Protein AF-A0A945S603-F1 (afdb_monomer_lite)

Secondary structure (DSSP, 8-state):
-HHHHHHHHHHHHHHHHHHIIIIIHHHHHHHHHH--GGGS-HHHHHHHHHHHHHHHHHHHHHHHHHHHHH------HHHHHHHHHHHHHHHHHSPPPP-----------TTTS-HHHHHHHHHT---HHHHHHHHHHHTSSSHHHHHHHHHHHHHHHHHHHHIIIIIGGGS-HHHHHHHHHHHHHHHHHHHHHHHHHHHHHHHTS-S-------S-TTHHHHHHHHHHHHTT-S---------PPP-PPPPPPPTT---SS--PPP-----HHHHHHTT---EEPSSEEE-STT-EEE-SSTT--EE-TT-B-TTSSEEE-SS-EEETTTT--SEEEEEEGGGTT-TTBSTT-EEEEEE-S--S---TT-TTHHHHSS-TTTS------HHHHHHHHHHTT-SEEEE-SS-GGGGHHHHHHHHHHHHTTT-EEEEEE-----HHHHHHHHTT-SEEEEE---S-HHHIIIIISS-HHHHHHHHHHHHHTT-EEEEEEEE-TTTT--HHHHHHHHHHHHHHT-TT--EEEEEP---TT-TTSPPPPHHHHHHHHHHHHHHT-S-EEEESS--TTTT-EE-TTT--EEEEEETTEEEEE-EETTEETTT--B--SB--

Structure (mmCIF, N/CA/C/O backbone):
data_AF-A0A945S603-F1
#
_entry.id   AF-A0A945S603-F1
#
loop_
_atom_site.group_PDB
_atom_site.id
_atom_site.type_symbol
_atom_site.label_atom_id
_atom_site.label_alt_id
_atom_site.label_comp_id
_atom_site.label_asym_id
_atom_site.label_entity_id
_atom_site.label_seq_id
_atom_site.pdbx_PDB_ins_code
_atom_site.Cartn_x
_atom_site.Cartn_y
_atom_site.Cartn_z
_atom_site.occupancy
_atom_site.B_iso_or_equiv
_atom_site.auth_seq_id
_atom_site.auth_comp_id
_atom_site.auth_asym_id
_atom_site.auth_atom_id
_atom_site.pdbx_PDB_model_num
ATOM 1 N N . MET A 1 1 ? 8.962 11.941 -42.088 1.00 65.94 1 MET A N 1
ATOM 2 C CA . MET A 1 1 ? 8.371 13.292 -42.238 1.00 65.94 1 MET A CA 1
ATOM 3 C C . MET A 1 1 ? 6.842 13.275 -42.138 1.00 65.94 1 MET A C 1
ATOM 5 O O . MET A 1 1 ? 6.314 13.925 -41.250 1.00 65.94 1 MET A O 1
ATOM 9 N N . TRP A 1 2 ? 6.117 12.493 -42.953 1.00 75.31 2 TRP A N 1
ATOM 10 C CA . TRP A 1 2 ? 4.640 12.450 -42.916 1.00 75.31 2 TRP A CA 1
ATOM 11 C C . TRP A 1 2 ? 4.036 11.920 -41.601 1.00 75.31 2 TRP A C 1
ATOM 13 O O . TRP A 1 2 ? 3.135 12.534 -41.042 1.00 75.31 2 TRP A O 1
ATOM 23 N N . GLN A 1 3 ? 4.576 10.838 -41.032 1.00 75.44 3 GLN A N 1
ATOM 24 C CA . GLN A 1 3 ? 4.111 10.323 -39.730 1.00 75.44 3 GLN A CA 1
ATOM 25 C C . GLN A 1 3 ? 4.318 11.328 -38.585 1.00 75.44 3 GLN A C 1
ATOM 27 O O . GLN A 1 3 ? 3.490 11.448 -37.689 1.00 75.44 3 GLN A O 1
ATOM 32 N N . GLN A 1 4 ? 5.409 12.089 -38.647 1.00 75.00 4 GLN A N 1
ATOM 33 C CA . GLN A 1 4 ? 5.734 13.132 -37.678 1.00 75.00 4 GLN A CA 1
ATOM 34 C C . GLN A 1 4 ? 4.815 14.349 -37.826 1.00 75.00 4 GLN A C 1
ATOM 36 O O . GLN A 1 4 ? 4.388 14.914 -36.819 1.00 75.00 4 GLN A O 1
ATOM 41 N N . PHE A 1 5 ? 4.461 14.716 -39.063 1.00 80.88 5 PHE A N 1
ATOM 42 C CA . PHE A 1 5 ? 3.416 15.705 -39.324 1.00 80.88 5 PHE A CA 1
ATOM 43 C C . PHE A 1 5 ? 2.105 15.273 -38.683 1.00 80.88 5 PHE A C 1
ATOM 45 O O . PHE A 1 5 ? 1.529 16.032 -37.913 1.00 80.88 5 PHE A O 1
ATOM 52 N N . LEU A 1 6 ? 1.673 14.038 -38.954 1.00 80.56 6 LEU A N 1
ATOM 53 C CA . LEU A 1 6 ? 0.396 13.528 -38.474 1.00 80.56 6 LEU A CA 1
ATOM 54 C C . LEU A 1 6 ? 0.350 13.502 -36.943 1.00 80.56 6 LEU A C 1
ATOM 56 O O . LEU A 1 6 ? -0.595 14.027 -36.371 1.00 80.56 6 LEU A O 1
ATOM 60 N N . ALA A 1 7 ? 1.405 13.014 -36.283 1.00 79.25 7 ALA A N 1
ATOM 61 C CA . ALA A 1 7 ? 1.509 13.009 -34.823 1.00 79.25 7 ALA A CA 1
ATOM 62 C C . ALA A 1 7 ? 1.436 14.426 -34.218 1.00 79.25 7 ALA A C 1
ATOM 64 O O . ALA A 1 7 ? 0.692 14.676 -33.266 1.00 79.25 7 ALA A O 1
ATOM 65 N N . SER A 1 8 ? 2.168 15.378 -34.801 1.00 85.25 8 SER A N 1
ATOM 66 C CA . SER A 1 8 ? 2.216 16.769 -34.327 1.00 85.25 8 SER A CA 1
ATOM 67 C C . SER A 1 8 ? 0.906 17.517 -34.596 1.00 85.25 8 SER A C 1
ATOM 69 O O . SER A 1 8 ? 0.443 18.293 -33.761 1.00 85.25 8 SER A O 1
ATOM 71 N N . PHE A 1 9 ? 0.265 17.237 -35.731 1.00 89.31 9 PHE A N 1
ATOM 72 C CA . PHE A 1 9 ? -1.059 17.735 -36.084 1.00 89.31 9 PHE A CA 1
ATOM 73 C C . PHE A 1 9 ? -2.137 17.177 -35.146 1.00 89.31 9 PHE A C 1
ATOM 75 O O . PHE A 1 9 ? -2.932 17.947 -34.610 1.00 89.31 9 PHE A O 1
ATOM 82 N N . THR A 1 10 ? -2.122 15.869 -34.859 1.00 83.25 10 THR A N 1
ATOM 83 C CA . THR A 1 10 ? -3.047 15.248 -33.896 1.00 83.25 10 THR A CA 1
ATOM 84 C C . THR A 1 10 ? -2.846 15.778 -32.481 1.00 83.25 10 THR A C 1
ATOM 86 O O . THR A 1 10 ? -3.825 16.002 -31.775 1.00 83.25 10 THR A O 1
ATOM 89 N N . ALA A 1 11 ? -1.603 16.065 -32.079 1.00 79.44 11 ALA A N 1
ATOM 90 C CA . ALA A 1 11 ? -1.323 16.731 -30.809 1.00 79.44 11 ALA A CA 1
ATOM 91 C C . ALA A 1 11 ? -1.891 18.161 -30.788 1.00 79.44 11 ALA A C 1
ATOM 93 O O . ALA A 1 11 ? -2.470 18.582 -29.787 1.00 79.44 11 ALA A O 1
ATOM 94 N N . GLY A 1 12 ? -1.784 18.884 -31.908 1.00 85.25 12 GLY A N 1
ATOM 95 C CA . GLY A 1 12 ? -2.410 20.193 -32.095 1.00 85.25 12 GLY A CA 1
ATOM 96 C C . GLY A 1 12 ? -3.934 20.145 -31.991 1.00 85.25 12 GLY A C 1
ATOM 97 O O . GLY A 1 12 ? -4.522 21.042 -31.392 1.00 85.25 12 GLY A O 1
ATOM 98 N N . LEU A 1 13 ? -4.570 19.092 -32.515 1.00 85.81 13 LEU A N 1
ATOM 99 C CA . LEU A 1 13 ? -6.012 18.886 -32.375 1.00 85.81 13 LEU A CA 1
ATOM 100 C C . LEU A 1 13 ? -6.406 18.560 -30.927 1.00 85.81 13 LEU A C 1
ATOM 102 O O . LEU A 1 13 ? -7.284 19.209 -30.367 1.00 85.81 13 LEU A O 1
ATOM 106 N N . ALA A 1 14 ? -5.717 17.607 -30.296 1.00 78.69 14 ALA A N 1
ATOM 107 C CA . ALA A 1 14 ? -6.011 17.167 -28.933 1.00 78.69 14 ALA A CA 1
ATOM 108 C C . ALA A 1 14 ? -5.846 18.292 -27.896 1.00 78.69 14 ALA A C 1
ATOM 110 O O . ALA A 1 14 ? -6.635 18.401 -26.960 1.00 78.69 14 ALA A O 1
ATOM 111 N N . LEU A 1 15 ? -4.834 19.149 -28.070 1.00 80.31 15 LEU A N 1
ATOM 112 C CA . LEU A 1 15 ? -4.526 20.253 -27.154 1.00 80.31 15 LEU A CA 1
ATOM 113 C C . LEU A 1 15 ? -5.109 21.604 -27.609 1.00 80.31 15 LEU A C 1
ATOM 115 O O . LEU A 1 15 ? -4.966 22.611 -26.911 1.00 80.31 15 LEU A O 1
ATOM 119 N N . GLY A 1 16 ? -5.785 21.633 -28.759 1.00 79.81 16 GLY A N 1
ATOM 120 C CA . GLY A 1 16 ? -6.400 22.820 -29.353 1.00 79.81 16 GLY A CA 1
ATOM 121 C C . GLY A 1 16 ? -7.431 23.538 -28.468 1.00 79.81 16 GLY A C 1
ATOM 122 O O . GLY A 1 16 ? -7.391 24.771 -28.418 1.00 79.81 16 GLY A O 1
ATOM 123 N N . PRO A 1 17 ? -8.295 22.842 -27.697 1.00 81.31 17 PRO A N 1
ATOM 124 C CA . PRO A 1 17 ? -9.212 23.495 -26.756 1.00 81.31 17 PRO A CA 1
ATOM 125 C C . PRO A 1 17 ? -8.498 24.373 -25.718 1.00 81.31 17 PRO A C 1
ATOM 127 O O . PRO A 1 17 ? -8.948 25.479 -25.414 1.00 81.31 17 PRO A O 1
ATOM 130 N N . SER A 1 18 ? -7.325 23.951 -25.241 1.00 75.50 18 SER A N 1
ATOM 131 C CA . SER A 1 18 ? -6.507 24.739 -24.311 1.00 75.50 18 SER A CA 1
ATOM 132 C C . SER A 1 18 ? -5.974 26.023 -24.959 1.00 75.50 18 SER A C 1
ATOM 134 O O . SER A 1 18 ? -5.811 27.041 -24.285 1.00 75.50 18 SER A O 1
ATOM 136 N N . CYS A 1 19 ? -5.758 26.038 -26.280 1.00 79.81 19 CYS A N 1
ATOM 137 C CA . CYS A 1 19 ? -5.377 27.258 -26.995 1.00 79.81 19 CYS A CA 1
ATOM 138 C C . CYS A 1 19 ? -6.478 28.329 -26.961 1.00 79.81 19 CYS A C 1
ATOM 140 O O . CYS A 1 19 ? -6.143 29.514 -26.954 1.00 79.81 19 CYS A O 1
ATOM 142 N N . ILE A 1 20 ? -7.762 27.954 -26.882 1.00 78.38 20 ILE A N 1
ATOM 143 C CA . ILE A 1 20 ? -8.866 28.915 -26.720 1.00 78.38 20 ILE A CA 1
ATOM 144 C C . ILE A 1 20 ? -8.785 29.585 -25.343 1.00 78.38 20 ILE A C 1
ATOM 146 O O . ILE A 1 20 ? -8.882 30.810 -25.250 1.00 78.38 20 ILE A O 1
ATOM 150 N N . LEU A 1 21 ? -8.556 28.796 -24.290 1.00 74.12 21 LEU A N 1
ATOM 151 C CA . LEU A 1 21 ? -8.471 29.288 -22.911 1.00 74.12 21 LEU A CA 1
ATOM 152 C C . LEU A 1 21 ? -7.266 30.209 -22.694 1.00 74.12 21 LEU A C 1
ATOM 154 O O . LEU A 1 21 ? -7.376 31.211 -21.995 1.00 74.12 21 LEU A O 1
ATOM 158 N N . HIS A 1 22 ? -6.134 29.900 -23.330 1.00 76.31 22 HIS A N 1
ATOM 159 C CA . HIS A 1 22 ? -4.932 30.722 -23.228 1.00 76.31 22 HIS A CA 1
ATOM 160 C C . HIS A 1 22 ? -4.915 31.853 -24.260 1.00 76.31 22 HIS A C 1
ATOM 162 O O . HIS A 1 22 ? -4.976 33.015 -23.892 1.00 76.31 22 HIS A O 1
ATOM 168 N N . CYS A 1 23 ? -4.834 31.546 -25.557 1.00 83.31 23 CYS A N 1
ATOM 169 C CA . CYS A 1 23 ? -4.662 32.549 -26.617 1.00 83.31 23 CYS A CA 1
ATOM 170 C C . CYS A 1 23 ? -5.989 33.174 -27.075 1.00 83.31 23 CYS A C 1
ATOM 172 O O . CYS A 1 23 ? -6.044 34.362 -27.407 1.00 83.31 23 CYS A O 1
ATOM 174 N N . GLY A 1 24 ? -7.060 32.375 -27.108 1.00 81.31 24 GLY A N 1
ATOM 175 C CA . GLY A 1 24 ? -8.377 32.782 -27.605 1.00 81.31 24 GLY A CA 1
ATOM 176 C C . GLY A 1 24 ? -8.966 33.956 -26.835 1.00 81.31 24 GLY A C 1
ATOM 177 O O . GLY A 1 24 ? -9.469 34.893 -27.450 1.00 81.31 24 GLY A O 1
ATOM 178 N N . VAL A 1 25 ? -8.809 33.972 -25.512 1.00 75.88 25 VAL A N 1
ATOM 179 C CA . VAL A 1 25 ? -9.271 35.072 -24.651 1.00 75.88 25 VAL A CA 1
ATOM 180 C C . VAL A 1 25 ? -8.620 36.409 -25.034 1.00 75.88 25 VAL A C 1
ATOM 182 O O . VAL A 1 25 ? -9.313 37.424 -25.148 1.00 75.88 25 VAL A O 1
ATOM 185 N N . TYR A 1 26 ? -7.311 36.428 -25.312 1.00 77.38 26 TYR A N 1
ATOM 186 C CA . TYR A 1 26 ? -6.612 37.655 -25.717 1.00 77.38 26 TYR A CA 1
ATOM 187 C C . TYR A 1 26 ? -7.029 38.126 -27.111 1.00 77.38 26 TYR A C 1
ATOM 189 O O . TYR A 1 26 ? -7.257 39.317 -27.333 1.00 77.38 26 TYR A O 1
ATOM 197 N N . HIS A 1 27 ? -7.152 37.194 -28.058 1.00 84.38 27 HIS A N 1
ATOM 198 C CA . HIS A 1 27 ? -7.563 37.507 -29.426 1.00 84.38 27 HIS A CA 1
ATOM 199 C C . HIS A 1 27 ? -9.003 38.019 -29.471 1.00 84.38 27 HIS A C 1
ATOM 201 O O . HIS A 1 27 ? -9.276 39.021 -30.132 1.00 84.38 27 HIS A O 1
ATOM 207 N N . ALA A 1 28 ? -9.896 37.403 -28.697 1.00 78.12 28 ALA A N 1
ATOM 208 C CA . ALA A 1 28 ? -11.269 37.845 -28.508 1.00 78.12 28 ALA A CA 1
ATOM 209 C C . ALA A 1 28 ? -11.336 39.274 -27.955 1.00 78.12 28 ALA A C 1
ATOM 211 O O . ALA A 1 28 ? -12.026 40.128 -28.512 1.00 78.12 28 ALA A O 1
ATOM 212 N N . ALA A 1 29 ? -10.566 39.560 -26.901 1.00 72.38 29 ALA A N 1
ATOM 213 C CA . ALA A 1 29 ? -10.496 40.883 -26.290 1.00 72.38 29 ALA A CA 1
ATOM 214 C C . ALA A 1 29 ? -9.972 41.961 -27.253 1.00 72.38 29 ALA A C 1
ATOM 216 O O . ALA A 1 29 ? -10.458 43.097 -27.259 1.00 72.38 29 ALA A O 1
ATOM 217 N N . PHE A 1 30 ? -8.982 41.619 -28.078 1.00 78.31 30 PHE A N 1
ATOM 218 C CA . PHE A 1 30 ? -8.420 42.525 -29.074 1.00 78.31 30 PHE A CA 1
ATOM 219 C C . PHE A 1 30 ? -9.390 42.797 -30.226 1.00 78.31 30 PHE A C 1
ATOM 221 O O . PHE A 1 30 ? -9.592 43.961 -30.593 1.00 78.31 30 PHE A O 1
ATOM 228 N N . LEU A 1 31 ? -10.018 41.746 -30.762 1.00 77.19 31 LEU A N 1
ATOM 229 C CA . LEU A 1 31 ? -10.992 41.842 -31.847 1.00 77.19 31 LEU A CA 1
ATOM 230 C C . LEU A 1 31 ? -12.240 42.603 -31.398 1.00 77.19 31 LEU A C 1
ATOM 232 O O . LEU A 1 31 ? -12.653 43.519 -32.096 1.00 77.19 31 LEU A O 1
ATOM 236 N N . ALA A 1 32 ? -12.762 42.362 -30.194 1.00 70.69 32 ALA A N 1
ATOM 237 C CA . ALA A 1 32 ? -13.901 43.113 -29.654 1.00 70.69 32 ALA A CA 1
ATOM 238 C C . ALA A 1 32 ? -13.635 44.630 -29.520 1.00 70.69 32 ALA A C 1
ATOM 240 O O . ALA A 1 32 ? -14.568 45.437 -29.525 1.00 70.69 32 ALA A O 1
ATOM 241 N N . ARG A 1 33 ? -12.365 45.045 -29.395 1.00 69.56 33 ARG A N 1
ATOM 242 C CA . ARG A 1 33 ? -11.966 46.460 -29.302 1.00 69.56 33 ARG A CA 1
ATOM 243 C C . ARG A 1 33 ? -11.722 47.114 -30.663 1.00 69.56 33 ARG A C 1
ATOM 245 O O . ARG A 1 33 ? -11.946 48.319 -30.786 1.00 69.56 33 ARG A O 1
ATOM 252 N N . HIS A 1 34 ? -11.223 46.362 -31.643 1.00 71.38 34 HIS A N 1
ATOM 253 C CA . HIS A 1 34 ? -10.725 46.909 -32.912 1.00 71.38 34 HIS A CA 1
ATOM 254 C C . HIS A 1 34 ? -11.552 46.518 -34.137 1.00 71.38 34 HIS A C 1
ATOM 256 O O . HIS A 1 34 ? -11.397 47.161 -35.178 1.00 71.38 34 HIS A O 1
ATOM 262 N N . ALA A 1 35 ? -12.420 45.512 -34.024 1.00 65.69 35 ALA A N 1
ATOM 263 C CA . ALA A 1 35 ? -13.352 45.151 -35.076 1.00 65.69 35 ALA A CA 1
ATOM 264 C C . ALA A 1 35 ? -14.400 46.258 -35.243 1.00 65.69 35 ALA A C 1
ATOM 266 O O . ALA A 1 35 ? -15.033 46.705 -34.285 1.00 65.69 35 ALA A O 1
ATOM 267 N N . ASP A 1 36 ? -14.569 46.707 -36.480 1.00 64.31 36 ASP A N 1
ATOM 268 C CA . ASP A 1 36 ? -15.554 47.700 -36.886 1.00 64.31 36 ASP A CA 1
ATOM 269 C C . ASP A 1 36 ? -16.347 47.105 -38.059 1.00 64.31 36 ASP A C 1
ATOM 271 O O . ASP A 1 36 ? -15.823 47.041 -39.179 1.00 64.31 36 ASP A O 1
ATOM 275 N N . PRO A 1 37 ? -17.577 46.604 -37.823 1.00 57.38 37 PRO A N 1
ATOM 276 C CA . PRO A 1 37 ? -18.406 45.985 -38.860 1.00 57.38 37 PRO A CA 1
ATOM 277 C C . PRO A 1 37 ? -18.625 46.891 -40.079 1.00 57.38 37 PRO A C 1
ATOM 279 O O . PRO A 1 37 ? -18.738 46.393 -41.192 1.00 57.38 37 PRO A O 1
ATOM 282 N N . ALA A 1 38 ? -18.600 48.217 -39.898 1.00 54.75 38 ALA A N 1
ATOM 283 C CA . ALA A 1 38 ? -18.860 49.189 -40.959 1.00 54.75 38 ALA A CA 1
ATOM 284 C C . ALA A 1 38 ? -17.673 49.413 -41.920 1.00 54.75 38 ALA A C 1
ATOM 286 O O . ALA A 1 38 ? -17.805 50.152 -42.890 1.00 54.75 38 ALA A O 1
ATOM 287 N N . ARG A 1 39 ? -16.490 48.835 -41.652 1.00 55.81 39 ARG A N 1
ATOM 288 C CA . ARG A 1 39 ? -15.252 49.124 -42.409 1.00 55.81 39 ARG A CA 1
ATOM 289 C C . ARG A 1 39 ? -14.637 47.932 -43.141 1.00 55.81 39 ARG A C 1
ATOM 291 O O . ARG A 1 39 ? -13.552 48.094 -43.693 1.00 55.81 39 ARG A O 1
ATOM 298 N N . GLY A 1 40 ? -15.246 46.743 -43.102 1.00 57.91 40 GLY A N 1
ATOM 299 C CA . GLY A 1 40 ? -14.765 45.546 -43.823 1.00 57.91 40 GLY A CA 1
ATOM 300 C C . GLY A 1 40 ? -13.367 45.032 -43.424 1.00 57.91 40 GLY A C 1
ATOM 301 O O . GLY A 1 40 ? -12.878 44.054 -43.977 1.00 57.91 40 GLY A O 1
ATOM 302 N N . ARG A 1 41 ? -12.702 45.653 -42.439 1.00 62.78 41 ARG A N 1
ATOM 303 C CA . ARG A 1 41 ? -11.305 45.375 -42.040 1.00 62.78 41 ARG A CA 1
ATOM 304 C C . ARG A 1 41 ? -11.158 44.253 -41.012 1.00 62.78 41 ARG A C 1
ATOM 306 O O . ARG A 1 41 ? -10.059 43.982 -40.533 1.00 62.78 41 ARG A O 1
ATOM 313 N N . ASN A 1 42 ? -12.239 43.576 -40.662 1.00 69.38 42 ASN A N 1
ATOM 314 C CA . ASN A 1 42 ? -12.219 42.626 -39.556 1.00 69.38 42 ASN A CA 1
ATOM 315 C C . ASN A 1 42 ? -11.524 41.311 -39.935 1.00 69.38 42 ASN A C 1
ATOM 317 O O . ASN A 1 42 ? -10.725 40.800 -39.153 1.00 69.38 42 ASN A O 1
ATOM 321 N N . ALA A 1 43 ? -11.715 40.841 -41.172 1.00 70.38 43 ALA A N 1
ATOM 322 C CA . ALA A 1 43 ? -10.974 39.699 -41.706 1.00 70.38 43 ALA A CA 1
ATOM 323 C C . ALA A 1 43 ? -9.460 39.974 -41.732 1.00 70.38 43 ALA A C 1
ATOM 325 O O . ALA A 1 43 ? -8.670 39.118 -41.345 1.00 70.38 43 ALA A O 1
ATOM 326 N N . THR A 1 44 ? -9.049 41.203 -42.074 1.00 76.69 44 THR A N 1
ATOM 327 C CA . THR A 1 44 ? -7.624 41.581 -42.083 1.00 76.69 44 THR A CA 1
ATOM 328 C C . THR A 1 44 ? -6.988 41.567 -40.690 1.00 76.69 44 THR A C 1
ATOM 330 O O . THR A 1 44 ? -5.806 41.261 -40.565 1.00 76.69 44 THR A O 1
ATOM 333 N N . LEU A 1 45 ? -7.760 41.832 -39.628 1.00 79.31 45 LEU A N 1
ATOM 334 C CA . LEU A 1 45 ? -7.276 41.733 -38.247 1.00 79.31 45 LEU A CA 1
ATOM 335 C C . LEU A 1 45 ? -7.126 40.275 -37.795 1.00 79.31 45 LEU A C 1
ATOM 337 O O . LEU A 1 45 ? -6.127 39.949 -37.156 1.00 79.31 45 LEU A O 1
ATOM 341 N N . GLY A 1 46 ? -8.076 39.407 -38.157 1.00 82.19 46 GLY A N 1
ATOM 342 C CA . GLY A 1 46 ? -7.974 37.962 -37.931 1.00 82.19 46 GLY A CA 1
ATOM 343 C C . GLY A 1 46 ? -6.752 37.366 -38.634 1.00 82.19 46 GLY A C 1
ATOM 344 O O . GLY A 1 46 ? -5.929 36.718 -37.996 1.00 82.19 46 GLY A O 1
ATOM 345 N N . VAL A 1 47 ? -6.561 37.688 -39.918 1.00 84.81 47 VAL A N 1
ATOM 346 C CA . VAL A 1 47 ? -5.386 37.261 -40.699 1.00 84.81 47 VAL A CA 1
ATOM 347 C C . VAL A 1 47 ? -4.084 37.781 -40.087 1.00 84.81 47 VAL A C 1
ATOM 349 O O . VAL A 1 47 ? -3.126 37.024 -39.969 1.00 84.81 47 VAL A O 1
ATOM 352 N N . ALA A 1 48 ? -4.042 39.033 -39.623 1.00 85.69 48 ALA A N 1
ATOM 353 C CA . ALA A 1 48 ? -2.854 39.567 -38.959 1.00 85.69 48 ALA A CA 1
ATOM 354 C C . ALA A 1 48 ? -2.494 38.783 -37.681 1.00 85.69 48 ALA A C 1
ATOM 356 O O . ALA A 1 48 ? -1.320 38.491 -37.470 1.00 85.69 48 ALA A O 1
ATOM 357 N N . LEU A 1 49 ? -3.480 38.396 -36.859 1.00 87.38 49 LEU A N 1
ATOM 358 C CA . LEU A 1 49 ? -3.260 37.568 -35.661 1.00 87.38 49 LEU A CA 1
ATOM 359 C C . LEU A 1 49 ? -2.731 36.172 -36.018 1.00 87.38 49 LEU A C 1
ATOM 361 O O . LEU A 1 49 ? -1.820 35.672 -35.358 1.00 87.38 49 LEU A O 1
ATOM 365 N N . ILE A 1 50 ? -3.281 35.564 -37.072 1.00 90.88 50 ILE A N 1
ATOM 366 C CA . ILE A 1 50 ? -2.854 34.254 -37.583 1.00 90.88 50 ILE A CA 1
ATOM 367 C C . ILE A 1 50 ? -1.401 34.317 -38.047 1.00 90.88 50 ILE A C 1
ATOM 369 O O . ILE A 1 50 ? -0.593 33.495 -37.622 1.00 90.88 50 ILE A O 1
ATOM 373 N N . LEU A 1 51 ? -1.059 35.313 -38.870 1.00 90.50 51 LEU A N 1
ATOM 374 C CA . LEU A 1 51 ? 0.294 35.492 -39.394 1.00 90.50 51 LEU A CA 1
ATOM 375 C C . LEU A 1 51 ? 1.300 35.761 -38.276 1.00 90.50 51 LEU A C 1
ATOM 377 O O . LEU A 1 51 ? 2.365 35.155 -38.268 1.00 90.50 51 LEU A O 1
ATOM 381 N N . GLY A 1 52 ? 0.944 36.593 -37.294 1.00 89.88 52 GLY A N 1
ATOM 382 C CA . GLY A 1 52 ? 1.789 36.831 -36.125 1.00 89.88 52 GLY A CA 1
ATOM 383 C C . GLY A 1 52 ? 2.079 35.545 -35.354 1.00 89.88 52 GLY A C 1
ATOM 384 O O . GLY A 1 52 ? 3.234 35.236 -35.061 1.00 89.88 52 GLY A O 1
ATOM 385 N N . ARG A 1 53 ? 1.033 34.758 -35.072 1.00 91.19 53 ARG A N 1
ATOM 386 C CA . ARG A 1 53 ? 1.159 33.494 -34.335 1.00 91.19 53 ARG A CA 1
ATOM 387 C C . ARG A 1 53 ? 1.950 32.454 -35.128 1.00 91.19 53 ARG A C 1
ATOM 389 O O . ARG A 1 53 ? 2.790 31.775 -34.552 1.00 91.19 53 ARG A O 1
ATOM 396 N N . LEU A 1 54 ? 1.750 32.372 -36.440 1.00 93.31 54 LEU A N 1
ATOM 397 C CA . LEU A 1 54 ? 2.540 31.507 -37.313 1.00 93.31 54 LEU A CA 1
ATOM 398 C C . LEU A 1 54 ? 4.024 31.900 -37.290 1.00 93.31 54 LEU A C 1
ATOM 400 O O . LEU A 1 54 ? 4.876 31.040 -37.084 1.00 93.31 54 LEU A O 1
ATOM 404 N N . SER A 1 55 ? 4.343 33.190 -37.430 1.00 91.06 55 SER A N 1
ATOM 405 C CA . SER A 1 55 ? 5.726 33.681 -37.381 1.00 91.06 55 SER A CA 1
ATOM 406 C C . SER A 1 55 ? 6.422 33.345 -36.060 1.00 91.06 55 SER A C 1
ATOM 408 O O . SER A 1 55 ? 7.592 32.970 -36.072 1.00 91.06 55 SER A O 1
ATOM 410 N N . ALA A 1 56 ? 5.708 33.415 -34.935 1.00 88.81 56 ALA A N 1
ATOM 411 C CA . ALA A 1 56 ? 6.226 32.996 -33.634 1.00 88.81 56 ALA A CA 1
ATOM 412 C C . ALA A 1 56 ? 6.576 31.500 -33.585 1.00 88.81 56 ALA A C 1
ATOM 414 O O . ALA A 1 56 ? 7.652 31.138 -33.116 1.00 88.81 56 ALA A O 1
ATOM 415 N N . TYR A 1 57 ? 5.705 30.632 -34.109 1.00 89.12 57 TYR A N 1
ATOM 416 C CA . TYR A 1 57 ? 5.932 29.181 -34.122 1.00 89.12 57 TYR A CA 1
ATOM 417 C C . TYR A 1 57 ? 7.089 28.800 -35.050 1.00 89.12 57 TYR A C 1
ATOM 419 O O . TYR A 1 57 ? 7.905 27.954 -34.696 1.00 89.12 57 TYR A O 1
ATOM 427 N N . LEU A 1 58 ? 7.205 29.454 -36.210 1.00 92.06 58 LEU A N 1
ATOM 428 C CA . LEU A 1 58 ? 8.321 29.238 -37.132 1.00 92.06 58 LEU A CA 1
ATOM 429 C C . LEU A 1 58 ? 9.654 29.691 -36.523 1.00 92.06 58 LEU A C 1
ATOM 431 O O . LEU A 1 58 ? 10.634 28.952 -36.595 1.00 92.06 58 LEU A O 1
ATOM 435 N N . LEU A 1 59 ? 9.683 30.861 -35.875 1.00 88.75 59 LEU A N 1
ATOM 436 C CA . LEU A 1 59 ? 10.872 31.356 -35.180 1.00 88.75 59 LEU A CA 1
ATOM 437 C C . LEU A 1 59 ? 11.273 30.429 -34.030 1.00 88.75 59 LEU A C 1
ATOM 439 O O . LEU A 1 59 ? 12.440 30.073 -33.905 1.00 88.75 59 LEU A O 1
ATOM 443 N N . PHE A 1 60 ? 10.315 30.004 -33.206 1.00 86.19 60 PHE A N 1
ATOM 444 C CA . PHE A 1 60 ? 10.596 29.100 -32.096 1.00 86.19 60 PHE A CA 1
ATOM 445 C C . PHE A 1 60 ? 11.077 27.730 -32.584 1.00 86.19 60 PHE A C 1
ATOM 447 O O . PHE A 1 60 ? 11.999 27.164 -32.008 1.00 86.19 60 PHE A O 1
ATOM 454 N N . GLY A 1 61 ? 10.525 27.225 -33.688 1.00 87.00 61 GLY A N 1
ATOM 455 C CA . GLY A 1 61 ? 10.957 25.966 -34.300 1.00 87.00 61 GLY A CA 1
ATOM 456 C C . GLY A 1 61 ? 12.362 26.050 -34.873 1.00 87.00 61 GLY A C 1
ATOM 457 O O . GLY A 1 61 ? 13.143 25.118 -34.706 1.00 87.00 61 GLY A O 1
ATOM 458 N N . LEU A 1 62 ? 12.705 27.187 -35.483 1.00 88.31 62 LEU A N 1
ATOM 459 C CA . LEU A 1 62 ? 14.059 27.481 -35.939 1.00 88.31 62 LEU A CA 1
ATOM 460 C C . LEU A 1 62 ? 15.033 27.498 -34.754 1.00 88.31 62 LEU A C 1
ATOM 462 O O . LEU A 1 62 ? 16.056 26.824 -34.804 1.00 88.31 62 LEU A O 1
ATOM 466 N N . LEU A 1 63 ? 14.693 28.205 -33.672 1.00 84.31 63 LEU A N 1
ATOM 467 C CA . LEU A 1 63 ? 15.522 28.291 -32.466 1.00 84.31 63 LEU A CA 1
ATOM 468 C C . LEU A 1 63 ? 15.694 26.930 -31.781 1.00 84.31 63 LEU A C 1
ATOM 470 O O . LEU A 1 63 ? 16.819 26.550 -31.483 1.00 84.31 63 LEU A O 1
ATOM 474 N N . LEU A 1 64 ? 14.616 26.168 -31.573 1.00 80.50 64 LEU A N 1
ATOM 475 C CA . LEU A 1 64 ? 14.692 24.827 -30.979 1.00 80.50 64 LEU A CA 1
ATOM 476 C C . LEU A 1 64 ? 15.462 23.851 -31.861 1.00 80.50 64 LEU A C 1
ATOM 478 O O . LEU A 1 64 ? 16.224 23.036 -31.355 1.00 80.50 64 LEU A O 1
ATOM 482 N N . GLY A 1 65 ? 15.277 23.944 -33.174 1.00 81.56 65 GLY A N 1
ATOM 483 C CA . GLY A 1 65 ? 16.025 23.163 -34.141 1.00 81.56 65 GLY A CA 1
ATOM 484 C C . GLY A 1 65 ? 17.521 23.459 -34.095 1.00 81.56 65 GLY A C 1
ATOM 485 O O . GLY A 1 65 ? 18.322 22.529 -34.106 1.00 81.56 65 GLY A O 1
ATOM 486 N N . LEU A 1 66 ? 17.891 24.741 -33.988 1.00 80.75 66 LEU A N 1
ATOM 487 C CA . LEU A 1 66 ? 19.278 25.169 -33.817 1.00 80.75 66 LEU A CA 1
ATOM 488 C C . LEU A 1 66 ? 19.836 24.666 -32.482 1.00 80.75 66 LEU A C 1
ATOM 490 O O . LEU A 1 66 ? 20.893 24.046 -32.478 1.00 80.75 66 LEU A O 1
ATOM 494 N N . VAL A 1 67 ? 19.092 24.815 -31.381 1.00 73.69 67 VAL A N 1
ATOM 495 C CA . VAL A 1 67 ? 19.467 24.309 -30.046 1.00 73.69 67 VAL A CA 1
ATOM 496 C C . VAL A 1 67 ? 19.668 22.791 -30.049 1.00 73.69 67 VAL A C 1
ATOM 498 O O . VAL A 1 67 ? 20.656 22.310 -29.498 1.00 73.69 67 VAL A O 1
ATOM 501 N N . ALA A 1 68 ? 18.791 22.037 -30.715 1.00 68.88 68 ALA A N 1
ATOM 502 C CA . ALA A 1 68 ? 18.924 20.589 -30.861 1.00 68.88 68 ALA A CA 1
ATOM 503 C C . ALA A 1 68 ? 20.184 20.185 -31.650 1.00 68.88 68 ALA A C 1
ATOM 505 O O . ALA A 1 68 ? 20.682 19.076 -31.470 1.00 68.88 68 ALA A O 1
ATOM 506 N N . THR A 1 69 ? 20.711 21.074 -32.502 1.00 70.88 69 THR A N 1
ATOM 507 C CA . THR A 1 69 ? 21.935 20.839 -33.288 1.00 70.88 69 THR A CA 1
ATOM 508 C C . THR A 1 69 ? 23.220 21.403 -32.674 1.00 70.88 69 THR A C 1
ATOM 510 O O . THR A 1 69 ? 24.281 20.848 -32.936 1.00 70.88 69 THR A O 1
ATOM 513 N N . SER A 1 70 ? 23.166 22.473 -31.871 1.00 65.44 70 SER A N 1
ATOM 514 C CA . SER A 1 70 ? 24.359 23.193 -31.386 1.00 65.44 70 SER A CA 1
ATOM 515 C C . SER A 1 70 ? 24.518 23.244 -29.863 1.00 65.44 70 SER A C 1
ATOM 517 O O . SER A 1 70 ? 25.526 23.754 -29.380 1.00 65.44 70 SER A O 1
ATOM 519 N N . GLY A 1 71 ? 23.564 22.722 -29.082 1.00 56.66 71 GLY A N 1
ATOM 520 C CA . GLY A 1 71 ? 23.701 22.564 -27.628 1.00 56.66 71 GLY A CA 1
ATOM 521 C C . GLY A 1 71 ? 23.796 23.862 -26.809 1.00 56.66 71 GLY A C 1
ATOM 522 O O . GLY A 1 71 ? 23.980 23.791 -25.597 1.00 56.66 71 GLY A O 1
ATOM 523 N N . LEU A 1 72 ? 23.648 25.043 -27.418 1.00 52.28 72 LEU A N 1
ATOM 524 C CA . LEU A 1 72 ? 23.723 26.335 -26.731 1.00 52.28 72 LEU A CA 1
ATOM 525 C C . LEU A 1 72 ? 22.553 27.246 -27.121 1.00 52.28 72 LEU A C 1
ATOM 527 O O . LEU A 1 72 ? 22.602 27.920 -28.143 1.00 52.28 72 LEU A O 1
ATOM 531 N N . LEU A 1 73 ? 21.515 27.276 -26.279 1.00 50.28 73 LEU A N 1
ATOM 532 C CA . LEU A 1 73 ? 20.842 28.495 -25.800 1.00 50.28 73 LEU A CA 1
ATOM 533 C C . LEU A 1 73 ? 19.722 28.095 -24.823 1.00 50.28 73 LEU A C 1
ATOM 535 O O . LEU A 1 73 ? 18.775 27.411 -25.208 1.00 50.28 73 LEU A O 1
A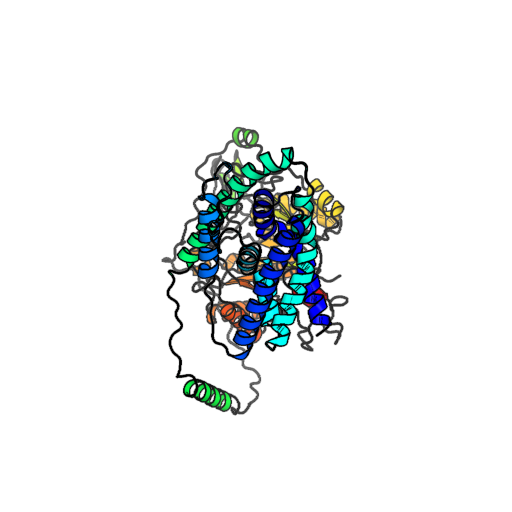TOM 539 N N . VAL A 1 74 ? 19.786 28.562 -23.575 1.00 49.72 74 VAL A N 1
ATOM 540 C CA . VAL A 1 74 ? 18.668 28.459 -22.623 1.00 49.72 74 VAL A CA 1
ATOM 541 C C . VAL A 1 74 ? 17.942 29.800 -22.613 1.00 49.72 74 VAL A C 1
ATOM 543 O O . VAL A 1 74 ? 18.375 30.745 -21.956 1.00 49.72 74 VAL A O 1
ATOM 546 N N . VAL A 1 75 ? 16.841 29.915 -23.361 1.00 51.97 75 VAL A N 1
ATOM 547 C CA . VAL A 1 75 ? 15.934 31.062 -23.207 1.00 51.97 75 VAL A CA 1
ATOM 548 C C . VAL A 1 75 ? 15.139 30.845 -21.926 1.00 51.97 75 VAL A C 1
ATOM 550 O O . VAL A 1 75 ? 14.334 29.920 -21.836 1.00 51.97 75 VAL A O 1
ATOM 553 N N . GLN A 1 76 ? 15.387 31.684 -20.924 1.00 54.16 76 GLN A N 1
ATOM 554 C CA . GLN A 1 76 ? 14.775 31.549 -19.609 1.00 54.16 76 GLN A CA 1
ATOM 555 C C . GLN A 1 76 ? 13.255 31.837 -19.674 1.00 54.16 76 GLN A C 1
ATOM 557 O O . GLN A 1 76 ? 12.864 32.934 -20.092 1.00 54.16 76 GLN A O 1
ATOM 562 N N . PRO A 1 77 ? 12.376 30.898 -19.261 1.00 51.94 77 PRO A N 1
ATOM 563 C CA . PRO A 1 77 ? 10.914 31.009 -19.408 1.00 51.94 77 PRO A CA 1
ATOM 564 C C . PRO A 1 77 ? 10.275 32.261 -18.781 1.00 51.94 77 PRO A C 1
ATOM 566 O O . PRO A 1 77 ? 9.219 32.726 -19.227 1.00 51.94 77 PRO A O 1
ATOM 569 N N . TRP A 1 78 ? 10.920 32.848 -17.769 1.00 56.16 78 TRP A N 1
ATOM 570 C CA . TRP A 1 78 ? 10.436 34.050 -17.088 1.00 56.16 78 TRP A CA 1
ATOM 571 C C . TRP A 1 78 ? 10.474 35.302 -17.983 1.00 56.16 78 TRP A C 1
ATOM 573 O O . TRP A 1 78 ? 9.596 36.156 -17.866 1.00 56.16 78 TRP A O 1
ATOM 583 N N . VAL A 1 79 ? 11.412 35.394 -18.936 1.00 60.28 79 VAL A N 1
ATOM 584 C CA . VAL A 1 79 ? 11.568 36.564 -19.829 1.00 60.28 79 VAL A CA 1
ATOM 585 C C . VAL A 1 79 ? 10.345 36.735 -20.738 1.00 60.28 79 VAL A C 1
ATOM 587 O O . VAL A 1 79 ? 9.825 37.841 -20.919 1.00 60.28 79 VAL A O 1
ATOM 590 N N . LEU A 1 80 ? 9.839 35.626 -21.281 1.00 55.78 80 LEU A N 1
ATOM 591 C CA . LEU A 1 80 ? 8.660 35.611 -22.152 1.00 55.78 80 LEU A CA 1
ATOM 592 C C . LEU A 1 80 ? 7.381 35.925 -21.366 1.00 55.78 80 LEU A C 1
ATOM 594 O O . LEU A 1 80 ? 6.527 36.684 -21.830 1.00 55.78 80 LEU A O 1
ATOM 598 N N . THR A 1 81 ? 7.283 35.398 -20.145 1.00 56.50 81 THR A N 1
ATOM 599 C CA . THR A 1 81 ? 6.148 35.621 -19.238 1.00 56.50 81 THR A CA 1
ATOM 600 C C . THR A 1 81 ? 6.069 37.084 -18.787 1.00 56.50 81 THR A C 1
ATOM 602 O O . THR A 1 81 ? 4.995 37.688 -18.829 1.00 56.50 81 THR A O 1
ATOM 605 N N . LEU A 1 82 ? 7.211 37.694 -18.455 1.00 65.50 82 LEU A N 1
ATOM 606 C CA . LEU A 1 82 ? 7.318 39.117 -18.127 1.00 65.50 82 LEU A CA 1
ATOM 607 C C . LEU A 1 82 ? 6.923 40.004 -19.316 1.00 65.50 82 LEU A C 1
ATOM 609 O O . LEU A 1 82 ? 6.145 40.945 -19.159 1.00 65.50 82 LEU A O 1
ATOM 613 N N . THR A 1 83 ? 7.403 39.680 -20.519 1.00 61.62 83 THR A N 1
ATOM 614 C CA . THR A 1 83 ? 7.079 40.444 -21.734 1.00 61.62 83 THR A CA 1
ATOM 615 C C . THR A 1 83 ? 5.572 40.432 -22.017 1.00 61.62 83 THR A C 1
ATOM 617 O O . THR A 1 83 ? 4.983 41.481 -22.290 1.00 61.62 83 THR A O 1
ATOM 620 N N . LEU A 1 84 ? 4.917 39.272 -21.890 1.00 55.34 84 LEU A N 1
ATOM 621 C CA . LEU A 1 84 ? 3.465 39.149 -22.044 1.00 55.34 84 LEU A CA 1
ATOM 622 C C . LEU A 1 84 ? 2.700 39.955 -20.979 1.00 55.34 84 LEU A C 1
ATOM 624 O O . LEU A 1 84 ? 1.753 40.668 -21.320 1.00 55.34 84 LEU A O 1
ATOM 628 N N . ALA A 1 85 ? 3.125 39.891 -19.712 1.00 64.06 85 ALA A N 1
ATOM 629 C CA . ALA A 1 85 ? 2.504 40.641 -18.620 1.00 64.06 85 ALA A CA 1
ATOM 630 C C . ALA A 1 85 ? 2.565 42.162 -18.861 1.00 64.06 85 ALA A C 1
ATOM 632 O O . ALA A 1 85 ? 1.552 42.854 -18.732 1.00 64.06 85 ALA A O 1
ATOM 633 N N . VAL A 1 86 ? 3.717 42.676 -19.304 1.00 67.12 86 VAL A N 1
ATOM 634 C CA . VAL A 1 86 ? 3.909 44.102 -19.623 1.00 67.12 86 VAL A CA 1
ATOM 635 C C . VAL A 1 86 ? 3.013 44.542 -20.784 1.00 67.12 86 VAL A C 1
ATOM 637 O O . VAL A 1 86 ? 2.342 45.573 -20.691 1.00 67.12 86 VAL A O 1
ATOM 640 N N . VAL A 1 87 ? 2.932 43.755 -21.862 1.00 60.00 87 VAL A N 1
ATOM 641 C CA . VAL A 1 87 ? 2.063 44.065 -23.013 1.00 60.00 87 VAL A CA 1
ATOM 642 C C . VAL A 1 87 ? 0.590 44.145 -22.591 1.00 60.00 87 VAL A C 1
ATOM 644 O O . VAL A 1 87 ? -0.125 45.063 -23.007 1.00 60.00 87 VAL A O 1
ATOM 647 N N . MET A 1 88 ? 0.140 43.237 -21.721 1.00 57.50 88 MET A N 1
ATOM 648 C CA . MET A 1 88 ? -1.241 43.211 -21.229 1.00 57.50 88 MET A CA 1
ATOM 649 C C . MET A 1 88 ? -1.549 44.349 -20.252 1.00 57.50 88 MET A C 1
ATOM 651 O O . MET A 1 88 ? -2.614 44.962 -20.354 1.00 57.50 88 MET A O 1
ATOM 655 N N . ALA A 1 89 ? -0.609 44.705 -19.374 1.00 64.06 89 ALA A N 1
ATOM 656 C CA . ALA A 1 89 ? -0.742 45.863 -18.493 1.00 64.06 89 ALA A CA 1
ATOM 657 C C . ALA A 1 89 ? -0.865 47.169 -19.299 1.00 64.06 89 ALA A C 1
ATOM 659 O O . ALA A 1 89 ? -1.781 47.964 -19.075 1.00 64.06 89 ALA A O 1
ATOM 660 N N . VAL A 1 90 ? -0.027 47.355 -20.325 1.00 65.75 90 VAL A N 1
ATOM 661 C CA . VAL A 1 90 ? -0.115 48.505 -21.244 1.00 65.75 90 VAL A CA 1
ATOM 662 C C . VAL A 1 90 ? -1.452 48.521 -22.001 1.00 65.75 90 VAL A C 1
ATOM 664 O O . VAL A 1 90 ? -2.028 49.590 -22.235 1.00 65.75 90 VAL A O 1
ATOM 667 N N . TYR A 1 91 ? -1.979 47.352 -22.377 1.00 57.19 91 TYR A N 1
ATOM 668 C CA . TYR A 1 91 ? -3.282 47.234 -23.037 1.00 57.19 91 TYR A CA 1
ATOM 669 C C . TYR A 1 91 ? -4.455 47.612 -22.118 1.00 57.19 91 TYR A C 1
ATOM 671 O O . TYR A 1 91 ? -5.383 48.305 -22.566 1.00 57.19 91 TYR A O 1
ATOM 679 N N . ALA A 1 92 ? -4.400 47.186 -20.852 1.00 59.06 92 ALA A N 1
ATOM 680 C CA . ALA A 1 92 ? -5.411 47.448 -19.831 1.00 59.06 92 ALA A CA 1
ATOM 681 C C . ALA A 1 92 ? -5.442 48.927 -19.406 1.00 59.06 92 ALA A C 1
ATOM 683 O O . ALA A 1 92 ? -6.521 49.512 -19.306 1.00 59.06 92 ALA A O 1
ATOM 684 N N . LEU A 1 93 ? -4.268 49.548 -19.241 1.00 63.53 93 LEU A N 1
ATOM 685 C CA . LEU A 1 93 ? -4.119 50.901 -18.692 1.00 63.53 93 LEU A CA 1
ATOM 686 C C . LEU A 1 93 ? -4.317 52.032 -19.720 1.00 63.53 93 LEU A C 1
ATOM 688 O O . LEU A 1 93 ? -4.476 53.188 -19.333 1.00 63.53 93 LEU A O 1
ATOM 692 N N . LYS A 1 94 ? -4.356 51.751 -21.035 1.00 56.44 94 LYS A N 1
ATOM 693 C CA . LYS A 1 94 ? -4.564 52.800 -22.057 1.00 56.44 94 LYS A CA 1
ATOM 694 C C . LYS A 1 94 ? -6.020 53.325 -22.080 1.00 56.44 94 LYS A C 1
ATOM 696 O O . LYS A 1 94 ? -6.922 52.571 -22.482 1.00 56.44 94 LYS A O 1
ATOM 701 N N . PRO A 1 95 ? -6.269 54.618 -21.770 1.00 49.84 95 PRO A N 1
ATOM 702 C CA . PRO A 1 95 ? -7.617 55.192 -21.717 1.00 49.84 95 PRO A CA 1
ATOM 703 C C . PRO A 1 95 ? -8.296 55.240 -23.098 1.00 49.84 95 PRO A C 1
ATOM 705 O O . PRO A 1 95 ? -7.639 55.383 -24.133 1.00 49.84 95 PRO A O 1
ATOM 708 N N . GLN A 1 96 ? -9.631 55.110 -23.138 1.00 48.00 96 GLN A N 1
ATOM 709 C CA . GLN A 1 96 ? -10.384 55.269 -24.391 1.00 48.00 96 GLN A CA 1
ATOM 710 C C . GLN A 1 96 ? -10.521 56.755 -24.710 1.00 48.00 96 GLN A C 1
ATOM 712 O O . GLN A 1 96 ? -11.190 57.481 -23.981 1.00 48.00 96 GLN A O 1
ATOM 717 N N . ARG A 1 97 ? -9.956 57.213 -25.829 1.00 46.81 97 ARG A N 1
ATOM 718 C CA . ARG A 1 97 ? -10.372 58.501 -26.393 1.00 46.81 97 ARG A CA 1
ATOM 719 C C . ARG A 1 97 ? -11.740 58.334 -27.053 1.00 46.81 97 ARG A C 1
ATOM 721 O O . ARG A 1 97 ? -11.879 57.531 -27.978 1.00 46.81 97 ARG A O 1
ATOM 728 N N . LYS A 1 98 ? -12.734 59.105 -26.595 1.00 40.88 98 LYS A N 1
ATOM 729 C CA . LYS A 1 98 ? -13.968 59.353 -27.358 1.00 40.88 98 LYS A CA 1
ATOM 730 C C . LYS A 1 98 ? -13.571 59.935 -28.718 1.00 40.88 98 LYS A C 1
ATOM 732 O O . LYS A 1 98 ? -12.711 60.811 -28.786 1.00 40.88 98 LYS A O 1
ATOM 737 N N . LYS A 1 99 ? -14.169 59.427 -29.799 1.00 43.91 99 LYS A N 1
ATOM 738 C CA . LYS A 1 99 ? -14.036 60.022 -31.135 1.00 43.91 99 LYS A CA 1
ATOM 739 C C . LYS A 1 99 ? -14.682 61.412 -31.089 1.00 43.91 99 LYS A C 1
ATOM 741 O O . LYS A 1 99 ? -15.900 61.499 -31.177 1.00 43.91 99 LYS A O 1
ATOM 746 N N . SER A 1 100 ? -13.892 62.472 -30.948 1.00 36.31 100 SER A N 1
ATOM 747 C CA . SER A 1 100 ? -14.289 63.793 -31.433 1.00 36.31 100 SER A CA 1
ATOM 748 C C . SER A 1 100 ? -13.833 63.921 -32.883 1.00 36.31 100 SER A C 1
ATOM 750 O O . SER A 1 100 ? -12.722 63.524 -33.248 1.00 36.31 100 SER A O 1
ATOM 752 N N . GLY A 1 101 ? -14.749 64.379 -33.732 1.00 44.22 101 GLY A N 1
ATOM 753 C CA . GLY A 1 101 ? -14.480 64.633 -35.135 1.00 44.22 101 GLY A CA 1
ATOM 754 C C . GLY A 1 101 ? -13.489 65.779 -35.282 1.00 44.22 101 GLY A C 1
ATOM 755 O O . GLY A 1 101 ? -13.777 66.892 -34.876 1.00 44.22 101 GLY A O 1
ATOM 756 N N . CYS A 1 102 ? -12.321 65.495 -35.848 1.00 34.81 102 CYS A N 1
ATOM 757 C CA . CYS A 1 102 ? -11.636 66.385 -36.778 1.00 34.81 102 CYS A CA 1
ATOM 758 C C . CYS A 1 102 ? -10.527 65.583 -37.476 1.00 34.81 102 CYS A C 1
ATOM 760 O O . CYS A 1 102 ? -9.757 64.858 -36.838 1.00 34.81 102 CYS A O 1
ATOM 762 N N . GLY A 1 103 ? -10.507 65.646 -38.806 1.00 47.94 103 GLY A N 1
ATOM 763 C CA . GLY A 1 103 ? -9.673 64.845 -39.696 1.00 47.94 103 GLY A CA 1
ATOM 764 C C . GLY A 1 103 ? -8.214 65.291 -39.753 1.00 47.94 103 GLY A C 1
ATOM 765 O O . GLY A 1 103 ? -7.749 65.710 -40.802 1.00 47.94 103 GLY A O 1
ATOM 766 N N . CYS A 1 104 ? -7.464 65.113 -38.665 1.00 37.56 104 CYS A N 1
ATOM 767 C CA . CYS A 1 104 ? -6.008 65.270 -38.679 1.00 37.56 104 CYS A CA 1
ATOM 768 C C . CYS A 1 104 ? -5.311 63.920 -38.459 1.00 37.56 104 CYS A C 1
ATOM 770 O O . CYS A 1 104 ? -5.377 63.300 -37.394 1.00 37.56 104 CYS A O 1
ATOM 772 N N . ARG A 1 105 ? -4.629 63.450 -39.508 1.00 52.22 105 ARG A N 1
ATOM 773 C CA . ARG A 1 105 ? -3.849 62.207 -39.560 1.00 52.22 105 ARG A CA 1
ATOM 774 C C . ARG A 1 105 ? -2.640 62.339 -38.618 1.00 52.22 105 ARG A C 1
ATOM 776 O O . ARG A 1 105 ? -1.648 62.960 -38.976 1.00 52.22 105 ARG A O 1
ATOM 783 N N . LYS A 1 106 ? -2.694 61.761 -37.411 1.00 42.19 106 LYS A N 1
ATOM 784 C CA . LYS A 1 106 ? -1.515 61.647 -36.524 1.00 42.19 106 LYS A CA 1
ATOM 785 C C . LYS A 1 106 ? -1.181 60.193 -36.189 1.00 42.19 106 LYS A C 1
ATOM 787 O O . LYS A 1 106 ? -2.067 59.364 -35.976 1.00 42.19 106 LYS A O 1
ATOM 792 N N . LYS A 1 107 ? 0.132 59.915 -36.210 1.00 44.41 107 LYS A N 1
ATOM 793 C CA . LYS A 1 107 ? 0.799 58.604 -36.118 1.00 44.41 107 LYS A CA 1
ATOM 794 C C . LYS A 1 107 ? 0.200 57.735 -35.006 1.00 44.41 107 LYS A C 1
ATOM 796 O O . LYS A 1 107 ? 0.268 58.071 -33.826 1.00 44.41 107 LYS A O 1
ATOM 801 N N . ARG A 1 108 ? -0.376 56.592 -35.392 1.00 45.53 108 ARG A N 1
ATOM 802 C CA . ARG A 1 108 ? -0.773 55.534 -34.454 1.00 45.53 108 ARG A CA 1
ATOM 803 C C . ARG A 1 108 ? 0.489 54.854 -33.918 1.00 45.53 108 ARG A C 1
ATOM 805 O O . ARG A 1 108 ? 1.382 54.529 -34.689 1.00 45.53 108 ARG A O 1
ATOM 812 N N . SER A 1 109 ? 0.538 54.630 -32.606 1.00 42.53 109 SER A N 1
ATOM 813 C CA . SER A 1 109 ? 1.549 53.791 -31.949 1.00 42.53 109 SER A CA 1
ATOM 814 C C . SER A 1 109 ? 1.582 52.407 -32.617 1.00 42.53 109 SER A C 1
ATOM 816 O O . SER A 1 109 ? 0.579 51.696 -32.596 1.00 42.53 109 SER A O 1
ATOM 818 N N . LEU A 1 110 ? 2.727 52.057 -33.215 1.00 46.03 110 LEU A N 1
ATOM 819 C CA . LEU A 1 110 ? 2.975 50.807 -33.958 1.00 46.03 110 LEU A CA 1
ATOM 820 C C . LEU A 1 110 ? 2.751 49.536 -33.117 1.00 46.03 110 LEU A C 1
ATOM 822 O O . LEU A 1 110 ? 2.418 48.488 -33.659 1.00 46.03 110 LEU A O 1
ATOM 826 N N . VAL A 1 111 ? 2.887 49.641 -31.794 1.00 47.19 111 VAL A N 1
ATOM 827 C CA . VAL A 1 111 ? 2.945 48.494 -30.876 1.00 47.19 111 VAL A CA 1
ATOM 828 C C . VAL A 1 111 ? 1.557 48.073 -30.365 1.00 47.19 111 VAL A C 1
ATOM 830 O O . VAL A 1 111 ? 1.258 46.891 -30.283 1.00 47.19 111 VAL A O 1
ATOM 833 N N . ALA A 1 112 ? 0.651 49.013 -30.069 1.00 44.88 112 ALA A N 1
ATOM 834 C CA . ALA A 1 112 ? -0.614 48.696 -29.381 1.00 44.88 112 ALA A CA 1
ATOM 835 C C . ALA A 1 112 ? -1.826 48.453 -30.309 1.00 44.88 112 ALA A C 1
ATOM 837 O O . ALA A 1 112 ? -2.925 48.196 -29.823 1.00 44.88 112 ALA A O 1
ATOM 838 N N . GLY A 1 113 ? -1.652 48.583 -31.628 1.00 56.41 113 GLY A N 1
ATOM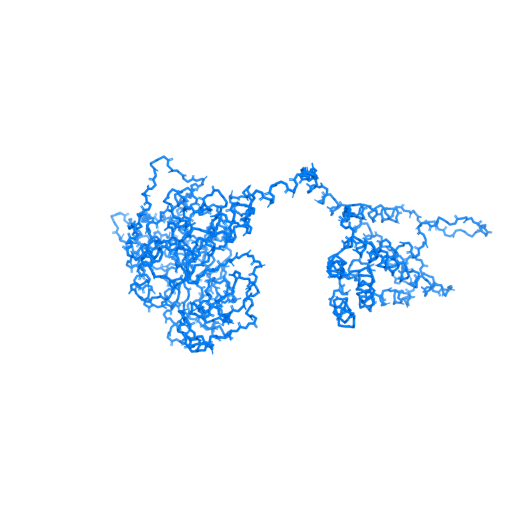 839 C CA . GLY A 1 113 ? -2.722 48.420 -32.625 1.00 56.41 113 GLY A CA 1
ATOM 840 C C . GLY A 1 113 ? -2.448 47.353 -33.687 1.00 56.41 113 GLY A C 1
ATOM 841 O O . GLY A 1 113 ? -3.231 47.229 -34.626 1.00 56.41 113 GLY A O 1
ATOM 842 N N . SER A 1 114 ? -1.338 46.620 -33.569 1.00 74.94 114 SER A N 1
ATOM 843 C CA . SER A 1 114 ? -0.926 45.601 -34.534 1.00 74.94 114 SER A CA 1
ATOM 844 C C . SER A 1 114 ? -1.449 44.230 -34.110 1.00 74.94 114 SER A C 1
ATOM 846 O O . SER A 1 114 ? -0.964 43.652 -33.139 1.00 74.94 114 SER A O 1
ATOM 848 N N . GLY A 1 115 ? -2.428 43.696 -34.850 1.00 79.75 115 GLY A N 1
ATOM 849 C CA . GLY A 1 115 ? -2.890 42.314 -34.664 1.00 79.75 115 GLY A CA 1
ATOM 850 C C . GLY A 1 115 ? -1.757 41.302 -34.861 1.00 79.75 115 GLY A C 1
ATOM 851 O O . GLY A 1 115 ? -1.696 40.306 -34.154 1.00 79.75 115 GLY A O 1
ATOM 852 N N . PHE A 1 116 ? -0.795 41.612 -35.733 1.00 86.62 116 PHE A N 1
ATOM 853 C CA . PHE A 1 116 ? 0.396 40.791 -35.936 1.00 86.62 116 PHE A CA 1
ATOM 854 C C . PHE A 1 116 ? 1.256 40.691 -34.676 1.00 86.62 116 PHE A C 1
ATOM 856 O O . PHE A 1 116 ? 1.618 39.592 -34.270 1.00 86.62 116 PHE A O 1
ATOM 863 N N . LEU A 1 117 ? 1.541 41.815 -34.012 1.00 81.12 117 LEU A N 1
ATOM 864 C CA . LEU A 1 117 ? 2.382 41.797 -32.816 1.00 81.12 117 LEU A CA 1
ATOM 865 C C . LEU A 1 117 ? 1.714 41.034 -31.666 1.00 81.12 117 LEU A C 1
ATOM 867 O O . LEU A 1 117 ? 2.374 40.263 -30.978 1.00 81.12 117 LEU A O 1
ATOM 871 N N . LEU A 1 118 ? 0.400 41.202 -31.486 1.00 83.06 118 LEU A N 1
ATOM 872 C CA . LEU A 1 118 ? -0.335 40.435 -30.482 1.00 83.06 118 LEU A CA 1
ATOM 873 C C . LEU A 1 118 ? -0.333 38.935 -30.805 1.00 83.06 118 LEU A C 1
ATOM 875 O O . LEU A 1 118 ? -0.098 38.122 -29.913 1.00 83.06 118 LEU A O 1
ATOM 879 N N . GLY A 1 119 ? -0.551 38.570 -32.071 1.00 86.75 119 GLY A N 1
ATOM 880 C CA . GLY A 1 119 ? -0.464 37.181 -32.524 1.00 86.75 119 GLY A CA 1
ATOM 881 C C . GLY A 1 119 ? 0.924 36.584 -32.288 1.00 86.75 119 GLY A C 1
ATOM 882 O O . GLY A 1 119 ? 1.042 35.455 -31.828 1.00 86.75 119 GLY A O 1
ATOM 883 N N . PHE A 1 120 ? 1.978 37.363 -32.528 1.00 87.88 120 PHE A N 1
ATOM 884 C CA . PHE A 1 120 ? 3.361 36.948 -32.308 1.00 87.88 120 PHE A CA 1
ATOM 885 C C . PHE A 1 120 ? 3.676 36.728 -30.823 1.00 87.88 120 PHE A C 1
ATOM 887 O O . PHE A 1 120 ? 4.174 35.673 -30.443 1.00 87.88 120 PHE A O 1
ATOM 894 N N . VAL A 1 121 ? 3.319 37.682 -29.959 1.00 82.62 121 VAL A N 1
ATOM 895 C CA . VAL A 1 121 ? 3.575 37.582 -28.511 1.00 82.62 121 VAL A CA 1
ATOM 896 C C . VAL A 1 121 ? 2.783 36.435 -27.881 1.00 82.62 121 VAL A C 1
ATOM 898 O O . VAL A 1 121 ? 3.335 35.651 -27.114 1.00 82.62 121 VAL A O 1
ATOM 901 N N . THR A 1 122 ? 1.502 36.289 -28.226 1.00 83.31 122 THR A N 1
ATOM 902 C CA . THR A 1 122 ? 0.688 35.156 -27.748 1.00 83.31 122 THR A CA 1
ATOM 903 C C . THR A 1 122 ? 1.169 33.826 -28.324 1.00 83.31 122 THR A C 1
ATOM 905 O O . THR A 1 122 ? 1.086 32.801 -27.650 1.00 83.31 122 THR A O 1
ATOM 908 N N . GLY A 1 123 ? 1.730 33.837 -29.535 1.00 84.31 123 GLY A N 1
ATOM 909 C CA . GLY A 1 123 ? 2.347 32.673 -30.155 1.00 84.31 123 GLY A CA 1
ATOM 910 C C . GLY A 1 123 ? 3.623 32.190 -29.465 1.00 84.31 123 GLY A C 1
ATOM 911 O O . GLY A 1 123 ? 3.913 31.004 -29.552 1.00 84.31 123 GLY A O 1
ATOM 912 N N . LEU A 1 124 ? 4.339 33.066 -28.751 1.00 80.62 124 LEU A N 1
ATOM 913 C CA . LEU A 1 124 ? 5.520 32.732 -27.940 1.00 80.62 124 LEU A CA 1
ATOM 914 C C . LEU A 1 124 ? 5.203 32.536 -26.447 1.00 80.62 124 LEU A C 1
ATOM 916 O O . LEU A 1 124 ? 6.118 32.400 -25.636 1.00 80.62 124 LEU A O 1
ATOM 920 N N . SER A 1 125 ? 3.927 32.546 -26.055 1.00 79.12 125 SER A N 1
ATOM 921 C CA . SER A 1 125 ? 3.547 32.374 -24.654 1.00 79.12 125 SER A CA 1
ATOM 922 C C . SER A 1 125 ? 3.784 30.920 -24.210 1.00 79.12 125 SER A C 1
ATOM 924 O O . SER A 1 125 ? 3.205 30.006 -24.810 1.00 79.12 125 SER A O 1
ATOM 926 N N . PRO A 1 126 ? 4.605 30.676 -23.168 1.00 66.12 126 PRO A N 1
ATOM 927 C CA . PRO A 1 126 ? 4.895 29.329 -22.690 1.00 66.12 126 PRO A CA 1
ATOM 928 C C . PRO A 1 126 ? 3.668 28.745 -21.977 1.00 66.12 126 PRO A C 1
ATOM 930 O O . PRO A 1 126 ? 3.479 28.919 -20.777 1.00 66.12 126 PRO A O 1
ATOM 933 N N . CYS A 1 127 ? 2.806 28.058 -22.727 1.00 75.38 127 CYS A N 1
ATOM 934 C CA . CYS A 1 127 ? 1.664 27.312 -22.198 1.00 75.38 127 CYS A CA 1
ATOM 935 C C . CYS A 1 127 ? 1.896 25.793 -22.307 1.00 75.38 127 CYS A C 1
ATOM 937 O O . CYS A 1 127 ? 2.718 25.367 -23.124 1.00 75.38 127 CYS A O 1
ATOM 939 N N . PRO A 1 128 ? 1.176 24.949 -21.537 1.00 69.75 128 PRO A N 1
ATOM 940 C CA . PRO A 1 128 ? 1.386 23.499 -21.567 1.00 69.75 128 PRO A CA 1
ATOM 941 C C . PRO A 1 128 ? 1.295 22.882 -22.978 1.00 69.75 128 PRO A C 1
ATOM 943 O O . PRO A 1 128 ? 2.175 22.094 -23.323 1.00 69.75 128 PRO A O 1
ATOM 946 N N . PRO A 1 129 ? 0.339 23.282 -23.850 1.00 73.81 129 PRO A N 1
ATOM 947 C CA . PRO A 1 129 ? 0.317 22.837 -25.246 1.00 73.81 129 PRO A CA 1
ATOM 948 C C . PRO A 1 129 ? 1.551 23.249 -26.059 1.00 73.81 129 PRO A C 1
ATOM 950 O O . PRO A 1 129 ? 2.091 22.449 -26.820 1.00 73.81 129 PRO A O 1
ATOM 953 N N . PHE A 1 130 ? 2.015 24.490 -25.884 1.00 77.06 130 PHE A N 1
ATOM 954 C CA . PHE A 1 130 ? 3.173 25.021 -26.601 1.00 77.06 130 PHE A CA 1
ATOM 955 C C . PHE A 1 130 ? 4.468 24.329 -26.161 1.00 77.06 130 PHE A C 1
ATOM 957 O O . PHE A 1 130 ? 5.237 23.875 -27.006 1.00 77.06 130 PHE A O 1
ATOM 964 N N . LEU A 1 131 ? 4.670 24.145 -24.854 1.00 77.38 131 LEU A N 1
ATOM 965 C CA . LEU A 1 131 ? 5.822 23.428 -24.304 1.00 77.38 131 LEU A CA 1
ATOM 966 C C . LEU A 1 131 ? 5.826 21.950 -24.711 1.00 77.38 131 LEU A C 1
ATOM 968 O O . LEU A 1 131 ? 6.868 21.430 -25.104 1.00 77.38 131 LEU A O 1
ATOM 972 N N . ALA A 1 132 ? 4.664 21.291 -24.705 1.00 71.25 132 ALA A N 1
ATOM 973 C CA . ALA A 1 132 ? 4.534 19.924 -25.203 1.00 71.25 132 ALA A CA 1
ATOM 974 C C . ALA A 1 132 ? 4.946 19.821 -26.681 1.00 71.25 132 ALA A C 1
ATOM 976 O O . ALA A 1 132 ? 5.722 18.937 -27.044 1.00 71.25 132 ALA A O 1
ATOM 977 N N . SER A 1 133 ? 4.501 20.759 -27.525 1.00 79.06 133 SER A N 1
ATOM 978 C CA . SER A 1 133 ? 4.907 20.809 -28.935 1.00 79.06 133 SER A CA 1
ATOM 979 C C . SER A 1 133 ? 6.403 21.112 -29.116 1.00 79.06 133 SER A C 1
ATOM 981 O O . SER A 1 133 ? 7.052 20.515 -29.974 1.00 79.06 133 SER A O 1
ATOM 983 N N . GLY A 1 134 ? 6.981 21.955 -28.253 1.00 80.31 134 GLY A N 1
ATOM 984 C CA . GLY A 1 134 ? 8.413 22.252 -28.230 1.00 80.31 134 GLY A CA 1
ATOM 985 C C . GLY A 1 134 ? 9.268 21.039 -27.853 1.00 80.31 134 GLY A C 1
ATOM 986 O O . GLY A 1 134 ? 10.296 20.800 -28.476 1.00 80.31 134 GLY A O 1
ATOM 987 N N . LEU A 1 135 ? 8.821 20.211 -26.904 1.00 75.25 135 LEU A N 1
ATOM 988 C CA . LEU A 1 135 ? 9.507 18.965 -26.538 1.00 75.25 135 LEU A CA 1
ATOM 989 C C . LEU A 1 135 ? 9.500 17.934 -27.675 1.00 75.25 135 LEU A C 1
ATOM 991 O O . LEU A 1 135 ? 10.477 17.207 -27.855 1.00 75.25 135 LEU A O 1
ATOM 995 N N . ILE A 1 136 ? 8.419 17.872 -28.459 1.00 76.94 136 ILE A N 1
ATOM 996 C CA . ILE A 1 136 ? 8.355 17.027 -29.662 1.00 76.94 136 ILE A CA 1
ATOM 997 C C . ILE A 1 136 ? 9.308 17.580 -30.734 1.00 76.94 136 ILE A C 1
ATOM 999 O O . ILE A 1 136 ? 10.059 16.818 -31.346 1.00 76.94 136 ILE A O 1
ATOM 1003 N N . ALA A 1 137 ? 9.345 18.905 -30.911 1.00 79.94 137 ALA A N 1
ATOM 1004 C CA . ALA A 1 137 ? 10.251 19.566 -31.848 1.00 79.94 137 ALA A CA 1
ATOM 1005 C C . ALA A 1 137 ? 11.732 19.372 -31.469 1.00 79.94 137 ALA A C 1
ATOM 1007 O O . ALA A 1 137 ? 12.545 19.117 -32.348 1.00 79.94 137 ALA A O 1
ATOM 1008 N N . LEU A 1 138 ? 12.083 19.385 -30.179 1.00 74.19 138 LEU A N 1
ATOM 1009 C CA . LEU A 1 138 ? 13.445 19.116 -29.690 1.00 74.19 138 LEU A CA 1
ATOM 1010 C C . LEU A 1 138 ? 13.913 17.678 -29.939 1.00 74.19 138 LEU A C 1
ATOM 1012 O O . LEU A 1 138 ? 15.091 17.441 -30.182 1.00 74.19 138 LEU A O 1
ATOM 1016 N N . LYS A 1 139 ? 12.994 16.708 -29.904 1.00 73.81 139 LYS A N 1
ATOM 1017 C CA . LYS A 1 139 ? 13.292 15.303 -30.239 1.00 73.81 139 LYS A CA 1
ATOM 1018 C C . LYS A 1 139 ? 13.432 15.064 -31.742 1.00 73.81 139 LYS A C 1
ATOM 1020 O O . LYS A 1 139 ? 13.763 13.961 -32.167 1.00 73.81 139 LYS A O 1
ATOM 1025 N N . SER A 1 140 ? 13.151 16.079 -32.551 1.00 68.69 140 SER A N 1
ATOM 1026 C CA . SER A 1 140 ? 13.238 16.007 -33.999 1.00 68.69 140 SER A CA 1
ATOM 1027 C C . SER A 1 140 ? 14.663 16.375 -34.413 1.00 68.69 140 SER A C 1
ATOM 1029 O O . SER A 1 140 ? 15.066 17.524 -34.280 1.00 68.69 140 SER A O 1
ATOM 1031 N N . HIS A 1 141 ? 15.449 15.402 -34.879 1.00 68.31 141 HIS A N 1
ATOM 1032 C CA . HIS A 1 141 ? 16.856 15.601 -35.246 1.00 68.31 141 HIS A CA 1
ATOM 1033 C C . HIS A 1 141 ? 17.011 16.524 -36.472 1.00 68.31 141 HIS A C 1
ATOM 1035 O O . HIS A 1 141 ? 17.078 16.054 -37.607 1.00 68.31 141 HIS A O 1
ATOM 1041 N N . GLY A 1 142 ? 17.059 17.840 -36.243 1.00 79.62 142 GLY A N 1
ATOM 1042 C CA . GLY A 1 142 ? 17.370 18.856 -37.252 1.00 79.62 142 GLY A CA 1
ATOM 1043 C C . GLY A 1 142 ? 16.387 20.030 -37.307 1.00 79.62 142 GLY A C 1
ATOM 1044 O O . GLY A 1 142 ? 15.207 19.915 -36.971 1.00 79.62 142 GLY A O 1
ATOM 1045 N N . VAL A 1 143 ? 16.880 21.171 -37.800 1.00 85.81 143 VAL A N 1
ATOM 1046 C CA . VAL A 1 143 ? 16.139 22.442 -37.887 1.00 85.81 143 VAL A CA 1
ATOM 1047 C C . VAL A 1 143 ? 14.848 22.320 -38.694 1.00 85.81 143 VAL A C 1
ATOM 1049 O O . VAL A 1 143 ? 13.786 22.761 -38.255 1.00 85.81 143 VAL A O 1
ATOM 1052 N N . SER A 1 144 ? 14.921 21.677 -39.858 1.00 85.94 144 SER A N 1
ATOM 1053 C CA . SER A 1 144 ? 13.765 21.478 -40.735 1.00 85.94 144 SER A CA 1
ATOM 1054 C C . SER A 1 144 ? 12.668 20.654 -40.056 1.00 85.94 144 SER A C 1
ATOM 1056 O O . SER A 1 144 ? 11.490 20.988 -40.160 1.00 85.94 144 SER A O 1
ATOM 1058 N N . ALA A 1 145 ? 13.046 19.621 -39.302 1.00 84.31 145 ALA A N 1
ATOM 1059 C CA . ALA A 1 145 ? 12.112 18.745 -38.608 1.00 84.31 145 ALA A CA 1
ATOM 1060 C C . ALA A 1 145 ? 11.432 19.444 -37.413 1.00 84.31 145 ALA A C 1
ATOM 1062 O O . ALA A 1 145 ? 10.231 19.260 -37.195 1.00 84.31 145 ALA A O 1
ATOM 1063 N N . ALA A 1 146 ? 12.161 20.290 -36.680 1.00 85.50 146 ALA A N 1
ATOM 1064 C CA . ALA A 1 146 ? 11.617 21.092 -35.583 1.00 85.50 146 ALA A CA 1
ATOM 1065 C C . ALA A 1 146 ? 10.620 22.159 -36.077 1.00 85.50 146 ALA A C 1
ATOM 1067 O O . ALA A 1 146 ? 9.509 22.264 -35.549 1.00 85.50 146 ALA A O 1
ATOM 1068 N N . VAL A 1 147 ? 10.967 22.897 -37.140 1.00 90.69 147 VAL A N 1
ATOM 1069 C CA . VAL A 1 147 ? 10.069 23.877 -37.782 1.00 90.69 147 VAL A CA 1
ATOM 1070 C C . VAL A 1 147 ? 8.800 23.196 -38.294 1.00 90.69 147 VAL A C 1
ATOM 1072 O O . VAL A 1 147 ? 7.691 23.675 -38.055 1.00 90.69 147 VAL A O 1
ATOM 1075 N N . PHE A 1 148 ? 8.947 22.047 -38.953 1.00 90.06 148 PHE A N 1
ATOM 1076 C CA . PHE A 1 148 ? 7.819 21.304 -39.506 1.00 90.06 148 PHE A CA 1
ATOM 1077 C C . PHE A 1 148 ? 6.883 20.748 -38.421 1.00 90.06 148 PHE A C 1
ATOM 1079 O O . PHE A 1 148 ? 5.663 20.772 -38.580 1.00 90.06 148 PHE A O 1
ATOM 1086 N N . THR A 1 149 ? 7.440 20.323 -37.286 1.00 87.56 149 THR A N 1
ATOM 1087 C CA . THR A 1 149 ? 6.683 19.864 -36.110 1.00 87.56 149 THR A CA 1
ATOM 1088 C C . THR A 1 149 ? 5.801 20.975 -35.537 1.00 87.56 149 THR A C 1
ATOM 1090 O O . THR A 1 149 ? 4.602 20.774 -35.326 1.00 87.56 149 THR A O 1
ATOM 1093 N N . LEU A 1 150 ? 6.358 22.174 -35.336 1.00 90.06 150 LEU A N 1
ATOM 1094 C CA . LEU A 1 150 ? 5.582 23.306 -34.825 1.00 90.06 150 LEU A CA 1
ATOM 1095 C C . LEU A 1 150 ? 4.582 23.848 -35.847 1.00 90.06 150 LEU A C 1
ATOM 1097 O O . LEU A 1 150 ? 3.496 24.273 -35.453 1.00 90.06 150 LEU A O 1
ATOM 1101 N N . LEU A 1 151 ? 4.895 23.786 -37.143 1.00 93.62 151 LEU A N 1
ATOM 1102 C CA . LEU A 1 151 ? 3.945 24.125 -38.201 1.00 93.62 151 LEU A CA 1
ATOM 1103 C C . LEU A 1 151 ? 2.735 23.180 -38.180 1.00 93.62 151 LEU A C 1
ATOM 1105 O O . LEU A 1 151 ? 1.596 23.641 -38.183 1.00 93.62 151 LEU A O 1
ATOM 1109 N N . ALA A 1 152 ? 2.964 21.869 -38.099 1.00 91.38 152 ALA A N 1
ATOM 1110 C CA . ALA A 1 152 ? 1.900 20.869 -38.032 1.00 91.38 152 ALA A CA 1
ATOM 1111 C C . ALA A 1 152 ? 1.001 21.061 -36.799 1.00 91.38 152 ALA A C 1
ATOM 1113 O O . ALA A 1 152 ? -0.229 21.053 -36.903 1.00 91.38 152 ALA A O 1
ATOM 1114 N N . PHE A 1 153 ? 1.607 21.318 -35.638 1.00 91.88 153 PHE A N 1
ATOM 1115 C CA . PHE A 1 153 ? 0.876 21.634 -34.414 1.00 91.88 153 PHE A CA 1
ATOM 1116 C C . PHE A 1 153 ? 0.089 22.954 -34.525 1.00 91.88 153 PHE A C 1
ATOM 1118 O O . PHE A 1 153 ? -1.056 23.047 -34.070 1.00 91.88 153 PHE A O 1
ATOM 1125 N N . PHE A 1 154 ? 0.669 23.984 -35.152 1.00 93.81 154 PHE A N 1
ATOM 1126 C CA . PHE A 1 154 ? -0.013 25.252 -35.409 1.00 93.81 154 PHE A CA 1
ATOM 1127 C C . PHE A 1 154 ? -1.260 25.046 -36.272 1.00 93.81 154 PHE A C 1
ATOM 1129 O O . PHE A 1 154 ? -2.319 25.565 -35.923 1.00 93.81 154 PHE A O 1
ATOM 1136 N N . VAL A 1 155 ? -1.164 24.265 -37.352 1.00 93.56 155 VAL A N 1
ATOM 1137 C CA . VAL A 1 155 ? -2.306 23.969 -38.230 1.00 93.56 155 VAL A CA 1
ATOM 1138 C C . VAL A 1 155 ? -3.406 23.237 -37.454 1.00 93.56 155 VAL A C 1
ATOM 1140 O O . VAL A 1 155 ? -4.556 23.669 -37.494 1.00 93.56 155 VAL A O 1
ATOM 1143 N N . GLY A 1 156 ? -3.057 22.207 -36.672 1.00 88.75 156 GLY A N 1
ATOM 1144 C CA . GLY A 1 156 ? -4.023 21.458 -35.855 1.00 88.75 156 GLY A CA 1
ATOM 1145 C C . GLY A 1 156 ? -4.711 22.322 -34.794 1.00 88.75 156 GLY A C 1
ATOM 1146 O O . GLY A 1 156 ? -5.936 22.364 -34.711 1.00 88.75 156 GLY A O 1
ATOM 1147 N N . SER A 1 157 ? -3.942 23.093 -34.022 1.00 88.62 157 SER A N 1
ATOM 1148 C CA . SER A 1 157 ? -4.508 23.952 -32.970 1.00 88.62 157 SER A CA 1
ATOM 1149 C C . SER A 1 157 ? -5.293 25.151 -33.517 1.00 88.62 157 SER A C 1
ATOM 1151 O O . SER A 1 157 ? -6.172 25.683 -32.838 1.00 88.62 157 SER A O 1
ATOM 1153 N N . SER A 1 158 ? -5.003 25.597 -34.744 1.00 90.06 158 SER A N 1
ATOM 1154 C CA . SER A 1 158 ? -5.682 26.740 -35.364 1.00 90.06 158 SER A CA 1
ATOM 1155 C C . SER A 1 158 ? -7.132 26.447 -35.736 1.00 90.06 158 SER A C 1
ATOM 1157 O O . SER A 1 158 ? -7.929 27.383 -35.737 1.00 90.06 158 SER A O 1
ATOM 1159 N N . VAL A 1 159 ? -7.508 25.177 -35.942 1.00 89.44 159 VAL A N 1
ATOM 1160 C CA . VAL A 1 159 ? -8.905 24.756 -36.178 1.00 89.44 159 VAL A CA 1
ATOM 1161 C C . VAL A 1 159 ? -9.842 25.312 -35.099 1.00 89.44 159 VAL A C 1
ATOM 1163 O O . VAL A 1 159 ? -10.903 25.852 -35.400 1.00 89.44 159 VAL A O 1
ATOM 1166 N N . TYR A 1 160 ? -9.398 25.284 -33.843 1.00 84.88 160 TYR A N 1
ATOM 1167 C CA . TYR A 1 160 ? -10.153 25.756 -32.680 1.00 84.88 160 TYR A CA 1
ATOM 1168 C C . TYR A 1 160 ? -10.159 27.284 -32.523 1.00 84.88 160 TYR A C 1
ATOM 1170 O O . TYR A 1 160 ? -11.031 27.843 -31.861 1.00 84.88 160 TYR A O 1
ATOM 1178 N N . MET A 1 161 ? -9.200 27.982 -33.136 1.00 84.75 161 MET A N 1
ATOM 1179 C CA . MET A 1 161 ? -9.050 29.438 -33.038 1.00 84.75 161 MET A CA 1
ATOM 1180 C C . MET A 1 161 ? -9.768 30.193 -34.164 1.00 84.75 161 MET A C 1
ATOM 1182 O O . MET A 1 161 ? -10.056 31.380 -34.011 1.00 84.75 161 MET A O 1
ATOM 1186 N N . ILE A 1 162 ? -10.117 29.517 -35.265 1.00 86.38 162 ILE A N 1
ATOM 1187 C CA . ILE A 1 162 ? -10.886 30.086 -36.386 1.00 86.38 162 ILE A CA 1
ATOM 1188 C C . ILE A 1 162 ? -12.207 30.733 -35.920 1.00 86.38 162 ILE A C 1
ATOM 1190 O O . ILE A 1 162 ? -12.437 31.895 -36.274 1.00 86.38 162 ILE A O 1
ATOM 1194 N N . PRO A 1 163 ? -13.039 30.092 -35.068 1.00 81.44 163 PRO A N 1
ATOM 1195 C CA . PRO A 1 163 ? -14.253 30.723 -34.545 1.00 81.44 163 PRO A CA 1
ATOM 1196 C C . PRO A 1 163 ? -13.977 31.986 -33.720 1.00 81.44 163 PRO A C 1
ATOM 1198 O O . PRO A 1 163 ? -14.783 32.911 -33.712 1.00 81.44 163 PRO A O 1
ATOM 1201 N N . VAL A 1 164 ? -12.823 32.076 -33.057 1.00 80.69 164 VAL A N 1
ATOM 1202 C CA . VAL A 1 164 ? -12.434 33.269 -32.291 1.00 80.69 164 VAL A CA 1
ATOM 1203 C C . VAL A 1 164 ? -12.014 34.400 -33.230 1.00 80.69 164 VAL A C 1
ATOM 1205 O O . VAL A 1 164 ? -12.442 35.541 -33.056 1.00 80.69 164 VAL A O 1
ATOM 1208 N N . TRP A 1 165 ? -11.201 34.094 -34.244 1.00 82.88 165 TRP A N 1
ATOM 1209 C CA . TRP A 1 165 ? -10.685 35.086 -35.188 1.00 82.88 165 TRP A CA 1
ATOM 1210 C C . TRP A 1 165 ? -11.756 35.672 -36.106 1.00 82.88 165 TRP A C 1
ATOM 1212 O O . TRP A 1 165 ? -11.682 36.854 -36.444 1.00 82.88 165 TRP A O 1
ATOM 1222 N N . PHE A 1 166 ? -12.755 34.868 -36.479 1.00 80.00 166 PHE A N 1
ATOM 1223 C CA . PHE A 1 166 ? -13.762 35.256 -37.468 1.00 80.00 166 PHE A CA 1
ATOM 1224 C C . PHE A 1 166 ? -15.203 35.281 -36.930 1.00 80.00 166 PHE A C 1
ATOM 1226 O O . PHE A 1 166 ? -16.031 35.997 -37.483 1.00 80.00 166 PHE A O 1
ATOM 1233 N N . GLY A 1 167 ? -15.517 34.588 -35.830 1.00 70.62 167 GLY A N 1
ATOM 1234 C CA . GLY A 1 167 ? -16.876 34.527 -35.268 1.00 70.62 167 GLY A CA 1
ATOM 1235 C C . GLY A 1 167 ? -17.258 35.728 -34.395 1.00 70.62 167 GLY A C 1
ATOM 1236 O O . GLY A 1 167 ? -18.381 36.217 -34.476 1.00 70.62 167 GLY A O 1
ATOM 1237 N N . ILE A 1 168 ? -16.320 36.291 -33.623 1.00 63.62 168 ILE A N 1
ATOM 1238 C CA . ILE A 1 168 ? -16.573 37.481 -32.774 1.00 63.62 168 ILE A CA 1
ATOM 1239 C C . ILE A 1 168 ? -16.888 38.727 -33.617 1.00 63.62 168 ILE A C 1
ATOM 1241 O O . ILE A 1 168 ? -17.593 39.641 -33.193 1.00 63.62 168 ILE A O 1
ATOM 1245 N N . VAL A 1 169 ? -16.398 38.735 -34.851 1.00 58.81 169 VAL A N 1
ATOM 1246 C CA . VAL A 1 169 ? -16.585 39.795 -35.840 1.00 58.81 169 VAL A CA 1
ATOM 1247 C C . VAL A 1 169 ? -18.031 39.882 -36.356 1.00 58.81 169 VAL A C 1
ATOM 1249 O O . VAL A 1 169 ? -18.445 40.957 -36.793 1.00 58.81 169 VAL A O 1
ATOM 1252 N N . ALA A 1 170 ? -18.801 38.792 -36.278 1.00 56.97 170 ALA A N 1
ATOM 1253 C CA . ALA A 1 170 ? -20.169 38.696 -36.794 1.00 56.97 170 ALA A CA 1
ATOM 1254 C C . ALA A 1 170 ? -21.259 39.081 -35.767 1.00 56.97 170 ALA A C 1
ATOM 1256 O O . ALA A 1 170 ? -22.447 39.048 -36.083 1.00 56.97 170 ALA A O 1
ATOM 1257 N N . LEU A 1 171 ? -20.884 39.446 -34.533 1.00 60.03 171 LEU A N 1
ATOM 1258 C CA . LEU A 1 171 ? -21.840 39.699 -33.449 1.00 60.03 171 LEU A CA 1
ATOM 1259 C C . LEU A 1 171 ? -22.489 41.105 -33.514 1.00 60.03 171 LEU A C 1
ATOM 1261 O O . LEU A 1 171 ? -21.799 42.092 -33.802 1.00 60.03 171 LEU A O 1
ATOM 1265 N N . PRO A 1 172 ? -23.793 41.247 -33.172 1.00 58.38 172 PRO A N 1
ATOM 1266 C CA . PRO A 1 172 ? -24.502 42.533 -33.163 1.00 58.38 172 PRO A CA 1
ATOM 1267 C C . PRO A 1 172 ? -23.853 43.586 -32.246 1.00 58.38 172 PRO A C 1
ATOM 1269 O O . PRO A 1 172 ? -23.416 43.287 -31.132 1.00 58.38 172 PRO A O 1
ATOM 1272 N N . GLN A 1 173 ? -23.860 44.864 -32.657 1.00 55.16 173 GLN A N 1
ATOM 1273 C CA . GLN A 1 173 ? -23.138 45.959 -31.976 1.00 55.16 173 GLN A CA 1
ATOM 1274 C C . GLN A 1 173 ? -23.472 46.144 -30.477 1.00 55.16 173 GLN A C 1
ATOM 1276 O O . GLN A 1 173 ? -22.614 46.599 -29.714 1.00 55.16 173 GLN A O 1
ATOM 1281 N N . ARG A 1 174 ? -24.677 45.766 -30.022 1.00 52.41 174 ARG A N 1
ATOM 1282 C CA . ARG A 1 174 ? -25.074 45.817 -28.598 1.00 52.41 174 ARG A CA 1
ATOM 1283 C C . ARG A 1 174 ? -24.324 44.793 -27.731 1.00 52.41 174 ARG A C 1
ATOM 1285 O O . ARG A 1 174 ? -23.979 45.100 -26.591 1.00 52.41 174 ARG A O 1
ATOM 1292 N N . VAL A 1 175 ? -23.994 43.623 -28.281 1.00 57.12 175 VAL A N 1
ATOM 1293 C CA . VAL A 1 175 ? -23.215 42.569 -27.603 1.00 57.12 175 VAL A CA 1
ATOM 1294 C C . VAL A 1 175 ? -21.737 42.983 -27.507 1.00 57.12 175 VAL A C 1
ATOM 1296 O O . VAL A 1 175 ? -21.117 42.840 -26.452 1.00 57.12 175 VAL A O 1
ATOM 1299 N N . ASN A 1 176 ? -21.218 43.671 -28.534 1.00 55.59 176 ASN A N 1
ATOM 1300 C CA . ASN A 1 176 ? -19.856 44.229 -28.565 1.00 55.59 176 ASN A CA 1
ATOM 1301 C C . ASN A 1 176 ? -19.581 45.311 -27.500 1.00 55.59 176 ASN A C 1
ATOM 1303 O O . ASN A 1 176 ? -18.429 45.537 -27.129 1.00 55.59 176 ASN A O 1
ATOM 1307 N N . ALA A 1 177 ? -20.594 46.017 -26.985 1.00 57.25 177 ALA A N 1
ATOM 1308 C CA . ALA A 1 177 ? -20.396 46.996 -25.909 1.00 57.25 177 ALA A CA 1
ATOM 1309 C C . ALA A 1 177 ? -20.142 46.327 -24.546 1.00 57.25 177 ALA A C 1
ATOM 1311 O O . ALA A 1 177 ? -19.207 46.714 -23.844 1.00 57.25 177 ALA A O 1
ATOM 1312 N N . ARG A 1 178 ? -20.914 45.285 -24.206 1.00 59.03 178 ARG A N 1
ATOM 1313 C CA . ARG A 1 178 ? -20.729 44.501 -22.970 1.00 59.03 178 ARG A CA 1
ATOM 1314 C C . ARG A 1 178 ? -19.463 43.642 -23.032 1.00 59.03 178 ARG A C 1
ATOM 1316 O O . ARG A 1 178 ? -18.683 43.649 -22.082 1.00 59.03 178 ARG A O 1
ATOM 1323 N N . LEU A 1 179 ? -19.186 43.023 -24.184 1.00 55.75 179 LEU A N 1
ATOM 1324 C CA . LEU A 1 179 ? -17.934 42.298 -24.447 1.00 55.75 179 LEU A CA 1
ATOM 1325 C C . LEU A 1 179 ? -16.691 43.169 -24.241 1.00 55.75 179 LEU A C 1
ATOM 1327 O O . LEU A 1 179 ? -15.691 42.677 -23.733 1.00 55.75 179 LEU A O 1
ATOM 1331 N N . ARG A 1 180 ? -16.739 44.471 -24.559 1.00 57.06 180 ARG A N 1
ATOM 1332 C CA . ARG A 1 180 ? -15.603 45.385 -24.337 1.00 57.06 180 ARG A CA 1
ATOM 1333 C C . ARG A 1 180 ? -15.283 45.603 -22.855 1.00 57.06 180 ARG A C 1
ATOM 1335 O O . ARG A 1 180 ? -14.109 45.707 -22.508 1.00 57.06 180 ARG A O 1
ATOM 1342 N N . VAL A 1 181 ? -16.285 45.648 -21.979 1.00 61.84 181 VAL A N 1
ATOM 1343 C CA . VAL A 1 181 ? -16.075 45.769 -20.522 1.00 61.84 181 VAL A CA 1
ATOM 1344 C C . VAL A 1 181 ? -15.569 44.445 -19.954 1.00 61.84 181 VAL A C 1
ATOM 1346 O O . VAL A 1 181 ? -14.541 44.418 -19.281 1.00 61.84 181 VAL A O 1
ATOM 1349 N N . VAL A 1 182 ? -16.217 43.341 -20.330 1.00 60.19 182 VAL A N 1
ATOM 1350 C CA . VAL A 1 182 ? -15.821 41.978 -19.947 1.00 60.19 182 VAL A CA 1
ATOM 1351 C C . VAL A 1 182 ? -14.385 41.677 -20.390 1.00 60.19 182 VAL A C 1
ATOM 1353 O O . VAL A 1 182 ? -13.581 41.202 -19.596 1.00 60.19 182 VAL A O 1
ATOM 1356 N N . SER A 1 183 ? -13.999 42.075 -21.605 1.00 51.97 183 SER A N 1
ATOM 1357 C CA . SER A 1 183 ? -12.638 41.890 -22.124 1.00 51.97 183 SER A CA 1
ATOM 1358 C C . SER A 1 183 ? -11.560 42.664 -21.360 1.00 51.97 183 SER A C 1
ATOM 1360 O O . SER A 1 183 ? -10.409 42.241 -21.343 1.00 51.97 183 SER A O 1
ATOM 1362 N N . ARG A 1 184 ? -11.908 43.792 -20.722 1.00 57.75 184 ARG A N 1
ATOM 1363 C CA . ARG A 1 184 ? -10.974 44.573 -19.897 1.00 57.75 184 ARG A CA 1
ATOM 1364 C C . ARG A 1 184 ? -10.754 43.922 -18.547 1.00 57.75 184 ARG A C 1
ATOM 1366 O O . ARG A 1 184 ? -9.614 43.846 -18.106 1.00 57.75 184 ARG A O 1
ATOM 1373 N N . LEU A 1 185 ? -11.834 43.444 -17.935 1.00 64.69 185 LEU A N 1
ATOM 1374 C CA . LEU A 1 185 ? -11.770 42.695 -16.686 1.00 64.69 185 LEU A CA 1
ATOM 1375 C C . LEU A 1 185 ? -10.972 41.404 -16.888 1.00 64.69 185 LEU A C 1
ATOM 1377 O O . LEU A 1 185 ? -10.023 41.171 -16.155 1.00 64.69 185 LEU A O 1
ATOM 1381 N N . LEU A 1 186 ? -11.246 40.652 -17.960 1.00 55.22 186 LEU A N 1
ATOM 1382 C CA . LEU A 1 186 ? -10.453 39.476 -18.334 1.00 55.22 186 LEU A CA 1
ATOM 1383 C C . LEU A 1 186 ? -8.984 39.825 -18.604 1.00 55.22 186 LEU A C 1
ATOM 1385 O O . LEU A 1 186 ? -8.106 39.163 -18.067 1.00 55.22 186 LEU A O 1
ATOM 1389 N N . ALA A 1 187 ? -8.688 40.882 -19.367 1.00 53.47 187 ALA A N 1
ATOM 1390 C CA . ALA A 1 187 ? -7.306 41.308 -19.602 1.00 53.47 187 ALA A CA 1
ATOM 1391 C C . ALA A 1 187 ? -6.565 41.683 -18.302 1.00 53.47 187 ALA A C 1
ATOM 1393 O O . ALA A 1 187 ? -5.386 41.365 -18.172 1.00 53.47 187 ALA A O 1
ATOM 1394 N N . ALA A 1 188 ? -7.246 42.317 -17.341 1.00 63.78 188 ALA A N 1
ATOM 1395 C CA . ALA A 1 188 ? -6.684 42.653 -16.034 1.00 63.78 188 ALA A CA 1
ATOM 1396 C C . ALA A 1 188 ? -6.479 41.408 -15.153 1.00 63.78 188 ALA A C 1
ATOM 1398 O O . ALA A 1 188 ? -5.388 41.218 -14.623 1.00 63.78 188 ALA A O 1
ATOM 1399 N N . CYS A 1 189 ? -7.475 40.520 -15.056 1.00 62.47 189 CYS A N 1
ATOM 1400 C CA . CYS A 1 189 ? -7.367 39.252 -14.324 1.00 62.47 189 CYS A CA 1
ATOM 1401 C C . CYS A 1 189 ? -6.226 38.385 -14.860 1.00 62.47 189 CYS A C 1
ATOM 1403 O O . CYS A 1 189 ? -5.490 37.768 -14.095 1.00 62.47 189 CYS A O 1
ATOM 1405 N N . VAL A 1 190 ? -6.051 38.362 -16.179 1.00 55.59 190 VAL A N 1
ATOM 1406 C CA . VAL A 1 190 ? -5.001 37.572 -16.811 1.00 55.59 190 VAL A CA 1
ATOM 1407 C C . VAL A 1 190 ? -3.623 38.223 -16.661 1.00 55.59 190 VAL A C 1
ATOM 1409 O O . VAL A 1 190 ? -2.646 37.507 -16.463 1.00 55.59 190 VAL A O 1
ATOM 1412 N N . ALA A 1 191 ? -3.525 39.558 -16.670 1.00 59.66 191 ALA A N 1
ATOM 1413 C CA . ALA A 1 191 ? -2.287 40.243 -16.296 1.00 59.66 191 ALA A CA 1
ATOM 1414 C C . ALA A 1 191 ? -1.875 39.888 -14.856 1.00 59.66 191 ALA A C 1
ATOM 1416 O O . ALA A 1 191 ? -0.720 39.548 -14.629 1.00 59.66 191 ALA A O 1
ATOM 1417 N N . VAL A 1 192 ? -2.829 39.856 -13.917 1.00 69.62 192 VAL A N 1
ATOM 1418 C CA . VAL A 1 192 ? -2.591 39.406 -12.534 1.00 69.62 192 VAL A CA 1
ATOM 1419 C C . VAL A 1 192 ? -2.147 37.943 -12.496 1.00 69.62 192 VAL A C 1
ATOM 1421 O O . VAL A 1 192 ? -1.141 37.636 -11.865 1.00 69.62 192 VAL A O 1
ATOM 1424 N N . TYR A 1 193 ? -2.828 37.041 -13.209 1.00 64.81 193 TYR A N 1
ATOM 1425 C CA . TYR A 1 193 ? -2.444 35.626 -13.275 1.00 64.81 193 TYR A CA 1
ATOM 1426 C C . TYR A 1 193 ? -1.029 35.423 -13.842 1.00 64.81 193 TYR A C 1
ATOM 1428 O O . TYR A 1 193 ? -0.247 34.650 -13.288 1.00 64.81 193 TYR A O 1
ATOM 1436 N N . ALA A 1 194 ? -0.672 36.138 -14.913 1.00 57.34 194 ALA A N 1
ATOM 1437 C CA . ALA A 1 194 ? 0.665 36.095 -15.497 1.00 57.34 194 ALA A CA 1
ATOM 1438 C C . ALA A 1 194 ? 1.723 36.664 -14.537 1.00 57.34 194 ALA A C 1
ATOM 1440 O O . ALA A 1 194 ? 2.805 36.096 -14.425 1.00 57.34 194 ALA A O 1
ATOM 1441 N N . SER A 1 195 ? 1.403 37.728 -13.793 1.00 65.50 195 SER A N 1
ATOM 1442 C CA . SER A 1 195 ? 2.271 38.271 -12.743 1.00 65.50 195 SER A CA 1
ATOM 1443 C C . SER A 1 195 ? 2.455 37.303 -11.570 1.00 65.50 195 SER A C 1
ATOM 1445 O O . SER A 1 195 ? 3.573 37.163 -11.090 1.00 65.50 195 SER A O 1
ATOM 1447 N N . VAL A 1 196 ? 1.410 36.586 -11.144 1.00 67.12 196 VAL A N 1
ATOM 1448 C CA . VAL A 1 196 ? 1.489 35.550 -10.092 1.00 67.12 196 VAL A CA 1
ATOM 1449 C C . VAL A 1 196 ? 2.271 34.318 -10.570 1.00 67.12 196 VAL A C 1
ATOM 1451 O O . VAL A 1 196 ? 3.056 33.728 -9.829 1.00 67.12 196 VAL A O 1
ATOM 1454 N N . SER A 1 197 ? 2.106 33.942 -11.837 1.00 54.53 197 SER A N 1
ATOM 1455 C CA . SER A 1 197 ? 2.884 32.863 -12.460 1.00 54.53 197 SER A CA 1
ATOM 1456 C C . SER A 1 197 ? 4.363 33.249 -12.599 1.00 54.53 197 SER A C 1
ATOM 1458 O O . SER A 1 197 ? 5.252 32.430 -12.398 1.00 54.53 197 SER A O 1
ATOM 1460 N N . LEU A 1 198 ? 4.647 34.523 -12.883 1.00 55.41 198 LEU A N 1
ATOM 1461 C CA . LEU A 1 198 ? 6.007 35.051 -12.910 1.00 55.41 198 LEU A CA 1
ATOM 1462 C C . LEU A 1 198 ? 6.632 35.082 -11.509 1.00 55.41 198 LEU A C 1
ATOM 1464 O O . LEU A 1 198 ? 7.785 34.697 -11.368 1.00 55.41 198 LEU A O 1
ATOM 1468 N N . THR A 1 199 ? 5.903 35.501 -10.469 1.00 61.66 199 THR A N 1
ATOM 1469 C CA . THR A 1 199 ? 6.442 35.518 -9.096 1.00 61.66 199 THR A CA 1
ATOM 1470 C C . THR A 1 199 ? 6.678 34.117 -8.547 1.00 61.66 199 THR A C 1
ATOM 1472 O O . THR A 1 199 ? 7.644 33.915 -7.820 1.00 61.66 199 THR A O 1
ATOM 1475 N N . THR A 1 200 ? 5.852 33.137 -8.916 1.00 56.53 200 THR A N 1
ATOM 1476 C CA . THR A 1 200 ? 6.094 31.723 -8.580 1.00 56.53 200 THR A CA 1
ATOM 1477 C C . THR A 1 200 ? 7.303 31.157 -9.324 1.00 56.53 200 THR A C 1
ATOM 1479 O O . THR A 1 200 ? 8.125 30.500 -8.694 1.00 56.53 200 THR A O 1
ATOM 1482 N N . MET A 1 201 ? 7.483 31.480 -10.611 1.00 51.53 201 MET A N 1
ATOM 1483 C CA . MET A 1 201 ? 8.687 31.096 -11.364 1.00 51.53 201 MET A CA 1
ATOM 1484 C C . MET A 1 201 ? 9.965 31.774 -10.849 1.00 51.53 201 MET A C 1
ATOM 1486 O O . MET A 1 201 ? 10.995 31.119 -10.750 1.00 51.53 201 MET A O 1
ATOM 1490 N N . LEU A 1 202 ? 9.918 33.065 -10.503 1.00 57.09 202 LEU A N 1
ATOM 1491 C CA . LEU A 1 202 ? 11.074 33.791 -9.962 1.00 57.09 202 LEU A CA 1
ATOM 1492 C C . LEU A 1 202 ? 11.431 33.328 -8.542 1.00 57.09 202 LEU A C 1
ATOM 1494 O O . LEU A 1 202 ? 12.609 33.204 -8.241 1.00 57.09 202 LEU A O 1
ATOM 1498 N N . ARG A 1 203 ? 10.445 32.981 -7.700 1.00 53.94 203 ARG A N 1
ATOM 1499 C CA . ARG A 1 203 ? 10.690 32.381 -6.370 1.00 53.94 203 ARG A CA 1
ATOM 1500 C C . ARG A 1 203 ? 11.334 30.996 -6.432 1.00 53.94 203 ARG A C 1
ATOM 1502 O O . ARG A 1 203 ? 11.979 30.596 -5.476 1.00 53.94 203 ARG A O 1
ATOM 1509 N N . GLN A 1 204 ? 11.156 30.271 -7.534 1.00 46.28 204 GLN A N 1
ATOM 1510 C CA . GLN A 1 204 ? 11.851 29.006 -7.792 1.00 46.28 204 GLN A CA 1
ATOM 1511 C C . GLN A 1 204 ? 13.257 29.210 -8.390 1.00 46.28 204 GLN A C 1
ATOM 1513 O O . GLN A 1 204 ? 13.996 28.243 -8.527 1.00 46.28 204 GLN A O 1
ATOM 1518 N N . GLY A 1 205 ? 13.628 30.443 -8.758 1.00 39.22 205 GLY A N 1
ATOM 1519 C CA . GLY A 1 205 ? 14.923 30.785 -9.357 1.00 39.22 205 GLY A CA 1
ATOM 1520 C C . GLY A 1 205 ? 16.022 31.195 -8.367 1.00 39.22 205 GLY A C 1
ATOM 1521 O O . GLY A 1 205 ? 17.139 31.430 -8.815 1.00 39.22 205 GLY A O 1
ATOM 1522 N N . ASP A 1 206 ? 15.726 31.269 -7.063 1.00 31.25 206 ASP A N 1
ATOM 1523 C CA . ASP A 1 206 ? 16.695 31.604 -6.001 1.00 31.25 206 ASP A CA 1
ATOM 1524 C C . ASP A 1 206 ? 17.453 30.378 -5.443 1.00 31.25 206 ASP A C 1
ATOM 1526 O O . ASP A 1 206 ? 18.205 30.498 -4.476 1.00 31.25 206 ASP A O 1
ATOM 1530 N N . GLU A 1 207 ? 17.332 29.199 -6.065 1.00 30.20 207 GLU A N 1
ATOM 1531 C CA . GLU A 1 207 ? 18.318 28.131 -5.862 1.00 30.20 207 GLU A CA 1
ATOM 1532 C C . GLU A 1 207 ? 19.499 28.311 -6.831 1.00 30.20 207 GLU A C 1
ATOM 1534 O O . GLU A 1 207 ? 19.296 28.461 -8.042 1.00 30.20 207 GLU A O 1
ATOM 1539 N N . PRO A 1 208 ? 20.752 28.304 -6.341 1.00 27.84 208 PRO A N 1
ATOM 1540 C CA . PRO A 1 208 ? 21.908 28.563 -7.178 1.00 27.84 208 PRO A CA 1
ATOM 1541 C C . PRO A 1 208 ? 22.077 27.465 -8.230 1.00 27.84 208 PRO A C 1
ATOM 1543 O O . PRO A 1 208 ? 22.232 26.281 -7.931 1.00 27.84 208 PRO A O 1
ATOM 1546 N N . ALA A 1 209 ? 22.120 27.897 -9.489 1.00 26.92 209 ALA A N 1
ATOM 1547 C CA . ALA A 1 209 ? 22.520 27.094 -10.628 1.00 26.92 209 ALA A CA 1
ATOM 1548 C C . ALA A 1 209 ? 23.965 26.593 -10.453 1.00 26.92 209 ALA A C 1
ATOM 1550 O O . ALA A 1 209 ? 24.926 27.286 -10.788 1.00 26.92 209 ALA A O 1
ATOM 1551 N N . ILE A 1 210 ? 24.141 25.360 -9.979 1.00 28.38 210 ILE A N 1
ATOM 1552 C CA . ILE A 1 210 ? 25.420 24.655 -10.102 1.00 28.38 210 ILE A CA 1
ATOM 1553 C C . ILE A 1 210 ? 25.500 24.091 -11.520 1.00 28.38 210 ILE A C 1
ATOM 1555 O O . ILE A 1 210 ? 25.220 22.923 -11.750 1.00 28.38 210 ILE A O 1
ATOM 1559 N N . HIS A 1 211 ? 25.909 24.921 -12.479 1.00 28.73 211 HIS A N 1
ATOM 1560 C CA . HIS A 1 211 ? 26.646 24.456 -13.653 1.00 28.73 211 HIS A CA 1
ATOM 1561 C C . HIS A 1 211 ? 27.526 25.569 -14.218 1.00 28.73 211 HIS A C 1
ATOM 1563 O O . HIS A 1 211 ? 27.097 26.438 -14.971 1.00 28.73 211 HIS A O 1
ATOM 1569 N N . GLY A 1 212 ? 28.805 25.480 -13.863 1.00 25.83 212 GLY A N 1
ATOM 1570 C CA . GLY A 1 212 ? 29.883 26.276 -14.421 1.00 25.83 212 GLY A CA 1
ATOM 1571 C C . GLY A 1 212 ? 31.222 25.619 -14.121 1.00 25.83 212 GLY A C 1
ATOM 1572 O O . GLY A 1 212 ? 31.954 26.091 -13.260 1.00 25.83 212 GLY A O 1
ATOM 1573 N N . ARG A 1 213 ? 31.529 24.509 -14.803 1.00 25.41 213 ARG A N 1
ATOM 1574 C CA . ARG A 1 213 ? 32.912 24.100 -15.097 1.00 25.41 213 ARG A CA 1
ATOM 1575 C C . ARG A 1 213 ? 32.929 23.106 -16.257 1.00 25.41 213 ARG A C 1
ATOM 1577 O O . ARG A 1 213 ? 32.747 21.904 -16.093 1.00 25.41 213 ARG A O 1
ATOM 1584 N N . GLY A 1 214 ? 33.131 23.656 -17.452 1.00 27.61 214 GLY A N 1
ATOM 1585 C CA . GLY A 1 214 ? 33.723 22.922 -18.559 1.00 27.61 214 GLY A CA 1
ATOM 1586 C C . GLY A 1 214 ? 35.206 22.643 -18.289 1.00 27.61 214 GLY A C 1
ATOM 1587 O O . GLY A 1 214 ? 35.848 23.331 -17.496 1.00 27.61 214 GLY A O 1
ATOM 1588 N N . SER A 1 215 ? 35.729 21.644 -18.999 1.00 34.81 215 SER A N 1
ATOM 1589 C CA . SER A 1 215 ? 37.133 21.199 -19.055 1.00 34.81 215 SER A CA 1
ATOM 1590 C C . SER A 1 215 ? 37.686 20.435 -17.838 1.00 34.81 215 SER A C 1
ATOM 1592 O O . SER A 1 215 ? 38.577 20.893 -17.139 1.00 34.81 215 SER A O 1
ATOM 1594 N N . ALA A 1 216 ? 37.210 19.202 -17.634 1.00 28.91 216 ALA A N 1
ATOM 1595 C CA . ALA A 1 216 ? 37.999 18.146 -16.970 1.00 28.91 216 ALA A CA 1
ATOM 1596 C C . ALA A 1 216 ? 37.571 16.715 -17.379 1.00 28.91 216 ALA A C 1
ATOM 1598 O O . ALA A 1 216 ? 37.828 15.748 -16.669 1.00 28.91 216 ALA A O 1
ATOM 1599 N N . SER A 1 217 ? 36.891 16.545 -18.519 1.00 36.97 217 SER A N 1
ATOM 1600 C CA . SER A 1 217 ? 36.179 15.304 -18.869 1.00 36.97 217 SER A CA 1
ATOM 1601 C C . SER A 1 217 ? 36.922 14.354 -19.820 1.00 36.97 217 SER A C 1
ATOM 1603 O O . SER A 1 217 ? 36.309 13.438 -20.355 1.00 36.97 217 SER A O 1
ATOM 1605 N N . ALA A 1 218 ? 38.236 14.507 -20.008 1.00 31.34 218 ALA A N 1
ATOM 1606 C CA . ALA A 1 218 ? 39.038 13.532 -20.761 1.00 31.34 218 ALA A CA 1
ATOM 1607 C C . ALA A 1 218 ? 39.844 12.584 -19.847 1.00 31.34 218 ALA A C 1
ATOM 1609 O O . ALA A 1 218 ? 39.937 11.393 -20.130 1.00 31.34 218 ALA A O 1
ATOM 1610 N N . GLY A 1 219 ? 40.361 13.072 -18.712 1.00 30.42 219 GLY A N 1
ATOM 1611 C CA . GLY A 1 219 ? 41.184 12.267 -17.795 1.00 30.42 219 GLY A CA 1
ATOM 1612 C C . GLY A 1 219 ? 40.387 11.279 -16.935 1.00 30.42 219 GLY A C 1
ATOM 1613 O O . GLY A 1 219 ? 40.814 10.144 -16.740 1.00 30.42 219 GLY A O 1
ATOM 1614 N N . LEU A 1 220 ? 39.191 11.669 -16.478 1.00 32.94 220 LEU A N 1
ATOM 1615 C CA . LEU A 1 220 ? 38.367 10.840 -15.584 1.00 32.94 220 LEU A CA 1
ATOM 1616 C C . LEU A 1 220 ? 37.707 9.655 -16.315 1.00 32.94 220 LEU A C 1
ATOM 1618 O O . LEU A 1 220 ? 37.565 8.570 -15.757 1.00 32.94 220 LEU A O 1
ATOM 1622 N N . LEU A 1 221 ? 37.365 9.843 -17.594 1.00 35.94 221 LEU A N 1
ATOM 1623 C CA . LEU A 1 221 ? 36.795 8.802 -18.456 1.00 35.94 221 LEU A CA 1
ATOM 1624 C C . LEU A 1 221 ? 37.840 7.764 -18.896 1.00 35.94 221 LEU A C 1
ATOM 1626 O O . LEU A 1 221 ? 37.483 6.606 -19.101 1.00 35.94 221 LEU A O 1
ATOM 1630 N N . LEU A 1 222 ? 39.120 8.142 -18.994 1.00 38.22 222 LEU A N 1
ATOM 1631 C CA . LEU A 1 222 ? 40.218 7.208 -19.269 1.00 38.22 222 LEU A CA 1
ATOM 1632 C C . LEU A 1 222 ? 40.621 6.413 -18.017 1.00 38.22 222 LEU A C 1
ATOM 1634 O O . LEU A 1 222 ? 40.828 5.204 -18.118 1.00 38.22 222 LEU A O 1
ATOM 1638 N N . ALA A 1 223 ? 40.618 7.042 -16.836 1.00 36.69 223 ALA A N 1
ATOM 1639 C CA . ALA A 1 223 ? 40.863 6.357 -15.563 1.00 36.69 223 ALA A CA 1
ATOM 1640 C C . ALA A 1 223 ? 39.788 5.292 -15.261 1.00 36.69 223 ALA A C 1
ATOM 1642 O O . ALA A 1 223 ? 40.112 4.150 -14.949 1.00 36.69 223 ALA A O 1
ATOM 1643 N N . GLN A 1 224 ? 38.506 5.611 -15.480 1.00 39.16 224 GLN A N 1
ATOM 1644 C CA . GLN A 1 224 ? 37.403 4.658 -15.285 1.00 39.16 224 GLN A CA 1
ATOM 1645 C C . GLN A 1 224 ? 37.368 3.522 -16.324 1.00 39.16 224 GLN A C 1
ATOM 1647 O O . GLN A 1 224 ? 36.772 2.471 -16.073 1.00 39.16 224 GLN A O 1
ATOM 1652 N N . ARG A 1 225 ? 37.997 3.707 -17.494 1.00 40.78 225 ARG A N 1
ATOM 1653 C CA . ARG A 1 225 ? 38.098 2.670 -18.534 1.00 40.78 225 ARG A CA 1
ATOM 1654 C C . ARG A 1 225 ? 39.238 1.691 -18.243 1.00 40.78 225 ARG A C 1
ATOM 1656 O O . ARG A 1 225 ? 39.022 0.489 -18.365 1.00 40.78 225 ARG A O 1
ATOM 1663 N N . ALA A 1 226 ? 40.375 2.189 -17.753 1.00 39.59 226 ALA A N 1
ATOM 1664 C CA . ALA A 1 226 ? 41.502 1.365 -17.310 1.00 39.59 226 ALA A CA 1
ATOM 1665 C C . ALA A 1 226 ? 41.159 0.504 -16.074 1.00 39.59 226 ALA A C 1
ATOM 1667 O O . ALA A 1 226 ? 41.580 -0.649 -15.985 1.00 39.59 226 ALA A O 1
ATOM 1668 N N . GLU A 1 227 ? 40.330 1.018 -15.156 1.00 40.03 227 GLU A N 1
ATOM 1669 C CA . GLU A 1 227 ? 39.814 0.259 -14.002 1.00 40.03 227 GLU A CA 1
ATOM 1670 C C . GLU A 1 227 ? 38.856 -0.873 -14.439 1.00 40.03 227 GLU A C 1
ATOM 1672 O O . GLU A 1 227 ? 38.892 -1.987 -13.914 1.00 40.03 227 GLU A O 1
ATOM 1677 N N . ARG A 1 228 ? 38.015 -0.614 -15.455 1.00 42.62 228 ARG A N 1
ATOM 1678 C CA . ARG A 1 228 ? 37.050 -1.588 -16.001 1.00 42.62 228 ARG A CA 1
ATOM 1679 C C . ARG A 1 228 ? 37.690 -2.684 -16.850 1.00 42.62 228 ARG A C 1
ATOM 1681 O O . ARG A 1 228 ? 37.130 -3.777 -16.917 1.00 42.62 228 ARG A O 1
ATOM 1688 N N . GLU A 1 229 ? 38.826 -2.416 -17.487 1.00 39.84 229 GLU A N 1
ATOM 1689 C CA . GLU A 1 229 ? 39.592 -3.434 -18.219 1.00 39.84 229 GLU A CA 1
ATOM 1690 C C . GLU A 1 229 ? 40.414 -4.314 -17.267 1.00 39.84 229 GLU A C 1
ATOM 1692 O O . GLU A 1 229 ? 40.375 -5.535 -17.408 1.00 39.84 229 GLU A O 1
ATOM 1697 N N . LYS A 1 230 ? 40.992 -3.755 -16.190 1.00 38.62 230 LYS A N 1
ATOM 1698 C CA . LYS A 1 230 ? 41.636 -4.556 -15.127 1.00 38.62 230 LYS A CA 1
ATOM 1699 C C . LYS A 1 230 ? 40.675 -5.508 -14.403 1.00 38.62 230 LYS A C 1
ATOM 1701 O O . LYS A 1 230 ? 41.082 -6.595 -14.003 1.00 38.62 230 LYS A O 1
ATOM 1706 N N . LEU A 1 231 ? 39.397 -5.142 -14.265 1.00 41.06 231 LEU A N 1
ATOM 1707 C CA . LEU A 1 231 ? 38.362 -6.004 -13.671 1.00 41.06 231 LEU A CA 1
ATOM 1708 C C . LEU A 1 231 ? 37.804 -7.069 -14.636 1.00 41.06 231 LEU A C 1
ATOM 1710 O O . LEU A 1 231 ? 37.117 -7.986 -14.187 1.00 41.06 231 LEU A O 1
ATOM 1714 N N . ARG A 1 232 ? 38.083 -6.974 -15.945 1.00 36.34 232 ARG A N 1
ATOM 1715 C CA . ARG A 1 232 ? 37.636 -7.952 -16.955 1.00 36.34 232 ARG A CA 1
ATOM 1716 C C . ARG A 1 232 ? 38.619 -9.098 -17.191 1.00 36.34 232 ARG A C 1
ATOM 1718 O O . ARG A 1 232 ? 38.192 -10.134 -17.689 1.00 36.34 232 ARG A O 1
ATOM 1725 N N . GLU A 1 233 ? 39.883 -8.944 -16.807 1.00 31.86 233 GLU A N 1
ATOM 1726 C CA . GLU A 1 233 ? 40.935 -9.949 -17.038 1.00 31.86 233 GLU A CA 1
ATOM 1727 C C . GLU A 1 233 ? 41.280 -10.803 -15.804 1.00 31.86 233 GLU A C 1
ATOM 1729 O O . GLU A 1 233 ? 42.217 -11.598 -15.837 1.00 31.86 233 GLU A O 1
ATOM 1734 N N . ALA A 1 234 ? 40.508 -10.715 -14.715 1.00 31.08 234 ALA A N 1
ATOM 1735 C CA . ALA A 1 234 ? 40.674 -11.637 -13.594 1.00 31.08 234 ALA A CA 1
ATOM 1736 C C . ALA A 1 234 ? 40.170 -13.047 -13.987 1.00 31.08 234 ALA A C 1
ATOM 1738 O O . ALA A 1 234 ? 38.986 -13.208 -14.304 1.00 31.08 234 ALA A O 1
ATOM 1739 N N . PRO A 1 235 ? 41.027 -14.087 -13.970 1.00 32.91 235 PRO A N 1
ATOM 1740 C CA . PRO A 1 235 ? 40.659 -15.409 -14.452 1.00 32.91 235 PRO A CA 1
ATOM 1741 C C . PRO A 1 235 ? 39.575 -16.024 -13.566 1.00 32.91 235 PRO A C 1
ATOM 1743 O O . PRO A 1 235 ? 39.707 -16.132 -12.344 1.00 32.91 235 PRO A O 1
ATOM 1746 N N . THR A 1 236 ? 38.498 -16.460 -14.214 1.00 39.44 236 THR A N 1
ATOM 1747 C CA . THR A 1 236 ? 37.347 -17.128 -13.612 1.00 39.44 236 THR A CA 1
ATOM 1748 C C . THR A 1 236 ? 37.761 -18.523 -13.137 1.00 39.44 236 THR A C 1
ATOM 1750 O O . THR A 1 236 ? 37.563 -19.524 -13.819 1.00 39.44 236 THR A O 1
ATOM 1753 N N . LYS A 1 237 ? 38.355 -18.617 -11.943 1.00 32.50 237 LYS A N 1
ATOM 1754 C CA . LYS A 1 237 ? 38.389 -19.887 -11.213 1.00 32.50 237 LYS A CA 1
ATOM 1755 C C . LYS A 1 237 ? 37.010 -20.110 -10.608 1.00 32.50 237 LYS A C 1
ATOM 1757 O O . LYS A 1 237 ? 36.578 -19.360 -9.734 1.00 32.50 237 LYS A O 1
ATOM 1762 N N . ALA A 1 238 ? 36.331 -21.134 -11.112 1.00 38.88 238 ALA A N 1
ATOM 1763 C CA . ALA A 1 238 ? 35.094 -21.671 -10.574 1.00 38.88 238 ALA A CA 1
ATOM 1764 C C . ALA A 1 238 ? 35.172 -21.781 -9.040 1.00 38.88 238 ALA A C 1
ATOM 1766 O O . ALA A 1 238 ? 35.888 -22.626 -8.504 1.00 38.88 238 ALA A O 1
ATOM 1767 N N . ARG A 1 239 ? 34.435 -20.922 -8.323 1.00 33.12 239 ARG A N 1
ATOM 1768 C CA . ARG A 1 239 ? 34.140 -21.134 -6.903 1.00 33.12 239 ARG A CA 1
ATOM 1769 C C . ARG A 1 239 ? 32.916 -22.028 -6.805 1.00 33.12 239 ARG A C 1
ATOM 1771 O O . ARG A 1 239 ? 31.782 -21.569 -6.721 1.00 33.12 239 ARG A O 1
ATOM 1778 N N . VAL A 1 240 ? 33.190 -23.324 -6.834 1.00 35.81 240 VAL A N 1
ATOM 1779 C CA . VAL A 1 240 ? 32.328 -24.342 -6.246 1.00 35.81 240 VAL A CA 1
ATOM 1780 C C . VAL A 1 240 ? 32.279 -24.088 -4.732 1.00 35.81 240 VAL A C 1
ATOM 1782 O O . VAL A 1 240 ? 33.319 -23.992 -4.088 1.00 35.81 240 VAL A O 1
ATOM 1785 N N . GLY A 1 241 ? 31.070 -23.957 -4.180 1.00 38.47 241 GLY A N 1
ATOM 1786 C CA . GLY A 1 241 ? 30.771 -24.352 -2.799 1.00 38.47 241 GLY A CA 1
ATOM 1787 C C . GLY A 1 241 ? 31.377 -23.546 -1.643 1.00 38.47 241 GLY A C 1
ATOM 1788 O O . GLY A 1 241 ? 31.883 -24.153 -0.707 1.00 38.47 241 GLY A O 1
ATOM 1789 N N . GLN A 1 242 ? 31.264 -22.214 -1.622 1.00 36.34 242 GLN A N 1
ATOM 1790 C CA . GLN A 1 242 ? 31.294 -21.488 -0.341 1.00 36.34 242 GLN A CA 1
ATOM 1791 C C . GLN A 1 242 ? 29.860 -21.153 0.068 1.00 36.34 242 GLN A C 1
ATOM 1793 O O . GLN A 1 242 ? 29.234 -20.271 -0.522 1.00 36.34 242 GLN A O 1
ATOM 1798 N N . GLN A 1 243 ? 29.334 -21.874 1.065 1.00 39.84 243 GLN A N 1
ATOM 1799 C CA . GLN A 1 243 ? 28.147 -21.445 1.803 1.00 39.84 243 GLN A CA 1
ATOM 1800 C C . GLN A 1 243 ? 28.416 -20.025 2.315 1.00 39.84 243 GLN A C 1
ATOM 1802 O O . GLN A 1 243 ? 29.317 -19.801 3.123 1.00 39.84 243 GLN A O 1
ATOM 1807 N N . ARG A 1 244 ? 27.688 -19.046 1.766 1.00 52.38 244 ARG A N 1
ATOM 1808 C CA . ARG A 1 244 ? 27.738 -17.662 2.245 1.00 52.38 244 ARG A CA 1
ATOM 1809 C C . ARG A 1 244 ? 27.235 -17.642 3.695 1.00 52.38 244 ARG A C 1
ATOM 1811 O O . ARG A 1 244 ? 26.300 -18.386 3.991 1.00 52.38 244 ARG A O 1
ATOM 1818 N N . PRO A 1 245 ? 27.817 -16.813 4.578 1.00 55.41 245 PRO A N 1
ATOM 1819 C CA . PRO A 1 245 ? 27.440 -16.786 5.986 1.00 55.41 245 PRO A CA 1
ATOM 1820 C C . PRO A 1 245 ? 25.930 -16.538 6.161 1.00 55.41 245 PRO A C 1
ATOM 1822 O O . PRO A 1 245 ? 25.323 -15.853 5.314 1.00 55.41 245 PRO A O 1
ATOM 1825 N N . PRO A 1 246 ? 25.330 -17.097 7.233 1.00 61.25 246 PRO A N 1
ATOM 1826 C CA . PRO A 1 246 ? 23.922 -16.894 7.549 1.00 61.25 246 PRO A CA 1
ATOM 1827 C C . PRO A 1 246 ? 23.630 -15.398 7.668 1.00 61.25 246 PRO A C 1
ATOM 1829 O O . PRO A 1 246 ? 24.453 -14.633 8.173 1.00 61.25 246 PRO A O 1
ATOM 1832 N N . VAL A 1 247 ? 22.478 -14.975 7.151 1.00 73.00 247 VAL A N 1
ATOM 1833 C CA . VAL A 1 247 ? 22.055 -13.575 7.235 1.00 73.00 247 VAL A CA 1
ATOM 1834 C C . VAL A 1 247 ? 21.745 -13.281 8.696 1.00 73.00 247 VAL A C 1
ATOM 1836 O O . VAL A 1 247 ? 20.833 -13.871 9.271 1.00 73.00 247 VAL A O 1
ATOM 1839 N N . LYS A 1 248 ? 22.547 -12.419 9.321 1.00 81.06 248 LYS A N 1
ATOM 1840 C CA . LYS A 1 248 ? 22.327 -12.009 10.705 1.00 81.06 248 LYS A CA 1
ATOM 1841 C C . LYS A 1 248 ? 21.146 -11.040 10.728 1.00 81.06 248 LYS A C 1
ATOM 1843 O O . LYS A 1 248 ? 21.124 -10.091 9.951 1.00 81.06 248 LYS A O 1
ATOM 1848 N N . LEU A 1 249 ? 20.169 -11.289 11.597 1.00 89.81 249 LEU A N 1
ATOM 1849 C CA . LEU A 1 249 ? 19.088 -10.331 11.819 1.00 89.81 249 LEU A CA 1
ATOM 1850 C C . LEU A 1 249 ? 19.657 -9.031 12.413 1.00 89.81 249 LEU A C 1
ATOM 1852 O O . LEU A 1 249 ? 20.591 -9.108 13.224 1.00 89.81 249 LEU A O 1
ATOM 1856 N N . PRO A 1 250 ? 19.102 -7.862 12.047 1.00 90.94 250 PRO A N 1
ATOM 1857 C CA . PRO A 1 250 ? 19.426 -6.611 12.717 1.00 90.94 250 PRO A CA 1
ATOM 1858 C C . PRO A 1 250 ? 19.178 -6.745 14.225 1.00 90.94 250 PRO A C 1
ATOM 1860 O O . PRO A 1 250 ? 18.240 -7.443 14.622 1.00 90.94 250 PRO A O 1
ATOM 1863 N N . PRO A 1 251 ? 20.011 -6.131 15.078 1.00 93.19 251 PRO A N 1
ATOM 1864 C CA . PRO A 1 251 ? 19.721 -6.085 16.503 1.00 93.19 251 PRO A CA 1
ATOM 1865 C C . PRO A 1 251 ? 18.426 -5.287 16.763 1.00 93.19 251 PRO A C 1
ATOM 1867 O O . PRO A 1 251 ? 18.016 -4.495 15.909 1.00 93.19 251 PRO A O 1
ATOM 1870 N N . PRO A 1 252 ? 17.788 -5.475 17.932 1.00 93.88 252 PRO A N 1
ATOM 1871 C CA . PRO A 1 252 ? 16.782 -4.540 18.428 1.00 93.88 252 PRO A CA 1
ATOM 1872 C C . PRO A 1 252 ? 17.344 -3.123 18.508 1.00 93.88 252 PRO A C 1
ATOM 1874 O O . PRO A 1 252 ? 18.563 -2.951 18.618 1.00 93.88 252 PRO A O 1
ATOM 1877 N N . ALA A 1 253 ? 16.452 -2.137 18.479 1.00 92.38 253 ALA A N 1
ATOM 1878 C CA . ALA A 1 253 ? 16.861 -0.748 18.502 1.00 92.38 253 ALA A CA 1
ATOM 1879 C C . ALA A 1 253 ? 17.668 -0.405 19.761 1.00 92.38 253 ALA A C 1
ATOM 1881 O O . ALA A 1 253 ? 17.423 -0.948 20.845 1.00 92.38 253 ALA A O 1
ATOM 1882 N N . GLY A 1 254 ? 18.634 0.501 19.613 1.00 88.56 254 GLY A N 1
ATOM 1883 C CA . GLY A 1 254 ? 19.390 1.029 20.747 1.00 88.56 254 GLY A CA 1
ATOM 1884 C C . GLY A 1 254 ? 18.480 1.735 21.757 1.00 88.56 254 GLY A C 1
ATOM 1885 O O . GLY A 1 254 ? 17.487 2.359 21.389 1.00 88.56 254 GLY A O 1
ATOM 1886 N N . ASN A 1 255 ? 18.831 1.679 23.045 1.00 87.31 255 ASN A N 1
ATOM 1887 C CA . ASN A 1 255 ? 18.067 2.355 24.106 1.00 87.31 255 ASN A CA 1
ATOM 1888 C C . ASN A 1 255 ? 18.032 3.891 23.944 1.00 87.31 255 ASN A C 1
ATOM 1890 O O . ASN A 1 255 ? 17.211 4.561 24.563 1.00 87.31 255 ASN A O 1
ATOM 1894 N N . ASP A 1 256 ? 18.956 4.449 23.163 1.00 92.06 256 ASP A N 1
ATOM 1895 C CA . ASP A 1 256 ? 19.086 5.863 22.817 1.00 92.06 256 ASP A CA 1
ATOM 1896 C C . ASP A 1 256 ? 18.264 6.272 21.584 1.00 92.06 256 ASP A C 1
ATOM 1898 O O . ASP A 1 256 ? 18.098 7.466 21.319 1.00 92.06 256 ASP A O 1
ATOM 1902 N N . VAL A 1 257 ? 17.710 5.307 20.847 1.00 93.38 257 VAL A N 1
ATOM 1903 C CA . VAL A 1 257 ? 16.916 5.573 19.649 1.00 93.38 257 VAL A CA 1
ATOM 1904 C C . VAL A 1 257 ? 15.498 5.962 20.041 1.00 93.38 257 VAL A C 1
ATOM 1906 O O . VAL A 1 257 ? 14.794 5.242 20.745 1.00 93.38 257 VAL A O 1
ATOM 1909 N N . THR A 1 258 ? 15.061 7.124 19.558 1.00 94.88 258 THR A N 1
ATOM 1910 C CA . THR A 1 258 ? 13.736 7.678 19.849 1.00 94.88 258 THR A CA 1
ATOM 1911 C C . THR A 1 258 ? 13.015 8.087 18.564 1.00 94.88 258 THR A C 1
ATOM 1913 O O . THR A 1 258 ? 13.666 8.408 17.567 1.00 94.88 258 THR A O 1
ATOM 1916 N N . PRO A 1 259 ? 11.669 8.085 18.547 1.00 96.19 259 PRO A N 1
ATOM 1917 C CA . PRO A 1 259 ? 10.907 8.537 17.389 1.00 96.19 259 PRO A CA 1
ATOM 1918 C C . PRO A 1 259 ? 11.196 10.000 17.026 1.00 96.19 259 PRO A C 1
ATOM 1920 O O . PRO A 1 259 ? 11.130 10.877 17.886 1.00 96.19 259 PRO A O 1
ATOM 1923 N N . LEU A 1 260 ? 11.379 10.297 15.732 1.00 95.06 260 LEU A N 1
ATOM 1924 C CA . LEU A 1 260 ? 11.445 11.680 15.218 1.00 95.06 260 LEU A CA 1
ATOM 1925 C C . LEU A 1 260 ? 10.179 12.471 15.544 1.00 95.06 260 LEU A C 1
ATOM 1927 O O . LEU A 1 260 ? 10.200 13.690 15.714 1.00 95.06 260 LEU A O 1
ATOM 1931 N N . PHE A 1 261 ? 9.054 11.766 15.572 1.00 94.38 261 PHE A N 1
ATOM 1932 C CA . PHE A 1 261 ? 7.783 12.283 16.030 1.00 94.38 261 PHE A CA 1
ATOM 1933 C C . PHE A 1 261 ? 7.055 11.164 16.759 1.00 94.38 261 PHE A C 1
ATOM 1935 O O . PHE A 1 261 ? 6.689 10.163 16.137 1.00 94.38 261 PHE A O 1
ATOM 1942 N N . LEU A 1 262 ? 6.850 11.336 18.062 1.00 93.19 262 LEU A N 1
ATOM 1943 C CA . LEU A 1 262 ? 6.126 10.368 18.869 1.00 93.19 262 LEU A CA 1
ATOM 1944 C C . LEU A 1 262 ? 4.643 10.390 18.493 1.00 93.19 262 LEU A C 1
ATOM 1946 O O . LEU A 1 262 ? 3.998 11.441 18.480 1.00 93.19 262 LEU A O 1
ATOM 1950 N N . LYS A 1 263 ? 4.086 9.220 18.187 1.00 93.50 263 LYS A N 1
ATOM 1951 C CA . LYS A 1 263 ? 2.641 9.077 18.051 1.00 93.50 263 LYS A CA 1
ATOM 1952 C C . LYS A 1 263 ? 2.021 9.002 19.440 1.00 93.50 263 LYS A C 1
ATOM 1954 O O . LYS A 1 263 ? 2.189 8.014 20.142 1.00 93.50 263 LYS A O 1
ATOM 1959 N N . GLU A 1 264 ? 1.281 10.036 19.809 1.00 87.88 264 GLU A N 1
ATOM 1960 C CA . GLU A 1 264 ? 0.620 10.088 21.110 1.00 87.88 264 GLU A CA 1
ATOM 1961 C C . GLU A 1 264 ? -0.736 9.363 21.088 1.00 87.88 264 GLU A C 1
ATOM 1963 O O . GLU A 1 264 ? -1.478 9.457 20.090 1.00 87.88 264 GLU A O 1
ATOM 1968 N N . PRO A 1 265 ? -1.082 8.645 22.174 1.00 81.56 265 PRO A N 1
ATOM 1969 C CA . PRO A 1 265 ? -2.414 8.096 22.344 1.00 81.56 265 PRO A CA 1
ATOM 1970 C C . PRO A 1 265 ? -3.442 9.237 22.451 1.00 81.56 265 PRO A C 1
ATOM 1972 O O . PRO A 1 265 ? -3.140 10.311 22.978 1.00 81.56 265 PRO A O 1
ATOM 1975 N N . PRO A 1 266 ? -4.668 9.046 21.943 1.00 85.38 266 PRO A N 1
ATOM 1976 C CA . PRO A 1 266 ? -5.734 10.025 22.115 1.00 85.38 266 PRO A CA 1
ATOM 1977 C C . PRO A 1 266 ? -6.089 10.196 23.596 1.00 85.38 266 PRO A C 1
ATOM 1979 O O . PRO A 1 266 ? -6.260 9.217 24.309 1.00 85.38 266 PRO A O 1
ATOM 1982 N N . THR A 1 267 ? -6.267 11.436 24.047 1.00 86.00 267 THR A N 1
ATOM 1983 C CA . THR A 1 267 ? -6.593 11.759 25.452 1.00 86.00 267 THR A CA 1
ATOM 1984 C C . THR A 1 267 ? -8.093 11.838 25.731 1.00 86.00 267 THR A C 1
ATOM 1986 O O . THR A 1 267 ? -8.523 12.142 26.841 1.00 86.00 267 THR A O 1
ATOM 1989 N N . ARG A 1 268 ? -8.920 11.624 24.707 1.00 89.06 268 ARG A N 1
ATOM 1990 C CA . ARG A 1 268 ? -10.368 11.745 24.817 1.00 89.06 268 ARG A CA 1
ATOM 1991 C C . ARG A 1 268 ? -10.962 10.478 25.418 1.00 89.06 268 ARG A C 1
ATOM 1993 O O . ARG A 1 268 ? -10.840 9.411 24.829 1.00 89.06 268 ARG A O 1
ATOM 2000 N N . THR A 1 269 ? -11.719 10.637 26.497 1.00 94.12 269 THR A N 1
ATOM 2001 C CA . THR A 1 269 ? -12.564 9.571 27.042 1.00 94.12 269 THR A CA 1
ATOM 2002 C C . THR A 1 269 ? -13.872 9.471 26.261 1.00 94.12 269 THR A C 1
ATOM 2004 O O . THR A 1 269 ? -14.557 10.470 26.002 1.00 94.12 269 THR A O 1
ATOM 2007 N N . PHE A 1 270 ? -14.234 8.253 25.885 1.00 96.75 270 PHE A N 1
ATOM 2008 C CA . PHE A 1 270 ? -15.453 7.932 25.165 1.00 96.75 270 PHE A CA 1
ATOM 2009 C C . PHE A 1 270 ? -16.479 7.269 26.079 1.00 96.75 270 PHE A C 1
ATOM 2011 O O . PHE A 1 270 ? -16.151 6.563 27.018 1.00 96.75 270 PHE A O 1
ATOM 2018 N N . THR A 1 271 ? -17.753 7.478 25.766 1.00 97.56 271 THR A N 1
ATOM 2019 C CA . THR A 1 271 ? -18.865 6.736 26.366 1.00 97.56 271 THR A CA 1
ATOM 2020 C C . THR A 1 271 ? -19.707 6.138 25.254 1.00 97.56 271 THR A C 1
ATOM 2022 O O . THR A 1 271 ? -19.712 6.648 24.127 1.00 97.56 271 THR A O 1
ATOM 2025 N N . GLU A 1 272 ? -20.484 5.096 25.552 1.00 97.62 272 GLU A N 1
ATOM 2026 C CA . GLU A 1 272 ? -21.393 4.514 24.561 1.00 97.62 272 GLU A CA 1
ATOM 2027 C C . GLU A 1 272 ? -22.349 5.572 23.979 1.00 97.62 272 GLU A C 1
ATOM 2029 O O . GLU A 1 272 ? -22.560 5.644 22.766 1.00 97.62 272 GLU A O 1
ATOM 2034 N N . ALA A 1 273 ? -22.876 6.459 24.832 1.00 97.62 273 ALA A N 1
ATOM 2035 C CA . ALA A 1 273 ? -23.767 7.539 24.417 1.00 97.62 273 ALA A CA 1
ATOM 2036 C C . ALA A 1 273 ? -23.074 8.515 23.448 1.00 97.62 273 ALA A C 1
ATOM 2038 O O . ALA A 1 273 ? -23.675 8.949 22.460 1.00 97.62 273 ALA A O 1
ATOM 2039 N N . LEU A 1 274 ? -21.797 8.836 23.695 1.00 97.12 274 LEU A N 1
ATOM 2040 C CA . LEU A 1 274 ? -21.005 9.680 22.805 1.00 97.12 274 LEU A CA 1
ATOM 2041 C C . LEU A 1 274 ? -20.759 9.001 21.454 1.00 97.12 274 LEU A C 1
ATOM 2043 O O . LEU A 1 274 ? -20.960 9.639 20.421 1.00 97.12 274 LEU A O 1
ATOM 2047 N N . LEU A 1 275 ? -20.374 7.722 21.450 1.00 96.69 275 LEU A N 1
ATOM 2048 C CA . LEU A 1 275 ? -20.151 6.957 20.219 1.00 96.69 275 LEU A CA 1
ATOM 2049 C C . LEU A 1 275 ? -21.422 6.903 19.362 1.00 96.69 275 LEU A C 1
ATOM 2051 O O . LEU A 1 275 ? -21.369 7.172 18.160 1.00 96.69 275 LEU A O 1
ATOM 2055 N N . ARG A 1 276 ? -22.585 6.664 19.983 1.00 96.69 276 ARG A N 1
ATOM 2056 C CA . ARG A 1 276 ? -23.891 6.698 19.302 1.00 96.69 276 ARG A CA 1
ATOM 2057 C C . ARG A 1 276 ? -24.197 8.077 18.720 1.00 96.69 276 ARG A C 1
ATOM 2059 O O . ARG A 1 276 ? -24.617 8.170 17.569 1.00 96.69 276 ARG A O 1
ATOM 2066 N N . ARG A 1 277 ? -23.940 9.152 19.474 1.00 97.12 277 ARG A N 1
ATOM 2067 C CA . ARG A 1 277 ? -24.133 10.537 19.007 1.00 97.12 277 ARG A CA 1
ATOM 2068 C C . ARG A 1 277 ? -23.243 10.885 17.808 1.00 97.12 277 ARG A C 1
ATOM 2070 O O . ARG A 1 277 ? -23.654 11.671 16.961 1.00 97.12 277 ARG A O 1
ATOM 2077 N N . LEU A 1 278 ? -22.041 10.315 17.736 1.00 95.62 278 LEU A N 1
ATOM 2078 C CA . LEU A 1 278 ? -21.077 10.522 16.647 1.00 95.62 278 LEU A CA 1
ATOM 2079 C C . LEU A 1 278 ? -21.281 9.567 15.451 1.00 95.62 278 LEU A C 1
ATOM 2081 O O . LEU A 1 278 ? -20.479 9.587 14.512 1.00 95.62 278 LEU A O 1
ATOM 2085 N N . ASP A 1 279 ? -22.334 8.738 15.474 1.00 95.50 279 ASP A N 1
ATOM 2086 C CA . ASP A 1 279 ? -22.586 7.658 14.506 1.00 95.50 279 ASP A CA 1
ATOM 2087 C C . ASP A 1 279 ? -21.354 6.754 14.299 1.00 95.50 279 ASP A C 1
ATOM 2089 O O . ASP A 1 279 ? -20.949 6.427 13.177 1.00 95.50 279 ASP A O 1
ATOM 2093 N N . MET A 1 280 ? -20.719 6.377 15.408 1.00 96.06 280 MET A N 1
ATOM 2094 C CA . MET A 1 280 ? -19.619 5.417 15.440 1.00 96.06 280 MET A CA 1
ATOM 2095 C C . MET A 1 280 ? -20.138 3.997 15.658 1.00 96.06 280 MET A C 1
ATOM 2097 O O . MET A 1 280 ? -21.248 3.7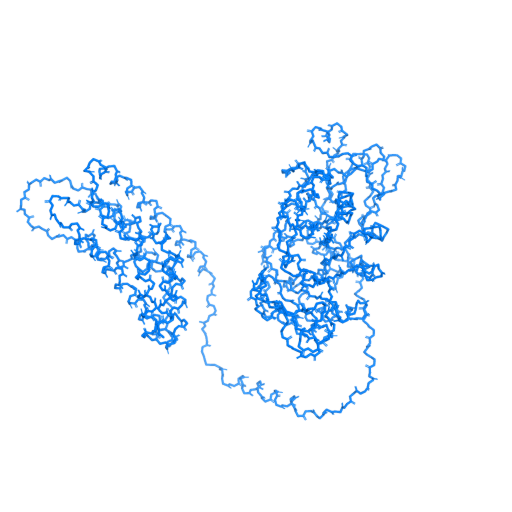85 16.150 1.00 96.06 280 MET A O 1
ATOM 2101 N N . SER A 1 281 ? -19.340 3.011 15.254 1.00 97.38 281 SER A N 1
ATOM 2102 C CA . SER A 1 281 ? -19.691 1.608 15.467 1.00 97.38 281 SER A CA 1
ATOM 2103 C C . SER A 1 281 ? -19.463 1.179 16.920 1.00 97.38 281 SER A C 1
ATOM 2105 O O . SER A 1 281 ? -18.604 1.714 17.614 1.00 97.38 281 SER A O 1
ATOM 2107 N N . LEU A 1 282 ? -20.235 0.186 17.360 1.00 97.62 282 LEU A N 1
ATOM 2108 C CA . LEU A 1 282 ? -20.078 -0.518 18.638 1.00 97.62 282 LEU A CA 1
ATOM 2109 C C . LEU A 1 282 ? -19.781 -2.013 18.414 1.00 97.62 282 LEU A C 1
ATOM 2111 O O . LEU A 1 282 ? -20.058 -2.842 19.279 1.00 97.62 282 LEU A O 1
ATOM 2115 N N . LYS A 1 283 ? -19.253 -2.382 17.236 1.00 98.50 283 LYS A N 1
ATOM 2116 C CA . LYS A 1 283 ? -18.845 -3.763 16.930 1.00 98.50 283 LYS A CA 1
ATOM 2117 C C . LYS A 1 283 ? -17.803 -4.204 17.958 1.00 98.50 283 LYS A C 1
ATOM 2119 O O . LYS A 1 283 ? -16.798 -3.524 18.137 1.00 98.50 283 LYS A O 1
ATOM 2124 N N . GLU A 1 284 ? -18.051 -5.318 18.635 1.00 98.56 284 GLU A N 1
ATOM 2125 C CA . GLU A 1 284 ? -17.074 -5.925 19.546 1.00 98.56 284 GLU A CA 1
ATOM 2126 C C . GLU A 1 284 ? -15.831 -6.379 18.776 1.00 98.56 284 GLU A C 1
ATOM 2128 O O . GLU A 1 284 ? -15.946 -6.916 17.672 1.00 98.56 284 GLU A O 1
ATOM 2133 N N . ALA A 1 285 ? -14.656 -6.119 19.339 1.00 98.50 285 ALA A N 1
ATOM 2134 C CA . ALA A 1 285 ? -13.387 -6.591 18.813 1.00 98.50 285 ALA A CA 1
ATOM 2135 C C . ALA A 1 285 ? -13.217 -8.095 19.061 1.00 98.50 285 ALA A C 1
ATOM 2137 O O . ALA A 1 285 ? -13.708 -8.616 20.057 1.00 98.50 285 ALA A O 1
ATOM 2138 N N . LEU A 1 286 ? -12.483 -8.783 18.182 1.00 98.38 286 LEU A N 1
ATOM 2139 C CA . LEU A 1 286 ? -12.269 -10.234 18.304 1.00 98.38 286 LEU A CA 1
ATOM 2140 C C . LEU A 1 286 ? -11.042 -10.620 19.146 1.00 98.38 286 LEU A C 1
ATOM 2142 O O . LEU A 1 286 ? -11.030 -11.690 19.741 1.00 98.38 286 LEU A O 1
ATOM 2146 N N . PHE A 1 287 ? -10.009 -9.771 19.183 1.00 98.31 287 PHE A N 1
ATOM 2147 C CA . PHE A 1 287 ? -8.696 -10.104 19.756 1.00 98.31 287 PHE A CA 1
ATOM 2148 C C . PHE A 1 287 ? -8.335 -9.168 20.906 1.00 98.31 287 PHE A C 1
ATOM 2150 O O . PHE A 1 287 ? -7.636 -8.167 20.718 1.00 98.31 287 PHE A O 1
ATOM 2157 N N . TYR A 1 288 ? -8.839 -9.483 22.094 1.00 98.56 288 TYR A N 1
ATOM 2158 C CA . TYR A 1 288 ? -8.483 -8.797 23.329 1.00 98.56 288 TYR A CA 1
ATOM 2159 C C . TYR A 1 288 ? -8.698 -9.705 24.539 1.00 98.56 288 TYR A C 1
ATOM 2161 O O . TYR A 1 288 ? -9.486 -10.650 24.481 1.00 98.56 288 TYR A O 1
ATOM 2169 N N . THR A 1 289 ? -8.019 -9.379 25.630 1.00 98.38 289 THR A N 1
ATOM 2170 C CA . THR A 1 289 ? -8.161 -10.044 26.923 1.00 98.38 289 THR A CA 1
ATOM 2171 C C . THR A 1 289 ? -8.776 -9.051 27.909 1.00 98.38 289 THR A C 1
ATOM 2173 O O . THR A 1 289 ? -8.202 -7.975 28.097 1.00 98.38 289 THR A O 1
ATOM 2176 N N . PRO A 1 290 ? -9.945 -9.347 28.505 1.00 97.44 290 PRO A N 1
ATOM 2177 C CA . PRO A 1 290 ? -10.454 -8.580 29.637 1.00 97.44 290 PRO A CA 1
ATOM 2178 C C . PRO A 1 290 ? -9.494 -8.685 30.824 1.00 97.44 290 PRO A C 1
ATOM 2180 O O . PRO A 1 290 ? -8.982 -9.771 31.103 1.00 97.44 290 PRO A O 1
ATOM 2183 N N . LEU A 1 291 ? -9.263 -7.567 31.501 1.00 96.62 291 LEU A N 1
ATOM 2184 C CA . LEU A 1 291 ? -8.478 -7.468 32.729 1.00 96.62 291 LEU A CA 1
ATOM 2185 C C . LEU A 1 291 ? -9.403 -7.070 33.899 1.00 96.62 291 LEU A C 1
ATOM 2187 O O . LEU A 1 291 ? -10.630 -7.091 33.765 1.00 96.62 291 LEU A O 1
ATOM 2191 N N . ASP A 1 292 ? -8.821 -6.754 35.055 1.00 91.00 292 ASP A N 1
ATOM 2192 C CA . ASP A 1 292 ? -9.560 -6.271 36.226 1.00 91.00 292 ASP A CA 1
ATOM 2193 C C . ASP A 1 292 ? -10.090 -4.836 36.009 1.00 91.00 292 ASP A C 1
ATOM 2195 O O . ASP A 1 292 ? -9.651 -4.128 35.109 1.00 91.00 292 ASP A O 1
ATOM 2199 N N . GLU A 1 293 ? -11.056 -4.404 36.828 1.00 90.12 293 GLU A N 1
ATOM 2200 C CA . GLU A 1 293 ? -11.583 -3.020 36.839 1.00 90.12 293 GLU A CA 1
ATOM 2201 C C . GLU A 1 293 ? -12.091 -2.493 35.477 1.00 90.12 293 GLU A C 1
ATOM 2203 O O . GLU A 1 293 ? -11.936 -1.320 35.148 1.00 90.12 293 GLU A O 1
ATOM 2208 N N . ASP A 1 294 ? -12.732 -3.362 34.686 1.00 93.25 294 ASP A N 1
ATOM 2209 C CA . ASP A 1 294 ? -13.213 -3.063 33.328 1.00 93.25 294 ASP A CA 1
ATOM 2210 C C . ASP A 1 294 ? -12.099 -2.670 32.335 1.00 93.25 294 ASP A C 1
ATOM 2212 O O . ASP A 1 294 ? -12.402 -2.190 31.240 1.00 93.25 294 ASP A O 1
ATOM 2216 N N . GLU A 1 295 ? -10.820 -2.906 32.648 1.00 97.56 295 GLU A N 1
ATOM 2217 C CA . GLU A 1 295 ? -9.714 -2.728 31.707 1.00 97.56 295 GLU A CA 1
ATOM 2218 C C . GLU A 1 295 ? -9.668 -3.846 30.653 1.00 97.56 295 GLU A C 1
ATOM 2220 O O . GLU A 1 295 ? -10.154 -4.966 30.840 1.00 97.56 295 GLU A O 1
ATOM 2225 N N . VAL A 1 296 ? -9.053 -3.556 29.506 1.00 98.38 296 VAL A N 1
ATOM 2226 C CA . VAL A 1 296 ? -8.826 -4.545 28.444 1.00 98.38 296 VAL A CA 1
ATOM 2227 C C . VAL A 1 296 ? -7.429 -4.410 27.853 1.00 98.38 296 VAL A C 1
ATOM 2229 O O . VAL A 1 296 ? -6.969 -3.302 27.583 1.00 98.38 296 VAL A O 1
ATOM 2232 N N . GLN A 1 297 ? -6.783 -5.536 27.551 1.00 98.38 297 GLN A N 1
ATOM 2233 C CA . GLN A 1 297 ? -5.569 -5.572 26.736 1.00 98.38 297 GLN A CA 1
ATOM 2234 C C . GLN A 1 297 ? -5.913 -5.961 25.298 1.00 98.38 297 GLN A C 1
ATOM 2236 O O . GLN A 1 297 ? -6.429 -7.046 25.032 1.00 98.38 297 GLN A O 1
ATOM 2241 N N . CYS A 1 298 ? -5.614 -5.088 24.339 1.00 98.31 298 CYS A N 1
ATOM 2242 C CA . CYS A 1 298 ? -5.768 -5.380 22.917 1.00 98.31 298 CYS A CA 1
ATOM 2243 C C . CYS A 1 298 ? -4.650 -6.320 22.441 1.00 98.31 298 CYS A C 1
ATOM 2245 O O . CYS A 1 298 ? -3.484 -5.947 22.490 1.00 98.31 298 CYS A O 1
ATOM 2247 N N . ASN A 1 299 ? -4.988 -7.489 21.892 1.00 98.12 299 ASN A N 1
ATOM 2248 C CA . ASN A 1 299 ? -4.010 -8.474 21.400 1.00 98.12 299 ASN A CA 1
ATOM 2249 C C . ASN A 1 299 ? -3.955 -8.539 19.863 1.00 98.12 299 ASN A C 1
ATOM 2251 O O . ASN A 1 299 ? -3.586 -9.554 19.278 1.00 98.12 299 ASN A O 1
ATOM 2255 N N . LEU A 1 300 ? -4.384 -7.472 19.183 1.00 98.44 300 LEU A N 1
ATOM 2256 C CA . LEU A 1 300 ? -4.456 -7.453 17.722 1.00 98.44 300 LEU A CA 1
ATOM 2257 C C . LEU A 1 300 ? -3.104 -7.188 17.053 1.00 98.44 300 LEU A C 1
ATOM 2259 O O . LEU A 1 300 ? -2.817 -7.719 15.981 1.00 98.44 300 LEU A O 1
ATOM 2263 N N . CYS A 1 301 ? -2.307 -6.299 17.637 1.00 98.06 301 CYS A N 1
ATOM 2264 C CA . CYS A 1 301 ? -1.052 -5.837 17.058 1.00 98.06 301 CYS A CA 1
ATOM 2265 C C . CYS A 1 301 ? -0.001 -5.603 18.150 1.00 98.06 301 CYS A C 1
ATOM 2267 O O . CYS A 1 301 ? -0.390 -5.446 19.310 1.00 98.06 301 CYS A O 1
ATOM 2269 N N . PRO A 1 302 ? 1.285 -5.469 17.780 1.00 96.94 302 PRO A N 1
ATOM 2270 C CA . PRO A 1 302 ? 2.397 -5.400 18.735 1.00 96.94 302 PRO A CA 1
ATOM 2271 C C . PRO A 1 302 ? 2.379 -4.203 19.694 1.00 96.94 302 PRO A C 1
ATOM 2273 O O . PRO A 1 302 ? 3.214 -4.125 20.584 1.00 96.94 302 PRO A O 1
ATOM 2276 N N . SER A 1 303 ? 1.471 -3.237 19.511 1.00 95.50 303 SER A N 1
ATOM 2277 C CA . SER A 1 303 ? 1.295 -2.137 20.466 1.00 95.50 303 SER A CA 1
ATOM 2278 C C . SER A 1 303 ? 0.651 -2.573 21.783 1.00 95.50 303 SER A C 1
ATOM 2280 O O . SER A 1 303 ? 0.707 -1.800 22.731 1.00 95.50 303 SER A O 1
ATOM 2282 N N . GLU A 1 304 ? -0.025 -3.730 21.810 1.00 95.94 304 GLU A N 1
ATOM 2283 C CA . GLU A 1 304 ? -0.584 -4.377 23.010 1.00 95.94 304 GLU A CA 1
ATOM 2284 C C . GLU A 1 304 ? -1.282 -3.432 24.008 1.00 95.94 304 GLU A C 1
ATOM 2286 O O . GLU A 1 304 ? -1.137 -3.570 25.220 1.00 95.94 304 GLU A O 1
ATOM 2291 N N . CYS A 1 305 ? -2.027 -2.440 23.497 1.00 96.56 305 CYS A N 1
ATOM 2292 C CA . CYS A 1 305 ? -2.573 -1.362 24.322 1.00 96.56 305 CYS A CA 1
ATOM 2293 C C . CYS A 1 305 ? -3.443 -1.916 25.458 1.00 96.56 305 CYS A C 1
ATOM 2295 O O . CYS A 1 305 ? -4.406 -2.638 25.186 1.00 96.56 305 CYS A O 1
ATOM 2297 N N . ILE A 1 306 ? -3.138 -1.509 26.689 1.00 97.38 306 ILE A N 1
ATOM 2298 C CA . ILE A 1 306 ? -4.005 -1.660 27.860 1.00 97.38 306 ILE A CA 1
ATOM 2299 C C . ILE A 1 306 ? -4.864 -0.400 27.941 1.00 97.38 306 ILE A C 1
ATOM 2301 O O . ILE A 1 306 ? -4.328 0.701 27.822 1.00 97.38 306 ILE A O 1
ATOM 2305 N N . LEU A 1 307 ? -6.181 -0.567 28.032 1.00 97.19 307 LEU A N 1
ATOM 2306 C CA . LEU A 1 307 ? -7.154 0.520 27.949 1.00 97.19 307 LEU A CA 1
ATOM 2307 C C . LEU A 1 307 ? -8.153 0.422 29.098 1.00 97.19 307 LEU A C 1
ATOM 2309 O O . LEU A 1 307 ? -8.893 -0.563 29.178 1.00 97.19 307 LEU A O 1
ATOM 2313 N N . ALA A 1 308 ? -8.233 1.467 29.916 1.00 97.06 308 ALA A N 1
ATOM 2314 C CA . ALA A 1 308 ? -9.302 1.640 30.893 1.00 97.06 308 ALA A CA 1
ATOM 2315 C C . ALA A 1 308 ? -10.639 1.982 30.214 1.00 97.06 308 ALA A C 1
ATOM 2317 O O . ALA A 1 308 ? -10.698 2.235 29.004 1.00 97.06 308 ALA A O 1
ATOM 2318 N N . ASP A 1 309 ? -11.738 1.966 30.972 1.00 97.50 309 ASP A N 1
ATOM 2319 C CA . ASP A 1 309 ? -13.057 2.278 30.417 1.00 97.50 309 ASP A CA 1
ATOM 2320 C C . ASP A 1 309 ? -13.086 3.667 29.753 1.00 97.50 309 ASP A C 1
ATOM 2322 O O . ASP A 1 309 ? -12.635 4.678 30.295 1.00 97.50 309 ASP A O 1
ATOM 2326 N N . GLY A 1 310 ? -13.606 3.710 28.530 1.00 97.06 310 GLY A N 1
ATOM 2327 C CA . GLY A 1 310 ? -13.657 4.896 27.686 1.00 97.06 310 GLY A CA 1
ATOM 2328 C C . GLY A 1 310 ? -12.344 5.270 26.993 1.00 97.06 310 GLY A C 1
ATOM 2329 O O . GLY A 1 310 ? -12.365 6.169 26.146 1.00 97.06 310 GLY A O 1
ATOM 2330 N N . GLU A 1 311 ? -11.219 4.616 27.287 1.00 97.19 311 GLU A N 1
ATOM 2331 C CA . GLU A 1 311 ? -9.944 4.915 26.634 1.00 97.19 311 GLU A CA 1
ATOM 2332 C C . GLU A 1 311 ? -9.870 4.377 25.204 1.00 97.19 311 GLU A C 1
ATOM 2334 O O . GLU A 1 311 ? -10.476 3.366 24.829 1.00 97.19 311 GLU A O 1
ATOM 2339 N N . GLN A 1 312 ? -9.096 5.083 24.380 1.00 96.56 312 GLN A N 1
ATOM 2340 C CA . GLN A 1 312 ? -8.909 4.791 22.967 1.00 96.56 312 GLN A CA 1
ATOM 2341 C C . GLN A 1 312 ? -7.478 4.322 22.701 1.00 96.56 312 GLN A C 1
ATOM 2343 O O . GLN A 1 312 ? -6.509 4.955 23.110 1.00 96.56 312 GLN A O 1
ATOM 2348 N N . GLY A 1 313 ? -7.335 3.242 21.934 1.00 96.44 313 GLY A N 1
ATOM 2349 C CA . GLY A 1 313 ? -6.023 2.727 21.547 1.00 96.44 313 GLY A CA 1
ATOM 2350 C C . GLY A 1 313 ? -5.245 3.678 20.636 1.00 96.44 313 GLY A C 1
ATOM 2351 O O . GLY A 1 313 ? -5.824 4.486 19.904 1.00 96.44 313 GLY A O 1
ATOM 2352 N N . LEU A 1 314 ? -3.922 3.494 20.583 1.00 96.31 314 LEU A N 1
ATOM 2353 C CA . LEU A 1 314 ? -2.994 4.282 19.756 1.00 96.31 314 LEU A CA 1
ATOM 2354 C C . LEU A 1 314 ? -3.418 4.371 18.277 1.00 96.31 314 LEU A C 1
ATOM 2356 O O . LEU A 1 314 ? -3.204 5.379 17.600 1.00 96.31 314 LEU A O 1
ATOM 2360 N N . CYS A 1 315 ? -4.063 3.315 17.772 1.00 96.94 315 CYS A N 1
ATOM 2361 C CA . CYS A 1 315 ? -4.564 3.257 16.403 1.00 96.94 315 CYS A CA 1
ATOM 2362 C C . CYS A 1 315 ? -5.739 4.199 16.104 1.00 96.94 315 CYS A C 1
ATOM 2364 O O . CYS A 1 315 ? -6.071 4.395 14.934 1.00 96.94 315 CYS A O 1
ATOM 2366 N N . ARG A 1 316 ? -6.370 4.755 17.145 1.00 97.06 316 ARG A N 1
ATOM 2367 C CA . ARG A 1 316 ? -7.593 5.573 17.119 1.00 97.06 316 ARG A CA 1
ATOM 2368 C C . ARG A 1 316 ? -8.850 4.850 16.638 1.00 97.06 316 ARG A C 1
ATOM 2370 O O . ARG A 1 316 ? -9.906 5.454 16.545 1.00 97.06 316 ARG A O 1
ATOM 2377 N N . ALA A 1 317 ? -8.771 3.558 16.341 1.00 97.38 317 ALA A N 1
ATOM 2378 C CA . ALA A 1 317 ? -9.878 2.790 15.774 1.00 97.38 317 ALA A CA 1
ATOM 2379 C C . ALA A 1 317 ? -10.626 1.926 16.798 1.00 97.38 317 ALA A C 1
ATOM 2381 O O . ALA A 1 317 ? -11.665 1.348 16.467 1.00 97.38 317 ALA A O 1
ATOM 2382 N N . ARG A 1 318 ? -10.097 1.819 18.023 1.00 97.94 318 ARG A N 1
ATOM 2383 C CA . ARG A 1 318 ? -10.602 0.922 19.065 1.00 97.94 318 ARG A CA 1
ATOM 2384 C C . ARG A 1 318 ? -10.728 1.641 20.395 1.00 97.94 318 ARG A C 1
ATOM 2386 O O . ARG A 1 318 ? -9.821 2.384 20.756 1.00 97.94 318 ARG A O 1
ATOM 2393 N N . VAL A 1 319 ? -11.843 1.414 21.077 1.00 98.19 319 VAL A N 1
ATOM 2394 C CA . VAL A 1 319 ? -12.202 2.056 22.346 1.00 98.19 319 VAL A CA 1
ATOM 2395 C C . VAL A 1 319 ? -12.721 0.990 23.298 1.00 98.19 319 VAL A C 1
ATOM 2397 O O . VAL A 1 319 ? -13.506 0.144 22.870 1.00 98.19 319 VAL A O 1
ATOM 2400 N N . ASN A 1 320 ? -12.306 1.018 24.558 1.00 98.38 320 ASN A N 1
ATOM 2401 C CA . ASN A 1 320 ? -12.906 0.177 25.589 1.00 98.38 320 ASN A CA 1
ATOM 2402 C C . ASN A 1 320 ? -14.215 0.807 26.091 1.00 98.38 320 ASN A C 1
ATOM 2404 O O . ASN A 1 320 ? -14.239 1.996 26.384 1.00 98.38 320 ASN A O 1
ATOM 2408 N N . ILE A 1 321 ? -15.308 0.042 26.134 1.00 98.06 321 ILE A N 1
ATOM 2409 C CA . ILE A 1 321 ? -16.602 0.482 26.674 1.00 98.06 321 ILE A CA 1
ATOM 2410 C C . ILE A 1 321 ? -17.174 -0.636 27.549 1.00 98.06 321 ILE A C 1
ATOM 2412 O O . ILE A 1 321 ? -17.643 -1.649 27.019 1.00 98.06 321 ILE A O 1
ATOM 2416 N N . GLY A 1 322 ? -17.162 -0.431 28.865 1.00 96.19 322 GLY A N 1
ATOM 2417 C CA . GLY A 1 322 ? -17.654 -1.352 29.889 1.00 96.19 322 GLY A CA 1
ATOM 2418 C C . GLY A 1 322 ? -16.975 -2.720 29.829 1.00 96.19 322 GLY A C 1
ATOM 2419 O O . GLY A 1 322 ? -17.664 -3.724 29.640 1.00 96.19 322 GLY A O 1
ATOM 2420 N N . GLY A 1 323 ? -15.638 -2.752 29.856 1.00 97.50 323 GLY A N 1
ATOM 2421 C CA . GLY A 1 323 ? -14.850 -3.993 29.802 1.00 97.50 323 GLY A CA 1
ATOM 2422 C C . GLY A 1 323 ? -14.875 -4.707 28.446 1.00 97.50 323 GLY A C 1
ATOM 2423 O O . GLY A 1 323 ? -14.511 -5.881 28.327 1.00 97.50 323 GLY A O 1
ATOM 2424 N N . LYS A 1 324 ? -15.343 -4.028 27.392 1.00 98.25 324 LYS A N 1
ATOM 2425 C CA . LYS A 1 324 ? -15.439 -4.581 26.038 1.00 98.25 324 LYS A CA 1
ATOM 2426 C C . LYS A 1 324 ? -14.749 -3.681 25.040 1.00 98.25 324 LYS A C 1
ATOM 2428 O O . LYS A 1 324 ? -15.201 -2.569 24.763 1.00 98.25 324 LYS A O 1
ATOM 2433 N N . LEU A 1 325 ? -13.708 -4.209 24.404 1.00 98.62 325 LEU A N 1
ATOM 2434 C CA . LEU A 1 325 ? -13.039 -3.509 23.321 1.00 98.62 325 LEU A CA 1
ATOM 2435 C C . LEU A 1 325 ? -13.970 -3.428 22.099 1.00 98.62 325 LEU A C 1
ATOM 2437 O O . LEU A 1 325 ? -14.449 -4.437 21.583 1.00 98.62 325 LEU A O 1
ATOM 2441 N N . ARG A 1 326 ? -14.235 -2.213 21.617 1.00 98.44 326 ARG A N 1
ATOM 2442 C CA . ARG A 1 326 ? -15.096 -1.926 20.462 1.00 98.44 326 ARG A CA 1
ATOM 2443 C C . ARG A 1 326 ? -14.284 -1.383 19.296 1.00 98.44 326 ARG A C 1
ATOM 2445 O O . ARG A 1 326 ? -13.474 -0.476 19.466 1.00 98.44 326 ARG A O 1
ATOM 2452 N N . SER A 1 327 ? -14.556 -1.873 18.090 1.00 98.31 327 SER A N 1
ATOM 2453 C CA . SER A 1 327 ? -14.110 -1.263 16.837 1.00 98.31 327 SER A CA 1
ATOM 2454 C C . SER A 1 327 ? -15.080 -0.157 16.430 1.00 98.31 327 SER A C 1
ATOM 2456 O O . SER A 1 327 ? -16.208 -0.420 16.002 1.00 98.31 327 SER A O 1
ATOM 2458 N N . ILE A 1 328 ? -14.634 1.096 16.531 1.00 98.00 328 ILE A N 1
ATOM 2459 C CA . ILE A 1 328 ? -15.468 2.273 16.237 1.00 98.00 328 ILE A CA 1
ATOM 2460 C C . ILE A 1 328 ? -15.505 2.625 14.742 1.00 98.00 328 ILE A C 1
ATOM 2462 O O . ILE A 1 328 ? -16.320 3.445 14.311 1.00 98.00 328 ILE A O 1
ATOM 2466 N N . VAL A 1 329 ? -14.663 1.962 13.940 1.00 98.44 329 VAL A N 1
ATOM 2467 C CA . VAL A 1 329 ? -14.519 2.163 12.487 1.00 98.44 329 VAL A CA 1
ATOM 2468 C C . VAL A 1 329 ? -15.195 1.085 11.628 1.00 98.44 329 VAL A C 1
ATOM 2470 O O . VAL A 1 329 ? -15.204 1.192 10.400 1.00 98.44 329 VAL A O 1
ATOM 2473 N N . TYR A 1 330 ? -15.777 0.052 12.241 1.00 98.75 330 TYR A N 1
ATOM 2474 C CA . TYR A 1 330 ? -16.505 -0.998 11.523 1.00 98.75 330 TYR A CA 1
ATOM 2475 C C . TYR A 1 330 ? -17.678 -0.404 10.716 1.00 98.75 330 TYR A C 1
ATOM 2477 O O . TYR A 1 330 ? -18.436 0.418 11.229 1.00 98.75 330 TYR A O 1
ATOM 2485 N N . GLU A 1 331 ? -17.802 -0.770 9.434 1.00 98.50 331 GLU A N 1
ATOM 2486 C CA . GLU A 1 331 ? -18.739 -0.159 8.466 1.00 98.50 331 GLU A CA 1
ATOM 2487 C C . GLU A 1 331 ? -18.607 1.361 8.294 1.00 98.50 331 GLU A C 1
ATOM 2489 O O . GLU A 1 331 ? -19.547 2.022 7.838 1.00 98.50 331 GLU A O 1
ATOM 2494 N N . ARG A 1 332 ? -17.464 1.943 8.673 1.00 98.25 332 ARG A N 1
ATOM 2495 C CA . ARG A 1 332 ? -17.188 3.379 8.548 1.00 98.25 332 ARG A CA 1
ATOM 2496 C C . ARG A 1 332 ? -15.979 3.675 7.652 1.00 98.25 332 ARG A C 1
ATOM 2498 O O . ARG A 1 332 ? -15.044 4.348 8.094 1.00 98.25 332 ARG A O 1
ATOM 2505 N N . PRO A 1 333 ? -15.958 3.204 6.388 1.00 98.31 333 PRO A N 1
ATOM 2506 C CA . PRO A 1 333 ? -14.882 3.559 5.476 1.00 98.31 333 PRO A CA 1
ATOM 2507 C C . PRO A 1 333 ? -14.875 5.066 5.194 1.00 98.31 333 PR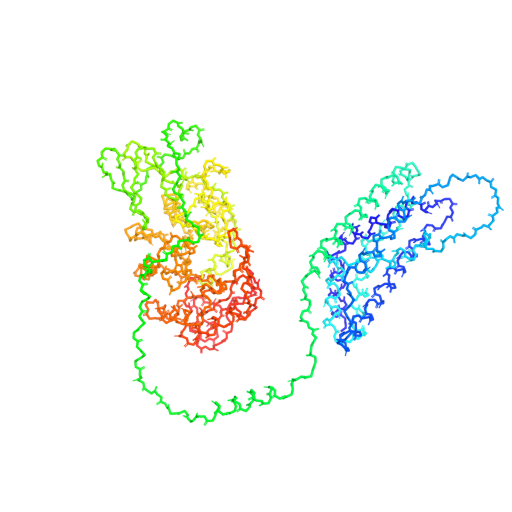O A C 1
ATOM 2509 O O . PRO A 1 333 ? -15.924 5.697 5.045 1.00 98.31 333 PRO A O 1
ATOM 2512 N N . VAL A 1 334 ? -13.676 5.628 5.085 1.00 98.25 334 VAL A N 1
ATOM 2513 C CA . VAL A 1 334 ? -13.434 7.040 4.731 1.00 98.25 334 VAL A CA 1
ATOM 2514 C C . VAL A 1 334 ? -13.009 7.202 3.276 1.00 98.25 334 VAL A C 1
ATOM 2516 O O . VAL A 1 334 ? -13.069 8.296 2.725 1.00 98.25 334 VAL A O 1
ATOM 2519 N N . SER A 1 335 ? -12.610 6.104 2.635 1.00 97.25 335 SER A N 1
ATOM 2520 C CA . SER A 1 335 ? -12.232 6.064 1.229 1.00 97.25 335 SER A CA 1
ATOM 2521 C C . SER A 1 335 ? -12.697 4.751 0.610 1.00 97.25 335 SER A C 1
ATOM 2523 O O . SER A 1 335 ? -12.548 3.689 1.218 1.00 97.25 335 SER A O 1
ATOM 2525 N N . ILE A 1 336 ? -13.294 4.847 -0.581 1.00 97.75 336 ILE A N 1
ATOM 2526 C CA . ILE A 1 336 ? -13.673 3.717 -1.430 1.00 97.75 336 ILE A CA 1
ATOM 2527 C C . ILE A 1 336 ? -13.402 4.114 -2.883 1.00 97.75 336 ILE A C 1
ATOM 2529 O O . ILE A 1 336 ? -13.995 5.075 -3.380 1.00 97.75 336 ILE A O 1
ATOM 2533 N N . HIS A 1 337 ? -12.543 3.373 -3.577 1.00 97.50 337 HIS A N 1
ATOM 2534 C CA . HIS A 1 337 ? -12.194 3.635 -4.975 1.00 97.50 337 HIS A CA 1
ATOM 2535 C C . HIS A 1 337 ? -12.024 2.341 -5.763 1.00 97.50 337 HIS A C 1
ATOM 2537 O O . HIS A 1 337 ? -11.737 1.295 -5.199 1.00 97.50 337 HIS A O 1
ATOM 2543 N N . ILE A 1 338 ? -12.156 2.419 -7.083 1.00 97.88 338 ILE A N 1
ATOM 2544 C CA . ILE A 1 338 ? -11.738 1.337 -7.973 1.00 97.88 338 ILE A CA 1
ATOM 2545 C C . ILE A 1 338 ? -10.330 1.681 -8.446 1.00 97.88 338 ILE A C 1
ATOM 2547 O O . ILE A 1 338 ? -10.133 2.728 -9.062 1.00 97.88 338 ILE A O 1
ATOM 2551 N N . ASP A 1 339 ? -9.371 0.818 -8.130 1.00 96.38 339 ASP A N 1
ATOM 2552 C CA . ASP A 1 339 ? -7.972 0.979 -8.517 1.00 96.38 339 ASP A CA 1
ATOM 2553 C C . ASP A 1 339 ? -7.504 -0.232 -9.342 1.00 96.38 339 ASP A C 1
ATOM 2555 O O . ASP A 1 339 ? -7.944 -1.357 -9.085 1.00 96.38 339 ASP A O 1
ATOM 2559 N N . PRO A 1 340 ? -6.568 -0.043 -10.288 1.00 96.06 340 PRO A N 1
ATOM 2560 C CA . PRO A 1 340 ? -5.868 -1.158 -10.915 1.00 96.06 340 PRO A CA 1
ATOM 2561 C C . PRO A 1 340 ? -4.994 -1.893 -9.892 1.00 96.06 340 PRO A C 1
ATOM 2563 O O . PRO A 1 340 ? -4.427 -1.269 -8.987 1.00 96.06 340 PRO A O 1
ATOM 2566 N N . ILE A 1 341 ? -4.834 -3.205 -10.064 1.00 95.75 341 ILE A N 1
ATOM 2567 C CA . ILE A 1 341 ? -4.010 -4.037 -9.174 1.00 95.75 341 ILE A CA 1
ATOM 2568 C C . ILE A 1 341 ? -2.539 -3.584 -9.148 1.00 95.75 341 ILE A C 1
ATOM 2570 O O . ILE A 1 341 ? -1.880 -3.638 -8.110 1.00 95.75 341 ILE A O 1
ATOM 2574 N N . GLU A 1 342 ? -2.051 -2.994 -10.245 1.00 94.38 342 GLU A N 1
ATOM 2575 C CA . GLU A 1 342 ? -0.711 -2.409 -10.354 1.00 94.38 342 GLU A CA 1
ATOM 2576 C C . GLU A 1 342 ? -0.477 -1.243 -9.381 1.00 94.38 342 GLU A C 1
ATOM 2578 O O . GLU A 1 342 ? 0.669 -0.939 -9.061 1.00 94.38 342 GLU A O 1
ATOM 2583 N N . LYS A 1 343 ? -1.535 -0.581 -8.895 1.00 93.44 343 LYS A N 1
ATOM 2584 C CA . LYS A 1 343 ? -1.422 0.466 -7.867 1.00 93.44 343 LYS A CA 1
ATOM 2585 C C . LYS A 1 343 ? -1.275 -0.117 -6.453 1.00 93.44 343 LYS A C 1
ATOM 2587 O O . LYS A 1 343 ? -0.920 0.619 -5.538 1.00 93.44 343 LYS A O 1
ATOM 2592 N N . LYS A 1 344 ? -1.562 -1.410 -6.253 1.00 92.44 344 LYS A N 1
ATOM 2593 C CA . LYS A 1 344 ? -1.452 -2.132 -4.968 1.00 92.44 344 LYS A CA 1
ATOM 2594 C C . LYS A 1 344 ? -0.116 -2.870 -4.810 1.00 92.44 344 LYS A C 1
ATOM 2596 O O . LYS A 1 344 ? -0.033 -3.822 -4.051 1.00 92.44 344 LYS A O 1
ATOM 2601 N N . PRO A 1 345 ? 0.936 -2.363 -5.465 1.00 88.88 345 PRO A N 1
ATOM 2602 C CA . PRO A 1 345 ? 2.096 -3.122 -5.967 1.00 88.88 345 PRO A CA 1
ATOM 2603 C C . PRO A 1 345 ? 1.963 -4.660 -5.965 1.00 88.88 345 PRO A C 1
ATOM 2605 O O . PRO A 1 345 ? 2.806 -5.373 -5.431 1.00 88.88 345 PRO A O 1
ATOM 2608 N N . LEU A 1 346 ? 0.902 -5.184 -6.586 1.00 96.94 346 LEU A N 1
ATOM 2609 C CA . LEU A 1 346 ? 0.704 -6.622 -6.781 1.00 96.94 346 LEU A CA 1
ATOM 2610 C C . LEU A 1 346 ? 0.892 -6.955 -8.269 1.00 96.94 346 LEU A C 1
ATOM 2612 O O . LEU A 1 346 ? -0.063 -7.074 -9.034 1.00 96.94 346 LEU A O 1
ATOM 2616 N N . PHE A 1 347 ? 2.147 -7.015 -8.724 1.00 96.62 347 PHE A N 1
ATOM 2617 C CA . PHE A 1 347 ? 2.476 -7.218 -10.142 1.00 96.62 347 PHE A CA 1
ATOM 2618 C C . PHE A 1 347 ? 2.317 -8.671 -10.600 1.00 96.62 347 PHE A C 1
ATOM 2620 O O . PHE A 1 347 ? 2.258 -8.940 -11.801 1.00 96.62 347 PHE A O 1
ATOM 2627 N N . HIS A 1 348 ? 2.243 -9.605 -9.669 1.00 97.62 348 HIS A N 1
ATOM 2628 C CA . HIS A 1 348 ? 2.099 -11.032 -9.900 1.00 97.62 348 HIS A CA 1
ATOM 2629 C C . HIS A 1 348 ? 0.728 -11.538 -9.451 1.00 97.62 348 HIS A C 1
ATOM 2631 O O . HIS A 1 348 ? 0.560 -12.733 -9.244 1.00 97.62 348 HIS A O 1
ATOM 2637 N N . VAL A 1 349 ? -0.262 -10.651 -9.319 1.00 97.44 349 VAL A N 1
ATOM 2638 C CA . VAL A 1 349 ? -1.644 -11.016 -8.996 1.00 97.44 349 VAL A CA 1
ATOM 2639 C C . VAL A 1 349 ? -2.562 -10.419 -10.042 1.00 97.44 349 VAL A C 1
ATOM 2641 O O . VAL A 1 349 ? -2.744 -9.209 -10.090 1.00 97.44 349 VAL A O 1
ATOM 2644 N N . LEU A 1 350 ? -3.128 -11.271 -10.897 1.00 95.56 350 LEU A N 1
ATOM 2645 C CA . LEU A 1 350 ? -4.126 -10.915 -11.908 1.00 95.56 350 LEU A CA 1
ATOM 2646 C C . LEU A 1 350 ? -3.854 -9.557 -12.600 1.00 95.56 350 LEU A C 1
ATOM 2648 O O . LEU A 1 350 ? -4.698 -8.662 -12.492 1.00 95.56 350 LEU A O 1
ATOM 2652 N N . PRO A 1 351 ? -2.715 -9.370 -13.303 1.00 94.88 351 PRO A N 1
ATOM 2653 C CA . PRO A 1 351 ? -2.410 -8.101 -13.970 1.00 94.88 351 PRO A CA 1
ATOM 2654 C C . PRO A 1 351 ? -3.571 -7.605 -14.837 1.00 94.88 351 PRO A C 1
ATOM 2656 O O . PRO A 1 351 ? -4.311 -8.417 -15.401 1.00 94.88 351 PRO A O 1
ATOM 2659 N N . GLU A 1 352 ? -3.713 -6.282 -14.950 1.00 92.94 352 GLU A N 1
ATOM 2660 C CA . GLU A 1 352 ? -4.821 -5.570 -15.619 1.00 92.94 352 GLU A CA 1
ATOM 2661 C C . GLU A 1 352 ? -6.170 -5.624 -14.886 1.00 92.94 352 GLU A C 1
ATOM 2663 O O . GLU A 1 352 ? -7.121 -4.950 -15.294 1.00 92.94 352 GLU A O 1
ATOM 2668 N N . SER A 1 353 ? -6.289 -6.407 -13.809 1.00 95.50 353 SER A N 1
ATOM 2669 C CA . SER A 1 353 ? -7.527 -6.468 -13.032 1.00 95.50 353 SER A CA 1
ATOM 2670 C C . SER A 1 353 ? -7.786 -5.184 -12.240 1.00 95.50 353 SER A C 1
ATOM 2672 O O . SER A 1 353 ? -6.895 -4.372 -11.976 1.00 95.50 353 SER A O 1
ATOM 2674 N N . GLN A 1 354 ? -9.052 -4.996 -11.875 1.00 96.75 354 GLN A N 1
ATOM 2675 C CA . GLN A 1 354 ? -9.512 -3.899 -11.037 1.00 96.75 354 GLN A CA 1
ATOM 2676 C C . GLN A 1 354 ? -9.882 -4.431 -9.653 1.00 96.75 354 GLN A C 1
ATOM 2678 O O . GLN A 1 354 ? -10.541 -5.469 -9.527 1.00 96.75 354 GLN A O 1
ATOM 2683 N N . ALA A 1 355 ? -9.514 -3.681 -8.620 1.00 97.88 355 ALA A N 1
ATOM 2684 C CA . ALA A 1 355 ? -9.841 -3.979 -7.236 1.00 97.88 355 ALA A CA 1
ATOM 2685 C C . ALA A 1 355 ? -10.690 -2.863 -6.618 1.00 97.88 355 ALA A C 1
ATOM 2687 O O . ALA A 1 355 ? -10.364 -1.675 -6.730 1.00 97.88 355 ALA A O 1
ATOM 2688 N N . MET A 1 356 ? -11.752 -3.249 -5.909 1.00 98.50 356 MET A N 1
ATOM 2689 C CA . MET A 1 356 ? -12.464 -2.340 -5.016 1.00 98.50 356 MET A CA 1
ATOM 2690 C C . MET A 1 356 ? -11.578 -2.074 -3.800 1.00 98.50 356 MET A C 1
ATOM 2692 O O . MET A 1 356 ? -11.313 -2.967 -3.010 1.00 98.50 356 MET A O 1
ATOM 2696 N N . SER A 1 357 ? -11.091 -0.854 -3.661 1.00 98.44 357 SER A N 1
ATOM 2697 C CA . SER A 1 357 ? -10.154 -0.440 -2.622 1.00 98.44 357 SER A CA 1
ATOM 2698 C C . SER A 1 357 ? -10.875 0.310 -1.517 1.00 98.44 357 SER A C 1
ATOM 2700 O O . SER A 1 357 ? -11.636 1.224 -1.829 1.00 98.44 357 SER A O 1
ATOM 2702 N N . LEU A 1 358 ? -10.616 -0.019 -0.251 1.00 98.38 358 LEU A N 1
ATOM 2703 C CA . LEU A 1 358 ? -11.193 0.700 0.888 1.00 98.38 358 LEU A CA 1
ATOM 2704 C C . LEU A 1 358 ? -10.198 0.956 2.024 1.00 98.38 358 LEU A C 1
ATOM 2706 O O . LEU A 1 358 ? -9.228 0.217 2.192 1.00 98.38 358 LEU A O 1
ATOM 2710 N N . ALA A 1 359 ? -10.508 1.977 2.825 1.00 98.38 359 ALA A N 1
ATOM 2711 C CA . ALA A 1 359 ? -9.803 2.327 4.055 1.00 98.38 359 ALA A CA 1
ATOM 2712 C C . ALA A 1 359 ? -10.751 2.905 5.109 1.00 98.38 359 ALA A C 1
ATOM 2714 O O . ALA A 1 359 ? -11.749 3.551 4.768 1.00 98.38 359 ALA A O 1
ATOM 2715 N N . THR A 1 360 ? -10.393 2.758 6.383 1.00 98.50 360 THR A N 1
ATOM 2716 C CA . THR A 1 360 ? -10.973 3.526 7.496 1.00 98.50 360 THR A CA 1
ATOM 2717 C C . THR A 1 360 ? -9.956 4.523 8.049 1.00 98.50 360 THR A C 1
ATOM 2719 O O . THR A 1 360 ? -8.772 4.462 7.718 1.00 98.50 360 THR A O 1
ATOM 2722 N N . ALA A 1 361 ? -10.415 5.443 8.897 1.00 97.81 361 ALA A N 1
ATOM 2723 C CA . ALA A 1 361 ? -9.537 6.371 9.601 1.00 97.81 361 ALA A CA 1
ATOM 2724 C C . ALA A 1 361 ? -8.699 5.668 10.676 1.00 97.81 361 ALA A C 1
ATOM 2726 O O . ALA A 1 361 ? -9.179 4.722 11.305 1.00 97.81 361 ALA A O 1
ATOM 2727 N N . GLY A 1 362 ? -7.492 6.179 10.910 1.00 97.38 362 GLY A N 1
ATOM 2728 C CA . GLY A 1 362 ? -6.549 5.650 11.893 1.00 97.38 362 GLY A CA 1
ATOM 2729 C C . GLY A 1 362 ? -5.493 4.716 11.293 1.00 97.38 362 GLY A C 1
ATOM 2730 O O . GLY A 1 362 ? -5.514 4.382 10.108 1.00 97.38 362 GLY A O 1
ATOM 2731 N N . CYS A 1 363 ? -4.526 4.329 12.122 1.00 97.69 363 CYS A N 1
ATOM 2732 C CA . CYS A 1 363 ? -3.403 3.453 11.777 1.00 97.69 363 CYS A CA 1
ATOM 2733 C C . CYS A 1 363 ? -2.653 3.093 13.063 1.00 97.69 363 CYS A C 1
ATOM 2735 O O . CYS A 1 363 ? -2.485 3.960 13.915 1.00 97.69 363 CYS A O 1
ATOM 2737 N N . ASN A 1 364 ? -2.162 1.869 13.225 1.00 96.31 364 ASN A N 1
ATOM 2738 C CA . ASN A 1 364 ? -1.343 1.484 14.385 1.00 96.31 364 ASN A CA 1
ATOM 2739 C C . ASN A 1 364 ? 0.146 1.869 14.239 1.00 96.31 364 ASN A C 1
ATOM 2741 O O . ASN A 1 364 ? 0.930 1.551 15.120 1.00 96.31 364 ASN A O 1
ATOM 2745 N N . LEU A 1 365 ? 0.529 2.594 13.178 1.00 97.00 365 LEU A N 1
ATOM 2746 C CA . LEU A 1 365 ? 1.863 3.188 13.010 1.00 97.00 365 LEU A CA 1
ATOM 2747 C C . LEU A 1 365 ? 1.823 4.725 13.032 1.00 97.00 365 LEU A C 1
ATOM 2749 O O . LEU A 1 365 ? 0.810 5.360 12.706 1.00 97.00 365 LEU A O 1
ATOM 2753 N N . GLY A 1 366 ? 2.974 5.320 13.349 1.00 96.31 366 GLY A N 1
ATOM 2754 C CA . GLY A 1 366 ? 3.248 6.760 13.340 1.00 96.31 366 GLY A CA 1
ATOM 2755 C C . GLY A 1 366 ? 4.244 7.189 12.263 1.00 96.31 366 GLY A C 1
ATOM 2756 O O . GLY A 1 366 ? 5.086 8.037 12.532 1.00 96.31 366 GLY A O 1
ATOM 2757 N N . CYS A 1 367 ? 4.189 6.599 11.061 1.00 97.44 367 CYS A N 1
ATOM 2758 C CA . CYS A 1 367 ? 5.153 6.879 9.991 1.00 97.44 367 CYS A CA 1
ATOM 2759 C C . CYS A 1 367 ? 5.249 8.376 9.652 1.00 97.44 367 CYS A C 1
ATOM 2761 O O . CYS A 1 367 ? 4.299 8.953 9.120 1.00 97.44 367 CYS A O 1
ATOM 2763 N N . VAL A 1 368 ? 6.420 8.985 9.864 1.00 97.25 368 VAL A N 1
ATOM 2764 C CA . VAL A 1 368 ? 6.661 10.424 9.614 1.00 97.25 368 VAL A CA 1
ATOM 2765 C C . VAL A 1 368 ? 6.638 10.808 8.130 1.00 97.25 368 VAL A C 1
ATOM 2767 O O . VAL A 1 368 ? 6.498 11.982 7.792 1.00 97.25 368 VAL A O 1
ATOM 2770 N N . PHE A 1 369 ? 6.711 9.811 7.249 1.00 96.94 369 PHE A N 1
ATOM 2771 C CA . PHE A 1 369 ? 6.674 9.921 5.788 1.00 96.94 369 PHE A CA 1
ATOM 2772 C C . PHE A 1 369 ? 5.359 9.405 5.166 1.00 96.94 369 PHE A C 1
ATOM 2774 O O . PHE A 1 369 ? 5.311 9.103 3.975 1.00 96.94 369 PHE A O 1
ATOM 2781 N N . CYS A 1 370 ? 4.294 9.222 5.958 1.00 96.94 370 CYS A N 1
ATOM 2782 C CA . CYS A 1 370 ? 3.039 8.654 5.458 1.00 96.94 370 CYS A CA 1
ATOM 2783 C C . CYS A 1 370 ? 2.393 9.530 4.368 1.00 96.94 370 CYS A C 1
ATOM 2785 O O . CYS A 1 370 ? 2.061 10.685 4.614 1.00 96.94 370 CYS A O 1
ATOM 2787 N N . GLN A 1 371 ? 2.130 8.945 3.195 1.00 94.31 371 GLN A N 1
ATOM 2788 C CA . GLN A 1 371 ? 1.489 9.637 2.065 1.00 94.31 371 GLN A CA 1
ATOM 2789 C C . GLN A 1 371 ? -0.032 9.797 2.218 1.00 94.31 371 GLN A C 1
ATOM 2791 O O . GLN A 1 371 ? -0.638 10.589 1.511 1.00 94.31 371 GLN A O 1
ATOM 2796 N N . ASN A 1 372 ? -0.650 9.034 3.124 1.00 96.38 372 ASN A N 1
ATOM 2797 C CA . ASN A 1 372 ? -2.084 9.092 3.428 1.00 96.38 372 ASN A CA 1
ATOM 2798 C C . ASN A 1 372 ? -2.297 9.577 4.873 1.00 96.38 372 ASN A C 1
ATOM 2800 O O . ASN A 1 372 ? -3.126 9.032 5.613 1.00 96.38 372 ASN A O 1
ATOM 2804 N N . PHE A 1 373 ? -1.474 10.519 5.342 1.00 96.88 373 PHE A N 1
ATOM 2805 C CA . PHE A 1 373 ? -1.489 10.964 6.738 1.00 96.88 373 PHE A CA 1
ATOM 2806 C C . PHE A 1 373 ? -2.826 11.608 7.127 1.00 96.88 373 PHE A C 1
ATOM 2808 O O . PHE A 1 373 ? -3.261 11.451 8.265 1.00 96.88 373 PHE A O 1
ATOM 2815 N N . GLU A 1 374 ? -3.522 12.240 6.177 1.00 96.44 374 GLU A N 1
ATOM 2816 C CA . GLU A 1 374 ? -4.815 12.898 6.387 1.00 96.44 374 GLU A CA 1
ATOM 2817 C C . GLU A 1 374 ? -5.919 11.929 6.811 1.00 96.44 374 GLU A C 1
ATOM 2819 O O . GLU A 1 374 ? -6.898 12.349 7.418 1.00 96.44 374 GLU A O 1
ATOM 2824 N N . ILE A 1 375 ? -5.773 10.639 6.497 1.00 97.38 375 ILE A N 1
ATOM 2825 C CA . ILE A 1 375 ? -6.726 9.599 6.898 1.00 97.38 375 ILE A CA 1
ATOM 2826 C C . ILE A 1 375 ? -6.129 8.618 7.914 1.00 97.38 375 ILE A C 1
ATOM 2828 O O . ILE A 1 375 ? -6.832 8.175 8.818 1.00 97.38 375 ILE A O 1
ATOM 2832 N N . SER A 1 376 ? -4.831 8.308 7.827 1.00 96.94 376 SER A N 1
ATOM 2833 C CA . SER A 1 376 ? -4.167 7.362 8.741 1.00 96.94 376 SER A CA 1
ATOM 2834 C C . SER A 1 376 ? -3.861 7.956 10.118 1.00 96.94 376 SER A C 1
ATOM 2836 O O . SER A 1 376 ? -3.797 7.222 11.103 1.00 96.94 376 SER A O 1
ATOM 2838 N N . GLN A 1 377 ? -3.677 9.277 10.202 1.00 95.44 377 GLN A N 1
ATOM 2839 C CA . GLN A 1 377 ? -3.404 9.989 11.453 1.00 95.44 377 GLN A CA 1
ATOM 2840 C C . GLN A 1 377 ? -4.599 10.835 11.917 1.00 95.44 377 GLN A C 1
ATOM 2842 O O . GLN A 1 377 ? -4.482 11.552 12.905 1.00 95.44 377 GLN A O 1
ATOM 2847 N N . ALA A 1 378 ? -5.750 10.757 11.242 1.00 94.62 378 ALA A N 1
ATOM 2848 C CA . ALA A 1 378 ? -6.978 11.427 11.667 1.00 94.62 378 ALA A CA 1
ATOM 2849 C C . ALA A 1 378 ? -7.708 10.638 12.760 1.00 94.62 378 ALA A C 1
ATOM 2851 O O . ALA A 1 378 ? -7.695 9.404 12.771 1.00 94.62 378 ALA A O 1
ATOM 2852 N N . ALA A 1 379 ? -8.371 11.350 13.673 1.00 93.81 379 ALA A N 1
ATOM 2853 C CA . ALA A 1 379 ? -9.343 10.733 14.566 1.00 93.81 379 ALA A CA 1
ATOM 2854 C C . ALA A 1 379 ? -10.606 10.364 13.760 1.00 93.81 379 ALA A C 1
ATOM 2856 O O . ALA A 1 379 ? -11.071 11.184 12.956 1.00 93.81 379 ALA A O 1
ATOM 2857 N N . PRO A 1 380 ? -11.178 9.155 13.919 1.00 94.75 380 PRO A N 1
ATOM 2858 C CA . PRO A 1 380 ? -12.297 8.746 13.084 1.00 94.75 380 PRO A CA 1
ATOM 2859 C C . PRO A 1 380 ? -13.508 9.668 13.173 1.00 94.75 380 PRO A C 1
ATOM 2861 O O . PRO A 1 380 ? -14.201 9.803 12.171 1.00 94.75 380 PRO A O 1
ATOM 2864 N N . GLU A 1 381 ? -13.764 10.325 14.308 1.00 93.56 381 GLU A N 1
ATOM 2865 C CA . GLU A 1 381 ? -14.890 11.249 14.478 1.00 93.56 381 GLU A CA 1
ATOM 2866 C C . GLU A 1 381 ? -14.739 12.563 13.701 1.00 93.56 381 GLU A C 1
ATOM 2868 O O . GLU A 1 381 ? -15.756 13.153 13.334 1.00 93.56 381 GLU A O 1
ATOM 2873 N N . GLU A 1 382 ? -13.508 12.984 13.401 1.00 93.19 382 GLU A N 1
ATOM 2874 C CA . GLU A 1 382 ? -13.187 14.280 12.780 1.00 93.19 382 GLU A CA 1
ATOM 2875 C C . GLU A 1 382 ? -13.238 14.242 11.250 1.00 93.19 382 GLU A C 1
ATOM 2877 O O . GLU A 1 382 ? -13.290 15.281 10.592 1.00 93.19 382 GLU A O 1
ATOM 2882 N N . ILE A 1 383 ? -13.243 13.046 10.665 1.00 94.75 383 ILE A N 1
ATOM 2883 C CA . ILE A 1 383 ? -13.230 12.853 9.218 1.00 94.75 383 ILE A CA 1
ATOM 2884 C C . ILE A 1 383 ? -14.569 12.340 8.705 1.00 94.75 383 ILE A C 1
ATOM 2886 O O . ILE A 1 383 ? -15.258 11.561 9.358 1.00 94.75 383 ILE A O 1
ATOM 2890 N N . ARG A 1 384 ? -14.952 12.745 7.493 1.00 94.19 384 ARG A N 1
ATOM 2891 C CA . ARG A 1 384 ? -16.174 12.249 6.857 1.00 94.19 384 ARG A CA 1
ATOM 2892 C C . ARG A 1 384 ? -16.084 10.740 6.610 1.00 94.19 384 ARG A C 1
ATOM 2894 O O . ARG A 1 384 ? -15.166 10.261 5.953 1.00 94.19 384 ARG A O 1
ATOM 2901 N N . ARG A 1 385 ? -17.097 10.014 7.083 1.00 95.31 385 ARG A N 1
ATOM 2902 C CA . ARG A 1 385 ? -17.247 8.560 6.937 1.00 95.31 385 ARG A CA 1
ATOM 2903 C C . ARG A 1 385 ? -18.435 8.242 6.033 1.00 95.31 385 ARG A C 1
ATOM 2905 O O . ARG A 1 385 ? -19.407 8.997 5.970 1.00 95.31 385 ARG A O 1
ATOM 2912 N N . HIS A 1 386 ? -18.373 7.106 5.358 1.00 94.75 386 HIS A N 1
ATOM 2913 C CA . HIS A 1 386 ? -19.524 6.477 4.719 1.00 94.75 386 HIS A CA 1
ATOM 2914 C C . HIS A 1 386 ? -20.058 5.361 5.614 1.00 94.75 386 HIS A C 1
ATOM 2916 O O . HIS A 1 386 ? -19.315 4.813 6.417 1.00 94.75 386 HIS A O 1
ATOM 2922 N N . LYS A 1 387 ? -21.330 4.989 5.449 1.00 96.81 387 LYS A N 1
ATOM 2923 C CA . LYS A 1 387 ? -21.904 3.794 6.076 1.00 96.81 387 LYS A CA 1
ATOM 2924 C C . LYS A 1 387 ? -22.097 2.712 5.023 1.00 96.81 387 LYS A C 1
ATOM 2926 O O . LYS A 1 387 ? -22.952 2.841 4.138 1.00 96.81 387 LYS A O 1
ATOM 2931 N N . VAL A 1 388 ? -21.261 1.682 5.077 1.00 98.38 388 VAL A N 1
ATOM 2932 C CA . VAL A 1 388 ? -21.251 0.588 4.099 1.00 98.38 388 VAL A CA 1
ATOM 2933 C C . VAL A 1 388 ? -21.095 -0.723 4.851 1.00 98.38 388 VAL A C 1
ATOM 2935 O O . VAL A 1 388 ? -20.100 -0.894 5.541 1.00 98.38 388 VAL A O 1
ATOM 2938 N N . SER A 1 389 ? -22.081 -1.615 4.731 1.00 98.69 389 SER A N 1
ATOM 2939 C CA . SER A 1 389 ? -22.015 -2.952 5.328 1.00 98.69 389 SER A CA 1
ATOM 2940 C C . SER A 1 389 ? -21.105 -3.884 4.519 1.00 98.69 389 SER A C 1
ATOM 2942 O O . SER A 1 389 ? -20.874 -3.615 3.328 1.00 98.69 389 SER A O 1
ATOM 2944 N N . PRO A 1 390 ? -20.624 -4.995 5.105 1.00 98.81 390 PRO A N 1
ATOM 2945 C CA . PRO A 1 390 ? -19.873 -6.007 4.372 1.00 98.81 390 PRO A CA 1
ATOM 2946 C C . PRO A 1 390 ? -20.590 -6.517 3.113 1.00 98.81 390 PRO A C 1
ATOM 2948 O O . PRO A 1 390 ? -20.005 -6.556 2.028 1.00 98.81 390 PRO A O 1
ATOM 2951 N N . GLU A 1 391 ? -21.889 -6.810 3.207 1.00 98.75 391 GLU A N 1
ATOM 2952 C CA . GLU A 1 391 ? -22.706 -7.304 2.092 1.00 98.75 391 GLU A CA 1
ATOM 2953 C C . GLU A 1 391 ? -22.803 -6.263 0.982 1.00 98.75 391 GLU A C 1
ATOM 2955 O O . GLU A 1 391 ? -22.700 -6.595 -0.203 1.00 98.75 391 GLU A O 1
ATOM 2960 N N . LYS A 1 392 ? -22.976 -4.990 1.360 1.00 98.56 392 LYS A N 1
ATOM 2961 C CA . LYS A 1 392 ? -23.032 -3.880 0.411 1.00 98.56 392 LYS A CA 1
ATOM 2962 C C . LYS A 1 392 ? -21.690 -3.683 -0.283 1.00 98.56 392 LYS A C 1
ATOM 2964 O O . LYS A 1 392 ? -21.688 -3.441 -1.486 1.00 98.56 392 LYS A O 1
ATOM 2969 N N . MET A 1 393 ? -20.570 -3.806 0.432 1.00 98.62 393 MET A N 1
ATOM 2970 C CA . MET A 1 393 ? -19.237 -3.727 -0.171 1.00 98.62 393 MET A CA 1
ATOM 2971 C C . MET A 1 393 ? -19.063 -4.813 -1.237 1.00 98.62 393 MET A C 1
ATOM 2973 O O . MET A 1 393 ? -18.750 -4.506 -2.383 1.00 98.62 393 MET A O 1
ATOM 2977 N N . VAL A 1 394 ? -19.373 -6.066 -0.897 1.00 98.75 394 VAL A N 1
ATOM 2978 C CA . VAL A 1 394 ? -19.295 -7.203 -1.826 1.00 98.75 394 VAL A CA 1
ATOM 2979 C C . VAL A 1 394 ? -20.240 -7.032 -3.021 1.00 98.75 394 VAL A C 1
ATOM 2981 O O . VAL A 1 394 ? -19.851 -7.279 -4.163 1.00 98.75 394 VAL A O 1
ATOM 2984 N N . ALA A 1 395 ? -21.473 -6.574 -2.791 1.00 98.50 395 ALA A N 1
ATOM 2985 C CA . ALA A 1 395 ? -22.431 -6.302 -3.861 1.00 98.50 395 ALA A CA 1
ATOM 2986 C C . ALA A 1 395 ? -21.943 -5.194 -4.810 1.00 98.50 395 ALA A C 1
ATOM 2988 O O . ALA A 1 395 ? -22.068 -5.330 -6.027 1.00 98.50 395 ALA A O 1
ATOM 2989 N N . LEU A 1 396 ? -21.352 -4.120 -4.273 1.00 98.06 396 LEU A N 1
ATOM 2990 C CA . LEU A 1 396 ? -20.758 -3.045 -5.069 1.00 98.06 396 LEU A CA 1
ATOM 2991 C C . LEU A 1 396 ? -19.569 -3.543 -5.895 1.00 98.06 396 LEU A C 1
ATOM 2993 O O . LEU A 1 396 ? -19.467 -3.181 -7.065 1.00 98.06 396 LEU A O 1
ATOM 2997 N N . THR A 1 397 ? -18.707 -4.388 -5.327 1.00 98.44 397 THR A N 1
ATOM 2998 C CA . THR A 1 397 ? -17.566 -4.986 -6.039 1.00 98.44 397 THR A CA 1
ATOM 2999 C C . THR A 1 397 ? -18.027 -5.785 -7.259 1.00 98.44 397 THR A C 1
ATOM 3001 O O . THR A 1 397 ? -17.525 -5.559 -8.362 1.00 98.44 397 THR A O 1
ATOM 3004 N N . LEU A 1 398 ? -19.046 -6.638 -7.097 1.00 98.06 398 LEU A N 1
ATOM 3005 C CA . LEU A 1 398 ? -19.641 -7.397 -8.204 1.00 98.06 398 LEU A CA 1
ATOM 3006 C C . LEU A 1 398 ? -20.286 -6.486 -9.247 1.00 98.06 398 LEU A C 1
ATOM 3008 O O . LEU A 1 398 ? -20.022 -6.624 -10.438 1.00 98.06 398 LEU A O 1
ATOM 3012 N N . ALA A 1 399 ? -21.092 -5.517 -8.805 1.00 98.12 399 ALA A N 1
ATOM 3013 C CA . ALA A 1 399 ? -21.781 -4.586 -9.697 1.00 98.12 399 ALA A CA 1
ATOM 3014 C C . ALA A 1 399 ? -20.813 -3.727 -10.531 1.00 98.12 399 ALA A C 1
ATOM 3016 O O . ALA A 1 399 ? -21.185 -3.219 -11.588 1.00 98.12 399 ALA A O 1
ATOM 3017 N N . LYS A 1 400 ? -19.577 -3.542 -10.057 1.00 97.75 400 LYS A N 1
ATOM 3018 C CA . LYS A 1 400 ? -18.516 -2.808 -10.755 1.00 97.75 400 LYS A CA 1
ATOM 3019 C C . LYS A 1 400 ? -17.577 -3.700 -11.568 1.00 97.75 400 LYS A C 1
ATOM 3021 O O . LYS A 1 400 ? -16.695 -3.166 -12.234 1.00 97.75 400 LYS A O 1
ATOM 3026 N N . GLY A 1 401 ? -17.772 -5.020 -11.548 1.00 96.69 401 GLY A N 1
ATOM 3027 C CA . GLY A 1 401 ? -16.940 -5.970 -12.287 1.00 96.69 401 GLY A CA 1
ATOM 3028 C C . GLY A 1 401 ? -15.495 -6.045 -11.784 1.00 96.69 401 GLY A C 1
ATOM 3029 O O . GLY A 1 401 ? -14.602 -6.404 -12.552 1.00 96.69 401 GLY A O 1
ATOM 3030 N N . CYS A 1 402 ? -15.249 -5.680 -10.523 1.00 97.81 402 CYS A N 1
ATOM 3031 C CA . CYS A 1 402 ? -13.934 -5.801 -9.900 1.00 97.81 402 CYS A CA 1
ATOM 3032 C C . CYS A 1 402 ? -13.646 -7.271 -9.566 1.00 97.81 402 CYS A C 1
ATOM 3034 O O . CYS A 1 402 ? -14.507 -7.973 -9.038 1.00 97.81 402 CYS A O 1
ATOM 3036 N N . GLN A 1 403 ? -12.426 -7.731 -9.843 1.00 97.00 403 GLN A N 1
ATOM 3037 C CA . GLN A 1 403 ? -12.007 -9.117 -9.598 1.00 97.00 403 GLN A CA 1
ATOM 3038 C C . GLN A 1 403 ? -11.629 -9.365 -8.132 1.00 97.00 403 GLN A C 1
ATOM 3040 O O . GLN A 1 403 ? -11.589 -10.513 -7.690 1.00 97.00 403 GLN A O 1
ATOM 3045 N N . GLY A 1 404 ? -11.350 -8.299 -7.380 1.00 97.81 404 GLY A N 1
ATOM 3046 C CA . GLY A 1 404 ? -11.007 -8.403 -5.971 1.00 97.81 404 GLY A CA 1
ATOM 3047 C C . GLY A 1 404 ? -11.317 -7.157 -5.151 1.00 97.81 404 GLY A C 1
ATOM 3048 O O . GLY A 1 404 ? -11.763 -6.132 -5.677 1.00 97.81 404 GLY A O 1
ATOM 3049 N N . ILE A 1 405 ? -11.062 -7.263 -3.852 1.00 98.81 405 ILE A N 1
ATOM 3050 C CA . ILE A 1 405 ? -11.180 -6.196 -2.861 1.00 98.81 405 ILE A CA 1
ATOM 3051 C C . ILE A 1 405 ? -9.807 -5.981 -2.228 1.00 98.81 405 ILE A C 1
ATOM 3053 O O . ILE A 1 405 ? -9.190 -6.926 -1.749 1.00 98.81 405 ILE A O 1
ATOM 3057 N N . ALA A 1 406 ? -9.329 -4.738 -2.233 1.00 98.69 406 ALA A N 1
ATOM 3058 C CA . ALA A 1 406 ? -8.085 -4.331 -1.600 1.00 98.69 406 ALA A CA 1
ATOM 3059 C C . ALA A 1 406 ? -8.362 -3.535 -0.321 1.00 98.69 406 ALA A C 1
ATOM 3061 O O . ALA A 1 406 ? -8.926 -2.439 -0.357 1.00 98.69 406 ALA A O 1
ATOM 3062 N N . TYR A 1 407 ? -7.898 -4.053 0.807 1.00 98.75 407 TYR A N 1
ATOM 3063 C CA . TYR A 1 407 ? -7.881 -3.332 2.075 1.00 98.75 407 TYR A CA 1
ATOM 3064 C C . TYR A 1 407 ? -6.560 -2.562 2.142 1.00 98.75 407 TYR A C 1
ATOM 3066 O O . TYR A 1 407 ? -5.498 -3.175 2.057 1.00 98.75 407 TYR A O 1
ATOM 3074 N N . THR A 1 408 ? -6.603 -1.224 2.153 1.00 98.19 408 THR A N 1
ATOM 3075 C CA . THR A 1 408 ? -5.438 -0.396 1.775 1.00 98.19 408 THR A CA 1
ATOM 3076 C C . THR A 1 408 ? -5.542 1.064 2.258 1.00 98.19 408 THR A C 1
ATOM 3078 O O . THR A 1 408 ? -6.396 1.390 3.074 1.00 98.19 408 THR A O 1
ATOM 3081 N N . TYR A 1 409 ? -4.681 1.944 1.726 1.00 96.62 409 TYR A N 1
ATOM 3082 C CA . TYR A 1 409 ? -4.461 3.373 2.020 1.00 96.62 409 TYR A CA 1
ATOM 3083 C C . TYR A 1 409 ? -4.021 3.699 3.451 1.00 96.62 409 TYR A C 1
ATOM 3085 O O . TYR A 1 409 ? -3.009 4.378 3.632 1.00 96.62 409 TYR A O 1
ATOM 3093 N N . THR A 1 410 ? -4.766 3.233 4.448 1.00 96.88 410 THR A N 1
ATOM 3094 C CA . THR A 1 410 ? -4.336 3.181 5.849 1.00 96.88 410 THR A CA 1
ATOM 3095 C C . THR A 1 410 ? -3.861 1.768 6.180 1.00 96.88 410 THR A C 1
ATOM 3097 O O . THR A 1 410 ? -3.520 1.017 5.269 1.00 96.88 410 THR A O 1
ATOM 3100 N N . GLU A 1 411 ? -3.797 1.403 7.461 1.00 97.81 411 GLU A N 1
ATOM 3101 C CA . GLU A 1 411 ? -3.424 0.051 7.872 1.00 97.81 411 GLU A CA 1
ATOM 3102 C C . GLU A 1 411 ? -4.669 -0.830 8.075 1.00 97.81 411 GLU A C 1
ATOM 3104 O O . GLU A 1 411 ? -5.417 -0.597 9.025 1.00 97.81 411 GLU A O 1
ATOM 3109 N N . PRO A 1 412 ? -4.901 -1.871 7.256 1.00 98.25 412 PRO A N 1
ATOM 3110 C CA . PRO A 1 412 ? -6.101 -2.697 7.365 1.00 98.25 412 PRO A CA 1
ATOM 3111 C C . PRO A 1 412 ? -6.292 -3.429 8.682 1.00 98.25 412 PRO A C 1
ATOM 3113 O O . PRO A 1 412 ? -7.429 -3.668 9.090 1.00 98.25 412 PRO A O 1
ATOM 3116 N N . THR A 1 413 ? -5.194 -3.740 9.374 1.00 98.25 413 THR A N 1
ATOM 3117 C CA . THR A 1 413 ? -5.234 -4.399 10.683 1.00 98.25 413 THR A CA 1
ATOM 3118 C C . THR A 1 413 ? -6.127 -3.637 11.666 1.00 98.25 413 THR A C 1
ATOM 3120 O O . THR A 1 413 ? -6.841 -4.246 12.452 1.00 98.25 413 THR A O 1
ATOM 3123 N N . ILE A 1 414 ? -6.198 -2.303 11.595 1.00 98.25 414 ILE A N 1
ATOM 3124 C CA . ILE A 1 414 ? -6.986 -1.526 12.564 1.00 98.25 414 ILE A CA 1
ATOM 3125 C C . ILE A 1 414 ? -8.506 -1.697 12.399 1.00 98.25 414 ILE A C 1
ATOM 3127 O O . ILE A 1 414 ? -9.233 -1.581 13.385 1.00 98.25 414 ILE A O 1
ATOM 3131 N N . PHE A 1 415 ? -8.984 -2.065 11.204 1.00 98.56 415 PHE A N 1
ATOM 3132 C CA . PHE A 1 415 ? -10.391 -2.377 10.916 1.00 98.56 415 PHE A CA 1
ATOM 3133 C C . PHE A 1 415 ? -10.631 -3.879 10.686 1.00 98.56 415 PHE A C 1
ATOM 3135 O O . PHE A 1 415 ? -11.520 -4.264 9.924 1.00 98.56 415 PHE A O 1
ATOM 3142 N N . TYR A 1 416 ? -9.849 -4.713 11.381 1.00 98.81 416 TYR A N 1
ATOM 3143 C CA . TYR A 1 416 ? -9.818 -6.173 11.281 1.00 98.81 416 TYR A CA 1
ATOM 3144 C C . TYR A 1 416 ? -11.187 -6.839 11.098 1.00 98.81 416 TYR A C 1
ATOM 3146 O O . TYR A 1 416 ? -11.384 -7.561 10.128 1.00 98.81 416 TYR A O 1
ATOM 3154 N N . GLU A 1 417 ? -12.155 -6.574 11.979 1.00 98.81 417 GLU A N 1
ATOM 3155 C CA . GLU A 1 417 ? -13.457 -7.251 11.952 1.00 98.81 417 GLU A CA 1
ATOM 3156 C C . GLU A 1 417 ? -14.247 -6.906 10.683 1.00 98.81 417 GLU A C 1
ATOM 3158 O O . GLU A 1 417 ? -14.916 -7.754 10.105 1.00 98.81 417 GLU A O 1
ATOM 3163 N N . TYR A 1 418 ? -14.131 -5.664 10.204 1.00 98.88 418 TYR A N 1
ATOM 3164 C CA . TYR A 1 418 ? -14.789 -5.234 8.972 1.00 98.88 418 TYR A CA 1
ATOM 3165 C C . TYR A 1 418 ? -14.122 -5.855 7.743 1.00 98.88 418 TYR A C 1
ATOM 3167 O O . TYR A 1 418 ? -14.806 -6.302 6.823 1.00 98.88 418 TYR A O 1
ATOM 3175 N N . MET A 1 419 ? -12.788 -5.924 7.746 1.00 98.81 419 MET A N 1
ATOM 3176 C CA . MET A 1 419 ? -12.020 -6.615 6.714 1.00 98.81 419 MET A CA 1
ATOM 3177 C C . MET A 1 419 ? -12.376 -8.106 6.658 1.00 98.81 419 MET A C 1
ATOM 3179 O O . MET A 1 419 ? -12.683 -8.595 5.574 1.00 98.81 419 MET A O 1
ATOM 3183 N N . LEU A 1 420 ? -12.384 -8.802 7.799 1.00 98.88 420 LEU A N 1
ATOM 3184 C CA . LEU A 1 420 ? -12.671 -10.235 7.899 1.00 98.88 420 LEU A CA 1
ATOM 3185 C C . LEU A 1 420 ? -14.090 -10.572 7.419 1.00 98.88 420 LEU A C 1
ATOM 3187 O O . LEU A 1 420 ? -14.258 -11.485 6.606 1.00 98.88 420 LEU A O 1
ATOM 3191 N N . ASP A 1 421 ? -15.094 -9.804 7.852 1.00 98.88 421 ASP A N 1
ATOM 3192 C CA . ASP A 1 421 ? -16.490 -10.010 7.447 1.00 98.88 421 ASP A CA 1
ATOM 3193 C C . ASP A 1 421 ? -16.659 -9.782 5.929 1.00 98.88 421 ASP A C 1
ATOM 3195 O O . ASP A 1 421 ? -17.265 -10.604 5.236 1.00 98.88 421 ASP A O 1
ATOM 3199 N N . ILE A 1 422 ? -16.055 -8.721 5.364 1.00 98.88 422 ILE A N 1
ATOM 3200 C CA . ILE A 1 422 ? -16.049 -8.508 3.904 1.00 98.88 422 ILE A CA 1
ATOM 3201 C C . ILE A 1 422 ? -15.347 -9.669 3.196 1.00 98.88 422 ILE A C 1
ATOM 3203 O O . ILE A 1 422 ? -15.871 -10.178 2.208 1.00 98.88 422 ILE A O 1
ATOM 3207 N N . ALA A 1 423 ? -14.165 -10.066 3.669 1.00 98.81 423 ALA A N 1
ATOM 3208 C CA . ALA A 1 423 ? -13.314 -11.044 2.999 1.00 98.81 423 ALA A CA 1
ATOM 3209 C C . ALA A 1 423 ? -13.976 -12.420 2.930 1.00 98.81 423 ALA A C 1
ATOM 3211 O O . ALA A 1 423 ? -13.961 -13.073 1.883 1.00 98.81 423 ALA A O 1
ATOM 3212 N N . THR A 1 424 ? -14.622 -12.820 4.023 1.00 98.81 424 THR A N 1
ATOM 3213 C CA . THR A 1 424 ? -15.396 -14.060 4.118 1.00 98.81 424 THR A CA 1
ATOM 3214 C C . THR A 1 424 ? -16.523 -14.077 3.085 1.00 98.81 424 THR A C 1
ATOM 3216 O O . THR A 1 424 ? -16.650 -15.021 2.301 1.00 98.81 424 THR A O 1
ATOM 3219 N N . LEU A 1 425 ? -17.304 -12.994 3.013 1.00 98.88 425 LEU A N 1
ATOM 3220 C CA . LEU A 1 425 ? -18.395 -12.857 2.045 1.00 98.88 425 LEU A CA 1
ATOM 3221 C C . LEU A 1 425 ? -17.896 -12.762 0.594 1.00 98.88 425 LEU A C 1
ATOM 3223 O O . LEU A 1 425 ? -18.541 -13.283 -0.316 1.00 98.88 425 LEU A O 1
ATOM 3227 N N . ALA A 1 426 ? -16.765 -12.094 0.364 1.00 98.69 426 ALA A N 1
ATOM 3228 C CA . ALA A 1 426 ? -16.145 -11.945 -0.948 1.00 98.69 426 ALA A CA 1
ATOM 3229 C C . ALA A 1 426 ? -15.666 -13.299 -1.492 1.00 98.69 426 ALA A C 1
ATOM 3231 O O . ALA A 1 426 ? -16.010 -13.666 -2.620 1.00 98.69 426 ALA A O 1
ATOM 3232 N N . LYS A 1 427 ? -14.975 -14.085 -0.655 1.00 97.81 427 LYS A N 1
ATOM 3233 C CA . LYS A 1 427 ? -14.476 -15.422 -0.998 1.00 97.81 427 LYS A CA 1
ATOM 3234 C C . LYS A 1 427 ? -15.613 -16.369 -1.380 1.00 97.81 427 LYS A C 1
ATOM 3236 O O . LYS A 1 427 ? -15.518 -17.053 -2.397 1.00 97.81 427 LYS A O 1
ATOM 3241 N N . ALA A 1 428 ? -16.730 -16.333 -0.649 1.00 97.69 428 ALA A N 1
ATOM 3242 C CA . ALA A 1 428 ? -17.930 -17.114 -0.970 1.00 97.69 428 ALA A CA 1
ATOM 3243 C C . ALA A 1 428 ? -18.539 -16.784 -2.351 1.00 97.69 428 ALA A C 1
ATOM 3245 O O . ALA A 1 428 ? -19.283 -17.590 -2.905 1.00 97.69 428 ALA A O 1
ATOM 3246 N N . LYS A 1 429 ? -18.220 -15.616 -2.925 1.00 97.88 429 LYS A N 1
ATOM 3247 C CA . LYS A 1 429 ? -18.668 -15.183 -4.259 1.00 97.88 429 LYS A CA 1
ATOM 3248 C C . LYS A 1 429 ? -17.562 -15.218 -5.320 1.00 97.88 429 LYS A C 1
ATOM 3250 O O . LYS A 1 429 ? -17.747 -14.659 -6.398 1.00 97.88 429 LYS A O 1
ATOM 3255 N N . GLY A 1 430 ? -16.422 -15.848 -5.028 1.00 96.56 430 GLY A N 1
ATOM 3256 C CA . GLY A 1 430 ? -15.290 -15.951 -5.955 1.00 96.56 430 GLY A CA 1
ATOM 3257 C C . GLY A 1 430 ? -14.539 -14.636 -6.192 1.00 96.56 430 GLY A C 1
ATOM 3258 O O . GLY A 1 430 ? -13.819 -14.515 -7.181 1.00 96.56 430 GLY A O 1
ATOM 3259 N N . ILE A 1 431 ? -14.712 -13.645 -5.314 1.00 98.25 431 ILE A N 1
ATOM 3260 C CA . ILE A 1 431 ? -13.981 -12.376 -5.349 1.00 98.25 431 ILE A CA 1
ATOM 3261 C C . ILE A 1 431 ? -12.692 -12.543 -4.546 1.00 98.25 431 ILE A C 1
ATOM 3263 O O . ILE A 1 431 ? -12.727 -13.056 -3.428 1.00 98.25 431 ILE A O 1
ATOM 3267 N N . ARG A 1 432 ? -11.568 -12.087 -5.103 1.00 98.25 432 ARG A N 1
ATOM 3268 C CA . ARG A 1 432 ? -10.261 -12.172 -4.441 1.00 98.25 432 ARG A CA 1
ATOM 3269 C C . ARG A 1 432 ? -10.090 -11.115 -3.350 1.00 98.25 432 ARG A C 1
ATOM 3271 O O . ARG A 1 432 ? -10.565 -9.991 -3.504 1.00 98.25 432 ARG A O 1
ATOM 3278 N N . ASN A 1 433 ? -9.349 -11.435 -2.298 1.00 98.75 433 ASN A N 1
ATOM 3279 C CA . ASN A 1 433 ? -9.043 -10.527 -1.196 1.00 98.75 433 ASN A CA 1
ATOM 3280 C C . ASN A 1 433 ? -7.554 -10.167 -1.158 1.00 98.75 433 ASN A C 1
ATOM 3282 O O . ASN A 1 433 ? -6.694 -11.052 -1.168 1.00 98.75 433 ASN A O 1
ATOM 3286 N N . TYR A 1 434 ? -7.263 -8.865 -1.085 1.00 98.81 434 TYR A N 1
ATOM 3287 C CA . TYR A 1 434 ? -5.908 -8.318 -1.103 1.00 98.81 434 TYR A CA 1
ATOM 3288 C C . TYR A 1 434 ? -5.621 -7.481 0.146 1.00 98.81 434 TYR A C 1
ATOM 3290 O O . TYR A 1 434 ? -6.285 -6.469 0.391 1.00 98.81 434 TYR A O 1
ATOM 3298 N N . TRP A 1 435 ? -4.596 -7.863 0.904 1.00 98.75 435 TRP A N 1
ATOM 3299 C CA . TRP A 1 435 ? -4.189 -7.186 2.135 1.00 98.75 435 TRP A CA 1
ATOM 3300 C C . TRP A 1 435 ? -2.951 -6.311 1.908 1.00 98.75 435 TRP A C 1
ATOM 3302 O O . TRP A 1 435 ? -1.850 -6.820 1.720 1.00 98.75 435 TRP A O 1
ATOM 3312 N N . ILE A 1 436 ? -3.121 -4.987 1.885 1.00 98.62 436 ILE A N 1
ATOM 3313 C CA . ILE A 1 436 ? -2.025 -4.031 1.658 1.00 98.62 436 ILE A CA 1
ATOM 3314 C C . ILE A 1 436 ? -1.663 -3.399 2.999 1.00 98.62 436 ILE A C 1
ATOM 3316 O O . ILE A 1 436 ? -2.429 -2.585 3.512 1.00 98.62 436 ILE A O 1
ATOM 3320 N N . THR A 1 437 ? -0.543 -3.812 3.588 1.00 98.69 437 THR A N 1
ATOM 3321 C CA . THR A 1 437 ? -0.288 -3.668 5.029 1.00 98.69 437 THR A CA 1
ATOM 3322 C C . THR A 1 437 ? 1.156 -3.292 5.352 1.00 98.69 437 THR A C 1
ATOM 3324 O O . THR A 1 437 ? 2.082 -3.587 4.605 1.00 98.69 437 THR A O 1
ATOM 3327 N N . CYS A 1 438 ? 1.364 -2.705 6.525 1.00 97.88 438 CYS A N 1
ATOM 3328 C CA . CYS A 1 438 ? 2.659 -2.527 7.172 1.00 97.88 438 CYS A CA 1
ATOM 3329 C C . CYS A 1 438 ? 3.129 -3.773 7.947 1.00 97.88 438 CYS A C 1
ATOM 3331 O O . CYS A 1 438 ? 4.217 -3.752 8.514 1.00 97.88 438 CYS A O 1
ATOM 3333 N N . GLY A 1 439 ? 2.314 -4.831 8.025 1.00 97.81 439 GLY A N 1
ATOM 3334 C CA . GLY A 1 439 ? 2.672 -6.108 8.651 1.00 97.81 439 GLY A CA 1
ATOM 3335 C C . GLY A 1 439 ? 2.775 -6.086 10.181 1.00 97.81 439 GLY A C 1
ATOM 3336 O O . GLY A 1 439 ? 3.356 -7.001 10.760 1.00 97.81 439 GLY A O 1
ATOM 3337 N N . GLN A 1 440 ? 2.225 -5.061 10.839 1.00 97.75 440 GLN A N 1
ATOM 3338 C CA . GLN A 1 440 ? 2.181 -4.925 12.301 1.00 97.75 440 GLN A CA 1
ATOM 3339 C C . GLN A 1 440 ? 0.908 -5.574 12.861 1.00 97.75 440 GLN A C 1
ATOM 3341 O O . GLN A 1 440 ? -0.072 -4.888 13.158 1.00 97.75 440 GLN A O 1
ATOM 3346 N N . ILE A 1 441 ? 0.923 -6.900 12.981 1.00 98.62 441 ILE A N 1
ATOM 3347 C CA . ILE A 1 441 ? -0.189 -7.723 13.474 1.00 98.62 441 ILE A CA 1
ATOM 3348 C C . ILE A 1 441 ? 0.360 -8.869 14.336 1.00 98.62 441 ILE A C 1
ATOM 3350 O O . ILE A 1 441 ? 1.478 -9.345 14.108 1.00 98.62 441 ILE A O 1
ATOM 3354 N N . GLU A 1 442 ? -0.402 -9.300 15.338 1.00 98.62 442 GLU A N 1
ATOM 3355 C CA . GLU A 1 442 ? -0.057 -10.479 16.137 1.00 98.62 442 GLU A CA 1
ATOM 3356 C C . GLU A 1 442 ? -0.345 -11.795 15.403 1.00 98.62 442 GLU A C 1
ATOM 3358 O O . GLU A 1 442 ? -1.111 -11.846 14.440 1.00 98.62 442 GLU A O 1
ATOM 3363 N N . GLU A 1 443 ? 0.301 -12.881 15.831 1.00 98.44 443 GLU A N 1
ATOM 3364 C CA . GLU A 1 443 ? 0.237 -14.160 15.110 1.00 98.44 443 GLU A CA 1
ATOM 3365 C C . GLU A 1 443 ? -1.180 -14.745 15.058 1.00 98.44 443 GLU A C 1
ATOM 3367 O O . GLU A 1 443 ? -1.648 -15.099 13.977 1.00 98.44 443 GLU A O 1
ATOM 3372 N N . ALA A 1 444 ? -1.889 -14.810 16.188 1.00 98.38 444 ALA A N 1
ATOM 3373 C CA . ALA A 1 444 ? -3.242 -15.368 16.240 1.00 98.38 444 ALA A CA 1
ATOM 3374 C C . ALA A 1 444 ? -4.228 -14.672 15.271 1.00 98.38 444 ALA A C 1
ATOM 3376 O O . ALA A 1 444 ? -4.841 -15.372 14.456 1.00 98.38 444 ALA A O 1
ATOM 3377 N N . PRO A 1 445 ? -4.367 -13.328 15.273 1.00 98.62 445 PRO A N 1
ATOM 3378 C CA . PRO A 1 445 ? -5.225 -12.653 14.301 1.00 98.62 445 PRO A CA 1
ATOM 3379 C C . PRO A 1 445 ? -4.737 -12.793 12.856 1.00 98.62 445 PRO A C 1
ATOM 3381 O O . PRO A 1 445 ? -5.570 -12.859 11.949 1.00 98.62 445 PRO A O 1
ATOM 3384 N N . LEU A 1 446 ? -3.425 -12.866 12.614 1.00 98.81 446 LEU A N 1
ATOM 3385 C CA . LEU A 1 446 ? -2.890 -13.076 11.268 1.00 98.81 446 LEU A CA 1
ATOM 3386 C C . LEU A 1 446 ? -3.236 -14.463 10.717 1.00 98.81 446 LEU A C 1
ATOM 3388 O O . LEU A 1 446 ? -3.698 -14.558 9.585 1.00 98.81 446 LEU A O 1
ATOM 3392 N N . VAL A 1 447 ? -3.064 -15.525 11.507 1.00 98.69 447 VAL A N 1
ATOM 3393 C CA . VAL A 1 447 ? -3.393 -16.899 11.089 1.00 98.69 447 VAL A CA 1
ATOM 3394 C C . VAL A 1 447 ? -4.874 -17.026 10.737 1.00 98.69 447 VAL A C 1
ATOM 3396 O O . VAL A 1 447 ? -5.219 -17.643 9.730 1.00 98.69 447 VAL A O 1
ATOM 3399 N N . GLU A 1 448 ? -5.759 -16.397 11.513 1.00 98.56 448 GLU A N 1
ATOM 3400 C CA . GLU A 1 448 ? -7.186 -16.353 11.183 1.00 98.56 448 GLU A CA 1
ATOM 3401 C C . GLU A 1 448 ? -7.443 -15.596 9.871 1.00 98.56 448 GLU A C 1
ATOM 3403 O O . GLU A 1 448 ? -8.181 -16.072 9.007 1.00 98.56 448 GLU A O 1
ATOM 3408 N N . LEU A 1 449 ? -6.777 -14.455 9.672 1.00 98.56 449 LEU A N 1
ATOM 3409 C CA . LEU A 1 449 ? -6.917 -13.646 8.462 1.00 98.56 449 LEU A CA 1
ATOM 3410 C C . LEU A 1 449 ? -6.423 -14.381 7.204 1.00 98.56 449 LEU A C 1
ATOM 3412 O O . LEU A 1 449 ? -7.059 -14.294 6.149 1.00 98.56 449 LEU A O 1
ATOM 3416 N N . CYS A 1 450 ? -5.334 -15.149 7.303 1.00 98.69 450 CYS A N 1
ATOM 3417 C CA . CYS A 1 450 ? -4.776 -15.929 6.194 1.00 98.69 450 CYS A CA 1
ATOM 3418 C C . CYS A 1 450 ? -5.793 -16.902 5.577 1.00 98.69 450 CYS A C 1
ATOM 3420 O O . CYS A 1 450 ? -5.751 -17.147 4.373 1.00 98.69 450 CYS A O 1
ATOM 3422 N N . LYS A 1 451 ? -6.779 -17.386 6.345 1.00 98.38 451 LYS A N 1
ATOM 3423 C CA . LYS A 1 451 ? -7.830 -18.294 5.846 1.00 98.38 451 LYS A CA 1
ATOM 3424 C C . LYS A 1 451 ? -8.684 -17.683 4.734 1.00 98.38 451 LYS A C 1
ATOM 3426 O O . LYS A 1 451 ? -9.298 -18.414 3.949 1.00 98.38 451 LYS A O 1
ATOM 3431 N N . VAL A 1 452 ? -8.753 -16.354 4.655 1.00 98.44 452 VAL A N 1
ATOM 3432 C CA . VAL A 1 452 ? -9.614 -15.627 3.709 1.00 98.44 452 VAL A CA 1
ATOM 3433 C C . VAL A 1 452 ? -8.857 -14.716 2.743 1.00 98.44 452 VAL A C 1
ATOM 3435 O O . VAL A 1 452 ? -9.476 -14.215 1.804 1.00 98.44 452 VAL A O 1
ATOM 3438 N N . MET A 1 453 ? -7.551 -14.513 2.930 1.00 98.56 453 MET A N 1
ATOM 3439 C CA . MET A 1 453 ? -6.723 -13.694 2.039 1.00 98.56 453 MET A CA 1
ATOM 3440 C C . MET A 1 453 ? -6.180 -14.507 0.865 1.00 98.56 453 MET A C 1
ATOM 3442 O O . MET A 1 453 ? -5.729 -15.634 1.038 1.00 98.56 453 MET A O 1
ATOM 3446 N N . AS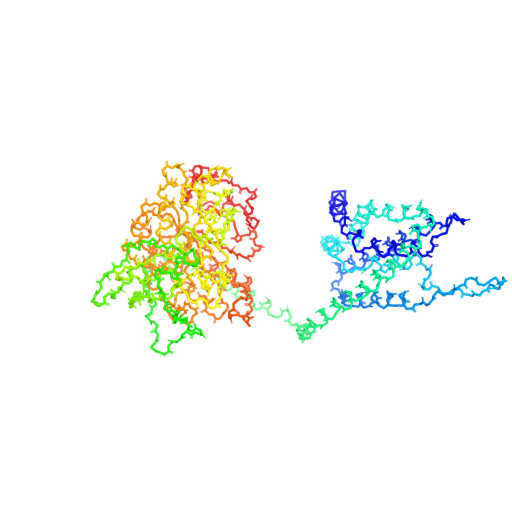P A 1 454 ? -6.196 -13.921 -0.333 1.00 98.56 454 ASP A N 1
ATOM 3447 C CA . ASP A 1 454 ? -5.576 -14.526 -1.518 1.00 98.56 454 ASP A CA 1
ATOM 3448 C C . ASP A 1 454 ? -4.164 -13.985 -1.741 1.00 98.56 454 ASP A C 1
ATOM 3450 O O . ASP A 1 454 ? -3.255 -14.736 -2.094 1.00 98.56 454 ASP A O 1
ATOM 3454 N N . ALA A 1 455 ? -3.983 -12.674 -1.548 1.00 98.69 455 ALA A N 1
ATOM 3455 C CA . ALA A 1 455 ? -2.679 -12.048 -1.670 1.00 98.69 455 ALA A CA 1
ATOM 3456 C C . ALA A 1 455 ? -2.459 -10.902 -0.680 1.00 98.69 455 ALA A C 1
ATOM 3458 O O . ALA A 1 455 ? -3.407 -10.269 -0.216 1.00 98.69 455 ALA A O 1
ATOM 3459 N N . ALA A 1 456 ? -1.195 -10.584 -0.419 1.00 98.81 456 ALA A N 1
ATOM 3460 C CA . ALA A 1 456 ? -0.793 -9.436 0.375 1.00 98.81 456 ALA A CA 1
ATOM 3461 C C . ALA A 1 456 ? 0.327 -8.631 -0.296 1.00 98.81 456 ALA A C 1
ATOM 3463 O O . ALA A 1 456 ? 1.194 -9.179 -0.973 1.00 98.81 456 ALA A O 1
ATOM 3464 N N . ASN A 1 457 ? 0.334 -7.321 -0.081 1.00 98.75 457 ASN A N 1
ATOM 3465 C CA . ASN A 1 457 ? 1.528 -6.510 -0.276 1.00 98.75 457 ASN A CA 1
ATOM 3466 C C . ASN A 1 457 ? 1.951 -5.989 1.096 1.00 98.75 457 ASN A C 1
ATOM 3468 O O . ASN A 1 457 ? 1.175 -5.293 1.753 1.00 98.75 457 ASN A O 1
ATOM 3472 N N . VAL A 1 458 ? 3.143 -6.382 1.540 1.00 98.81 458 VAL A N 1
ATOM 3473 C CA . VAL A 1 458 ? 3.657 -6.031 2.866 1.00 98.81 458 VAL A CA 1
ATOM 3474 C C . VAL A 1 458 ? 4.757 -4.990 2.720 1.00 98.81 458 VAL A C 1
ATOM 3476 O O . VAL A 1 458 ? 5.768 -5.220 2.053 1.00 98.81 458 VAL A O 1
ATOM 3479 N N . ASP A 1 459 ? 4.577 -3.849 3.375 1.00 98.31 459 ASP A N 1
ATOM 3480 C CA . ASP A 1 459 ? 5.583 -2.803 3.444 1.00 98.31 459 ASP A CA 1
ATOM 3481 C C . ASP A 1 459 ? 6.694 -3.200 4.430 1.00 98.31 459 ASP A C 1
ATOM 3483 O O . ASP A 1 459 ? 6.603 -2.930 5.630 1.00 98.31 459 ASP A O 1
ATOM 3487 N N . LEU A 1 460 ? 7.781 -3.782 3.922 1.00 98.56 460 LEU A N 1
ATOM 3488 C CA . LEU A 1 460 ? 9.034 -3.911 4.664 1.00 98.56 460 LEU A CA 1
ATOM 3489 C C . LEU A 1 460 ? 9.776 -2.576 4.552 1.00 98.56 460 LEU A C 1
ATOM 3491 O O . LEU A 1 460 ? 10.575 -2.353 3.645 1.00 98.56 460 LEU A O 1
ATOM 3495 N N . LYS A 1 461 ? 9.443 -1.636 5.441 1.00 97.94 461 LYS A N 1
ATOM 3496 C CA . LYS A 1 461 ? 9.826 -0.217 5.324 1.00 97.94 461 LYS A CA 1
ATOM 3497 C C . LYS A 1 461 ? 11.318 0.045 5.520 1.00 97.94 461 LYS A C 1
ATOM 3499 O O . LYS A 1 461 ? 11.786 1.095 5.119 1.00 97.94 461 LYS A O 1
ATOM 3504 N N . GLY A 1 462 ? 12.063 -0.893 6.083 1.00 96.50 462 GLY A N 1
ATOM 3505 C CA . GLY A 1 462 ? 13.511 -0.842 6.263 1.00 96.50 462 GLY A CA 1
ATOM 3506 C C . GLY A 1 462 ? 14.006 -2.183 6.796 1.00 96.50 462 GLY A C 1
ATOM 3507 O O . GLY A 1 462 ? 13.198 -3.079 7.052 1.00 96.50 462 GLY A O 1
ATOM 3508 N N . PHE A 1 463 ? 15.315 -2.321 6.981 1.00 97.69 463 PHE A N 1
ATOM 3509 C CA . PHE A 1 463 ? 15.922 -3.519 7.571 1.00 97.69 463 PHE A CA 1
ATOM 3510 C C . PHE A 1 463 ? 16.846 -3.147 8.735 1.00 97.69 463 PHE A C 1
ATOM 3512 O O . PHE A 1 463 ? 17.980 -3.597 8.845 1.00 97.69 463 PHE A O 1
ATOM 3519 N N . SER A 1 464 ? 16.331 -2.264 9.588 1.00 97.12 464 SER A N 1
ATOM 3520 C CA . SER A 1 464 ? 16.926 -1.812 10.842 1.00 97.12 464 SER A CA 1
ATOM 3521 C C . SER A 1 464 ? 15.794 -1.544 11.828 1.00 97.12 464 SER A C 1
ATOM 3523 O O . SER A 1 464 ? 14.805 -0.915 11.446 1.00 97.12 464 SER A O 1
ATOM 3525 N N . ASP A 1 465 ? 15.912 -2.023 13.066 1.00 97.69 465 ASP A N 1
ATOM 3526 C CA . ASP A 1 465 ? 14.914 -1.729 14.099 1.00 97.69 465 ASP A CA 1
ATOM 3527 C C . ASP A 1 465 ? 14.956 -0.245 14.502 1.00 97.69 465 ASP A C 1
ATOM 3529 O O . ASP A 1 465 ? 13.900 0.355 14.691 1.00 97.69 465 ASP A O 1
ATOM 3533 N N . ASP A 1 466 ? 16.140 0.385 14.478 1.00 97.69 466 ASP A N 1
ATOM 3534 C CA . ASP A 1 466 ? 16.299 1.827 14.710 1.00 97.69 466 ASP A CA 1
ATOM 3535 C C . ASP A 1 466 ? 15.435 2.642 13.741 1.00 97.69 466 ASP A C 1
ATOM 3537 O O . ASP A 1 466 ? 14.694 3.529 14.155 1.00 97.69 466 ASP A O 1
ATOM 3541 N N . PHE A 1 467 ? 15.446 2.289 12.448 1.00 97.81 467 PHE A N 1
ATOM 3542 C CA . PHE A 1 467 ? 14.610 2.954 11.443 1.00 97.81 467 PHE A CA 1
ATOM 3543 C C . PHE A 1 467 ? 13.112 2.825 11.768 1.00 97.81 467 PHE A C 1
ATOM 3545 O O . PHE A 1 467 ? 12.340 3.766 11.563 1.00 97.81 467 PHE A O 1
ATOM 3552 N N . TYR A 1 468 ? 12.678 1.661 12.258 1.00 98.25 468 TYR A N 1
ATOM 3553 C CA . TYR A 1 468 ? 11.278 1.442 12.620 1.00 98.25 468 TYR A CA 1
ATOM 3554 C C . TYR A 1 468 ? 10.871 2.257 13.851 1.00 98.25 468 TYR A C 1
ATOM 3556 O O . TYR A 1 468 ? 9.797 2.868 13.834 1.00 98.25 468 TYR A O 1
ATOM 3564 N N . VAL A 1 469 ? 11.723 2.332 14.874 1.00 97.88 469 VAL A N 1
ATOM 3565 C CA . VAL A 1 469 ? 11.469 3.161 16.059 1.00 97.88 469 VAL A CA 1
ATOM 3566 C C . VAL A 1 469 ? 11.450 4.637 15.665 1.00 97.88 469 VAL A C 1
ATOM 3568 O O . VAL A 1 469 ? 10.450 5.324 15.882 1.00 97.88 469 VAL A O 1
ATOM 3571 N N . GLU A 1 470 ? 12.509 5.098 15.000 1.00 97.62 470 GLU A N 1
ATOM 3572 C CA . GLU A 1 470 ? 12.741 6.500 14.663 1.00 97.62 470 GLU A CA 1
ATOM 3573 C C . GLU A 1 470 ? 11.686 7.051 13.687 1.00 97.62 470 GLU A C 1
ATOM 3575 O O . GLU A 1 470 ? 11.089 8.106 13.924 1.00 97.62 470 GLU A O 1
ATOM 3580 N N . TYR A 1 471 ? 11.416 6.339 12.589 1.00 97.88 471 TYR A N 1
ATOM 3581 C CA . TYR A 1 471 ? 10.563 6.854 11.516 1.00 97.88 471 TYR A CA 1
ATOM 3582 C C . TYR A 1 471 ? 9.130 6.330 11.559 1.00 97.88 471 TYR A C 1
ATOM 3584 O O . TYR A 1 471 ? 8.255 6.965 10.965 1.00 97.88 471 TYR A O 1
ATOM 3592 N N . CYS A 1 472 ? 8.867 5.184 12.197 1.00 97.62 472 CYS A N 1
ATOM 3593 C CA . CYS A 1 472 ? 7.573 4.497 12.112 1.00 97.62 472 CYS A CA 1
ATOM 3594 C C . CYS A 1 472 ? 6.817 4.373 13.440 1.00 97.62 472 CYS A C 1
ATOM 3596 O O . CYS A 1 472 ? 5.614 4.105 13.383 1.00 97.62 472 CYS A O 1
ATOM 3598 N N . ASN A 1 473 ? 7.460 4.621 14.590 1.00 96.81 473 ASN A N 1
ATOM 3599 C CA . ASN A 1 473 ? 6.918 4.300 15.920 1.00 96.81 473 ASN A CA 1
ATOM 3600 C C . ASN A 1 473 ? 6.511 2.814 16.021 1.00 96.81 473 ASN A C 1
ATOM 3602 O O . ASN A 1 473 ? 5.399 2.494 16.438 1.00 96.81 473 ASN A O 1
ATOM 3606 N N . ALA A 1 474 ? 7.364 1.912 15.534 1.00 97.06 474 ALA A N 1
ATOM 3607 C CA . ALA A 1 474 ? 7.112 0.472 15.501 1.00 97.06 474 ALA A CA 1
ATOM 3608 C C . ALA A 1 474 ? 8.435 -0.308 15.604 1.00 97.06 474 ALA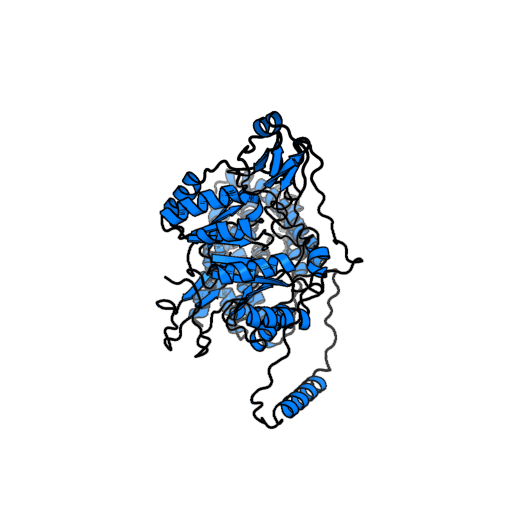 A C 1
ATOM 3610 O O . ALA A 1 474 ? 9.488 0.300 15.762 1.00 97.06 474 ALA A O 1
ATOM 3611 N N . HIS A 1 475 ? 8.379 -1.635 15.456 1.00 97.12 475 HIS A N 1
ATOM 3612 C CA . HIS A 1 475 ? 9.556 -2.511 15.411 1.00 97.12 475 HIS A CA 1
ATOM 3613 C C . HIS A 1 475 ? 9.590 -3.352 14.129 1.00 97.12 475 HIS A C 1
ATOM 3615 O O . HIS A 1 475 ? 8.547 -3.678 13.555 1.00 97.12 475 HIS A O 1
ATOM 3621 N N . LEU A 1 476 ? 10.786 -3.737 13.687 1.00 98.25 476 LEU A N 1
ATOM 3622 C CA . LEU A 1 476 ? 11.034 -4.544 12.489 1.00 98.25 476 LEU A CA 1
ATOM 3623 C C . LEU A 1 476 ? 10.550 -5.992 12.657 1.00 98.25 476 LEU A C 1
ATOM 3625 O O . LEU A 1 476 ? 9.939 -6.559 11.749 1.00 98.25 476 LEU A O 1
ATOM 3629 N N . PHE A 1 477 ? 10.829 -6.603 13.811 1.00 97.56 477 PHE A N 1
ATOM 3630 C CA . PHE A 1 477 ? 10.619 -8.039 14.034 1.00 97.56 477 PHE A CA 1
ATOM 3631 C C . PHE A 1 477 ? 9.180 -8.521 13.782 1.00 97.56 477 PHE A C 1
ATOM 3633 O O . PHE A 1 477 ? 9.030 -9.552 13.118 1.00 97.56 477 PHE A O 1
ATOM 3640 N N . PRO A 1 478 ? 8.120 -7.800 14.205 1.00 98.31 478 PRO A N 1
ATOM 3641 C CA . PRO A 1 478 ? 6.749 -8.163 13.851 1.00 98.31 478 PRO A CA 1
ATOM 3642 C C . PRO A 1 478 ? 6.495 -8.263 12.341 1.00 98.31 478 PRO A C 1
ATOM 3644 O O . PRO A 1 478 ? 5.798 -9.176 11.903 1.00 98.31 478 PRO A O 1
ATOM 3647 N N . VAL A 1 479 ? 7.104 -7.397 11.522 1.00 98.69 479 VAL A N 1
ATOM 3648 C CA . VAL A 1 479 ? 6.954 -7.442 10.054 1.00 98.69 479 VAL A CA 1
ATOM 3649 C C . VAL A 1 479 ? 7.617 -8.692 9.479 1.00 98.69 479 VAL A C 1
ATOM 3651 O O . VAL A 1 479 ? 7.038 -9.375 8.633 1.00 98.69 479 VAL A O 1
ATOM 3654 N N . LEU A 1 480 ? 8.812 -9.034 9.971 1.00 98.69 480 LEU A N 1
ATOM 3655 C CA . LEU A 1 480 ? 9.521 -10.248 9.558 1.00 98.69 480 LEU A CA 1
ATOM 3656 C C . LEU A 1 480 ? 8.739 -11.512 9.945 1.00 98.69 480 LEU A C 1
ATOM 3658 O O . LEU A 1 480 ? 8.623 -12.435 9.136 1.00 98.69 480 LEU A O 1
ATOM 3662 N N . ARG A 1 481 ? 8.151 -11.537 11.150 1.00 98.50 481 ARG A N 1
ATOM 3663 C CA . ARG A 1 481 ? 7.243 -12.603 11.604 1.00 98.50 481 ARG A CA 1
ATOM 3664 C C . ARG A 1 481 ? 6.034 -12.721 10.676 1.00 98.50 481 ARG A C 1
ATOM 3666 O O . ARG A 1 481 ? 5.740 -13.822 10.220 1.00 98.50 481 ARG A O 1
ATOM 3673 N N . THR A 1 482 ? 5.388 -11.603 10.343 1.00 98.88 482 THR A N 1
ATOM 3674 C CA . THR A 1 482 ? 4.250 -11.568 9.414 1.00 98.88 482 THR A CA 1
ATOM 3675 C C . THR A 1 482 ? 4.602 -12.188 8.064 1.00 98.88 482 THR A C 1
ATOM 3677 O O . THR A 1 482 ? 3.885 -13.066 7.595 1.00 98.88 482 THR A O 1
ATOM 3680 N N . LEU A 1 483 ? 5.732 -11.810 7.460 1.00 98.81 483 LEU A N 1
ATOM 3681 C CA . LEU A 1 483 ? 6.176 -12.373 6.178 1.00 98.81 483 LEU A CA 1
ATOM 3682 C C . LEU A 1 483 ? 6.404 -13.892 6.245 1.00 98.81 483 LEU A C 1
ATOM 3684 O O . LEU A 1 483 ? 6.010 -14.622 5.333 1.00 98.81 483 LEU A O 1
ATOM 3688 N N . LYS A 1 484 ? 6.997 -14.385 7.339 1.00 98.69 484 LYS A N 1
ATOM 3689 C CA . LYS A 1 484 ? 7.200 -15.826 7.559 1.00 98.69 484 LYS A CA 1
ATOM 3690 C C . LYS A 1 484 ? 5.880 -16.573 7.747 1.00 98.69 484 LYS A C 1
ATOM 3692 O O . LYS A 1 484 ? 5.734 -17.672 7.218 1.00 98.69 484 LYS A O 1
ATOM 3697 N N . ILE A 1 485 ? 4.914 -15.982 8.451 1.00 98.81 485 ILE A N 1
ATOM 3698 C CA . ILE A 1 485 ? 3.576 -16.563 8.613 1.00 98.81 485 ILE A CA 1
ATOM 3699 C C . ILE A 1 485 ? 2.847 -16.592 7.268 1.00 98.81 485 ILE A C 1
ATOM 3701 O O . ILE A 1 485 ? 2.348 -17.643 6.896 1.00 98.81 485 ILE A O 1
ATOM 3705 N N . LEU A 1 486 ? 2.854 -15.511 6.481 1.00 98.75 486 LEU A N 1
ATOM 3706 C CA . LEU A 1 486 ? 2.239 -15.515 5.144 1.00 98.75 486 LEU A CA 1
ATOM 3707 C C . LEU A 1 486 ? 2.825 -16.615 4.246 1.00 98.75 486 LEU A C 1
ATOM 3709 O O . LEU A 1 486 ? 2.084 -17.281 3.528 1.00 98.75 486 LEU A O 1
ATOM 3713 N N . ARG A 1 487 ? 4.144 -16.848 4.321 1.00 97.75 487 ARG A N 1
ATOM 3714 C CA . ARG A 1 487 ? 4.806 -17.959 3.622 1.00 97.75 487 ARG A CA 1
ATOM 3715 C C . ARG A 1 487 ? 4.313 -19.319 4.123 1.00 97.75 487 ARG A C 1
ATOM 3717 O O . ARG A 1 487 ? 4.027 -20.175 3.292 1.00 97.75 487 ARG A O 1
ATOM 3724 N N . ARG A 1 488 ? 4.229 -19.508 5.445 1.00 97.88 488 ARG A N 1
ATOM 3725 C CA . ARG A 1 488 ? 3.766 -20.745 6.100 1.00 97.88 488 ARG A CA 1
ATOM 3726 C C . ARG A 1 488 ? 2.309 -21.071 5.766 1.00 97.88 488 ARG A C 1
ATOM 3728 O O . ARG A 1 488 ? 2.005 -22.226 5.511 1.00 97.88 488 ARG A O 1
ATOM 3735 N N . GLU A 1 489 ? 1.443 -20.063 5.758 1.00 98.25 489 GLU A N 1
ATOM 3736 C CA . GLU A 1 489 ? 0.006 -20.183 5.471 1.00 98.25 489 GLU A CA 1
ATOM 3737 C C . GLU A 1 489 ? -0.311 -20.127 3.962 1.00 98.25 489 GLU A C 1
ATOM 3739 O O . GLU A 1 489 ? -1.472 -20.013 3.578 1.00 98.25 489 GLU A O 1
ATOM 3744 N N . GLU A 1 490 ? 0.713 -20.166 3.100 1.00 97.12 490 GLU A N 1
ATOM 3745 C CA . GLU A 1 490 ? 0.595 -20.196 1.633 1.00 97.12 490 GLU A CA 1
ATOM 3746 C C . GLU A 1 490 ? -0.181 -19.018 1.005 1.00 97.12 490 GLU A C 1
ATOM 3748 O O . GLU A 1 490 ? -0.658 -19.103 -0.129 1.00 97.12 490 GLU A O 1
ATOM 3753 N N . VAL A 1 491 ? -0.252 -17.873 1.690 1.00 98.44 491 VAL A N 1
ATOM 3754 C CA . VAL A 1 491 ? -0.793 -16.635 1.113 1.00 98.44 491 VAL A CA 1
ATOM 3755 C C . VAL A 1 491 ? 0.236 -16.061 0.142 1.00 98.44 491 VAL A C 1
ATOM 3757 O O . VAL A 1 491 ? 1.417 -15.928 0.472 1.00 98.44 491 VAL A O 1
ATOM 3760 N N . PHE A 1 492 ? -0.180 -15.702 -1.076 1.00 98.62 492 PHE A N 1
ATOM 3761 C CA . PHE A 1 492 ? 0.738 -15.068 -2.021 1.00 98.62 492 PHE A CA 1
ATOM 3762 C C . PHE A 1 492 ? 1.105 -13.666 -1.533 1.00 98.62 492 PHE A C 1
ATOM 3764 O O . PHE A 1 492 ? 0.232 -12.914 -1.110 1.00 98.62 492 PHE A O 1
ATOM 3771 N N . PHE A 1 493 ? 2.367 -13.257 -1.617 1.00 98.75 493 PHE A N 1
ATOM 3772 C CA . PHE A 1 493 ? 2.714 -11.892 -1.240 1.00 98.75 493 PHE A CA 1
ATOM 3773 C C . PHE A 1 493 ? 3.841 -11.294 -2.065 1.00 98.75 493 PHE A C 1
ATOM 3775 O O . PHE A 1 493 ? 4.697 -11.990 -2.612 1.00 98.75 493 PHE A O 1
ATOM 3782 N N . GLU A 1 494 ? 3.824 -9.969 -2.111 1.00 98.75 494 GLU A N 1
ATOM 3783 C CA . GLU A 1 494 ? 4.893 -9.129 -2.634 1.00 98.75 494 GLU A CA 1
ATOM 3784 C C . GLU A 1 494 ? 5.334 -8.156 -1.538 1.00 98.75 494 GLU A C 1
ATOM 3786 O O . GLU A 1 494 ? 4.566 -7.827 -0.631 1.00 98.75 494 GLU A O 1
ATOM 3791 N N . ILE A 1 495 ? 6.583 -7.708 -1.603 1.00 98.81 495 ILE A N 1
ATOM 3792 C CA . ILE A 1 495 ? 7.164 -6.811 -0.602 1.00 98.81 495 ILE A CA 1
ATOM 3793 C C . ILE A 1 495 ? 7.375 -5.441 -1.226 1.00 98.81 495 ILE A C 1
ATOM 3795 O O . ILE A 1 495 ? 7.971 -5.337 -2.297 1.00 98.81 495 ILE A O 1
ATOM 3799 N N . THR A 1 496 ? 6.947 -4.387 -0.539 1.00 98.50 496 THR A N 1
ATOM 3800 C CA . THR A 1 496 ? 7.261 -3.008 -0.924 1.00 98.50 496 THR A CA 1
ATOM 3801 C C . THR A 1 496 ? 8.219 -2.384 0.079 1.00 98.50 496 THR A C 1
ATOM 3803 O O . THR A 1 496 ? 8.026 -2.463 1.288 1.00 98.50 496 THR A O 1
ATOM 3806 N N . ASN A 1 497 ? 9.251 -1.721 -0.427 1.00 98.56 497 ASN A N 1
ATOM 3807 C CA . ASN A 1 497 ? 10.182 -0.927 0.354 1.00 98.56 497 ASN A CA 1
ATOM 3808 C C . ASN A 1 497 ? 10.259 0.483 -0.253 1.00 98.56 497 ASN A C 1
ATOM 3810 O O . ASN A 1 497 ? 10.728 0.682 -1.375 1.00 98.56 497 ASN A O 1
ATOM 3814 N N . LEU A 1 498 ? 9.717 1.472 0.461 1.00 97.75 498 LEU A N 1
ATOM 3815 C CA . LEU A 1 498 ? 9.796 2.882 0.079 1.00 97.75 498 LEU A CA 1
ATOM 3816 C C . LEU A 1 498 ? 11.161 3.427 0.511 1.00 97.75 498 LEU A C 1
ATOM 3818 O O . LEU A 1 498 ? 11.418 3.526 1.708 1.00 97.75 498 LEU A O 1
ATOM 3822 N N . LEU A 1 499 ? 12.020 3.795 -0.440 1.00 98.31 499 LEU A N 1
ATOM 3823 C CA . LEU A 1 499 ? 13.370 4.269 -0.129 1.00 98.31 499 LEU A CA 1
ATOM 3824 C C . LEU A 1 499 ? 13.358 5.748 0.247 1.00 98.31 499 LEU A C 1
ATOM 3826 O O . LEU A 1 499 ? 13.197 6.611 -0.612 1.00 98.31 499 LEU A O 1
ATOM 3830 N N . VAL A 1 500 ? 13.545 6.045 1.523 1.00 98.06 500 VAL A N 1
ATOM 3831 C CA . VAL A 1 500 ? 13.724 7.383 2.076 1.00 98.06 500 VAL A CA 1
ATOM 3832 C C . VAL A 1 500 ? 15.227 7.697 2.074 1.00 98.06 500 VAL A C 1
ATOM 3834 O O . VAL A 1 500 ? 15.981 6.983 2.740 1.00 98.06 500 VAL A O 1
ATOM 3837 N N . PRO A 1 501 ? 15.674 8.746 1.351 1.00 97.50 501 PRO A N 1
ATOM 3838 C CA . PRO A 1 501 ? 17.091 9.101 1.279 1.00 97.50 501 PRO A CA 1
ATOM 3839 C C . PRO A 1 501 ? 17.742 9.229 2.650 1.00 97.50 501 PRO A C 1
ATOM 3841 O O . PRO A 1 501 ? 17.111 9.771 3.546 1.00 97.50 501 PRO A O 1
ATOM 3844 N N . GLU A 1 502 ? 18.978 8.763 2.808 1.00 95.12 502 GLU A N 1
ATOM 3845 C CA . GLU A 1 502 ? 19.777 8.826 4.044 1.00 95.12 502 GLU A CA 1
ATOM 3846 C C . GLU A 1 502 ? 19.026 8.339 5.307 1.00 95.12 502 GLU A C 1
ATOM 3848 O O . GLU A 1 502 ? 19.248 8.832 6.413 1.00 95.12 502 GLU A O 1
ATOM 3853 N N . ALA A 1 503 ? 18.102 7.386 5.138 1.00 96.75 503 ALA A N 1
ATOM 3854 C CA . ALA A 1 503 ? 17.399 6.713 6.234 1.00 96.75 503 ALA A CA 1
ATOM 3855 C C . ALA A 1 503 ? 17.388 5.188 6.058 1.00 96.75 503 ALA A C 1
ATOM 3857 O O . ALA A 1 503 ? 17.766 4.461 6.970 1.00 96.75 503 ALA A O 1
ATOM 3858 N N . ASN A 1 504 ? 16.979 4.694 4.885 1.00 97.44 504 ASN A N 1
ATOM 3859 C CA . ASN A 1 504 ? 16.916 3.254 4.591 1.00 97.44 504 ASN A CA 1
ATOM 3860 C C . ASN A 1 504 ? 17.447 2.891 3.191 1.00 97.44 504 ASN A C 1
ATOM 3862 O O . ASN A 1 504 ? 17.148 1.814 2.679 1.00 97.44 504 ASN A O 1
ATOM 3866 N N . ASP A 1 505 ? 18.189 3.794 2.548 1.00 97.38 505 ASP A N 1
ATOM 3867 C CA . ASP A 1 505 ? 18.627 3.662 1.158 1.00 97.38 505 ASP A CA 1
ATOM 3868 C C . ASP A 1 505 ? 20.111 3.297 1.001 1.00 97.38 505 ASP A C 1
ATOM 3870 O O . ASP A 1 505 ? 20.643 3.360 -0.112 1.00 97.38 505 ASP A O 1
ATOM 3874 N N . SER A 1 506 ? 20.782 2.889 2.087 1.00 97.56 506 SER A N 1
ATOM 3875 C CA . SER A 1 506 ? 22.163 2.414 2.001 1.00 97.56 506 SER A CA 1
ATOM 3876 C C . SER A 1 506 ? 22.237 1.076 1.249 1.00 97.56 506 SER A C 1
ATOM 3878 O O . SER A 1 506 ? 21.407 0.186 1.482 1.00 97.56 506 SER A O 1
ATOM 3880 N N . PRO A 1 507 ? 23.223 0.895 0.348 1.00 97.19 507 PRO A N 1
ATOM 3881 C CA . PRO A 1 507 ? 23.412 -0.364 -0.370 1.00 97.19 507 PRO A CA 1
ATOM 3882 C C . PRO A 1 507 ? 23.525 -1.577 0.559 1.00 97.19 507 PRO A C 1
ATOM 3884 O O . PRO A 1 507 ? 22.981 -2.631 0.244 1.00 97.19 507 PRO A O 1
ATOM 3887 N N . GLU A 1 508 ? 24.184 -1.419 1.708 1.00 96.38 508 GLU A N 1
ATOM 3888 C CA . GLU A 1 508 ? 24.413 -2.480 2.688 1.00 96.38 508 GLU A CA 1
ATOM 3889 C C . GLU A 1 508 ? 23.100 -2.935 3.337 1.00 96.38 508 GLU A C 1
ATOM 3891 O O . GLU A 1 508 ? 22.812 -4.130 3.370 1.00 96.38 508 GLU A O 1
ATOM 3896 N N . MET A 1 509 ? 22.253 -1.993 3.778 1.00 96.50 509 MET A N 1
ATOM 3897 C CA . MET A 1 509 ? 20.954 -2.327 4.374 1.00 96.50 509 MET A CA 1
ATOM 3898 C C . MET A 1 509 ? 20.042 -3.013 3.351 1.00 96.50 509 MET A C 1
ATOM 3900 O O . MET A 1 509 ? 19.350 -3.980 3.678 1.00 96.50 509 MET A O 1
ATOM 3904 N N . ILE A 1 510 ? 20.052 -2.536 2.103 1.00 98.38 510 ILE A N 1
ATOM 3905 C CA . ILE A 1 510 ? 19.278 -3.138 1.013 1.00 98.38 510 ILE A CA 1
ATOM 3906 C C . ILE A 1 510 ? 19.791 -4.548 0.704 1.00 98.38 510 ILE A C 1
ATOM 3908 O O . ILE A 1 510 ? 18.981 -5.457 0.506 1.00 98.38 510 ILE A O 1
ATOM 3912 N N . GLU A 1 511 ? 21.110 -4.752 0.662 1.00 97.62 511 GLU A N 1
ATOM 3913 C CA . GLU A 1 511 ? 21.702 -6.071 0.442 1.00 97.62 511 GLU A CA 1
ATOM 3914 C C . GLU A 1 511 ? 21.298 -7.043 1.553 1.00 97.62 511 GLU A C 1
ATOM 3916 O O . GLU A 1 511 ? 20.788 -8.122 1.244 1.00 97.62 511 GLU A O 1
ATOM 3921 N N . ASP A 1 512 ? 21.443 -6.657 2.822 1.00 97.38 512 ASP A N 1
ATOM 3922 C CA . ASP A 1 512 ? 21.076 -7.493 3.968 1.00 97.38 512 ASP A CA 1
ATOM 3923 C C . ASP A 1 512 ? 19.589 -7.862 3.950 1.00 97.38 512 ASP A C 1
ATOM 3925 O O . ASP A 1 512 ? 19.241 -9.042 4.082 1.00 97.38 512 ASP A O 1
ATOM 3929 N N . MET A 1 513 ? 18.717 -6.887 3.666 1.00 98.38 513 MET A N 1
ATOM 3930 C CA . MET A 1 513 ? 17.284 -7.117 3.478 1.00 98.38 513 MET A CA 1
ATOM 3931 C C . MET A 1 513 ? 17.023 -8.146 2.373 1.00 98.38 513 MET A C 1
ATOM 3933 O O . MET A 1 513 ? 16.288 -9.113 2.568 1.00 98.38 513 MET A O 1
ATOM 3937 N N . CYS A 1 514 ? 17.634 -7.966 1.201 1.00 98.50 514 CYS A N 1
ATOM 3938 C CA . CYS A 1 514 ? 17.412 -8.843 0.055 1.00 98.50 514 CYS A CA 1
ATOM 3939 C C . CYS A 1 514 ? 17.962 -10.249 0.295 1.00 98.50 514 CYS A C 1
ATOM 3941 O O . CYS A 1 514 ? 17.321 -11.231 -0.082 1.00 98.50 514 CYS A O 1
ATOM 3943 N N . ARG A 1 515 ? 19.123 -10.373 0.947 1.00 97.50 515 ARG A N 1
ATOM 3944 C CA . ARG A 1 515 ? 19.683 -11.674 1.325 1.00 97.50 515 ARG A CA 1
ATOM 3945 C C . ARG A 1 515 ? 18.777 -12.394 2.316 1.00 97.50 515 ARG A C 1
ATOM 3947 O O . ARG A 1 515 ? 18.586 -13.600 2.167 1.00 97.50 515 ARG A O 1
ATOM 3954 N N . TRP A 1 516 ? 18.207 -11.675 3.283 1.00 98.31 516 TRP A N 1
ATOM 3955 C CA . TRP A 1 516 ? 17.238 -12.237 4.220 1.00 98.31 516 TRP A CA 1
ATOM 3956 C C . TRP A 1 516 ? 15.982 -12.734 3.495 1.00 98.31 516 TRP A C 1
ATOM 3958 O O . TRP A 1 516 ? 15.588 -13.882 3.687 1.00 98.31 516 TRP A O 1
ATOM 3968 N N . ILE A 1 517 ? 15.414 -11.929 2.587 1.00 98.56 517 ILE A N 1
ATOM 3969 C CA . ILE A 1 517 ? 14.250 -12.324 1.773 1.00 98.56 517 ILE A CA 1
ATOM 3970 C C . ILE A 1 517 ? 14.558 -13.599 0.979 1.00 98.56 517 ILE A C 1
ATOM 3972 O O . ILE A 1 517 ? 13.770 -14.541 0.994 1.00 98.56 517 ILE A O 1
ATOM 3976 N N . VAL A 1 518 ? 15.713 -13.669 0.310 1.00 98.06 518 VAL A N 1
ATOM 3977 C CA . VAL A 1 518 ? 16.110 -14.862 -0.458 1.00 98.06 518 VAL A CA 1
ATOM 3978 C C . VAL A 1 518 ? 16.228 -16.095 0.441 1.00 98.06 518 VAL A C 1
ATOM 3980 O O . VAL A 1 518 ? 15.796 -17.172 0.033 1.00 98.06 518 VAL A O 1
ATOM 3983 N N . ALA A 1 519 ? 16.805 -15.943 1.635 1.00 96.69 519 ALA A N 1
ATOM 3984 C CA . ALA A 1 519 ? 17.047 -17.044 2.562 1.00 96.69 519 ALA A CA 1
ATOM 3985 C C . ALA A 1 519 ? 15.762 -17.570 3.223 1.00 96.69 519 ALA A C 1
ATOM 3987 O O . ALA A 1 519 ? 15.581 -18.781 3.306 1.00 96.69 519 ALA A O 1
ATOM 3988 N N . GLU A 1 520 ? 14.877 -16.680 3.674 1.00 97.06 520 GLU A N 1
ATOM 3989 C CA . GLU A 1 520 ? 13.701 -17.047 4.476 1.00 97.06 520 GLU A CA 1
ATOM 3990 C C . GLU A 1 520 ? 12.419 -17.183 3.649 1.00 97.06 520 GLU A C 1
ATOM 3992 O O . GLU A 1 520 ? 11.541 -17.973 3.992 1.00 97.06 520 GLU A O 1
ATOM 3997 N N . LEU A 1 521 ? 12.281 -16.400 2.574 1.00 97.62 521 LEU A N 1
ATOM 3998 C CA . LEU A 1 521 ? 11.033 -16.280 1.809 1.00 97.62 521 LEU A CA 1
ATOM 3999 C C . LEU A 1 521 ? 11.152 -16.835 0.386 1.00 97.62 521 LEU A C 1
ATOM 4001 O O . LEU A 1 521 ? 10.134 -17.180 -0.218 1.00 97.62 521 LEU A O 1
ATOM 4005 N N . GLY A 1 522 ? 12.379 -16.954 -0.128 1.00 97.31 522 GLY A N 1
ATOM 4006 C CA . GLY A 1 522 ? 12.698 -17.517 -1.435 1.00 97.31 522 GLY A CA 1
ATOM 4007 C C . GLY A 1 522 ? 13.021 -16.464 -2.496 1.00 97.31 522 GLY A C 1
ATOM 4008 O O . GLY A 1 522 ? 12.487 -15.353 -2.509 1.00 97.31 522 GLY A O 1
ATOM 4009 N N . ALA A 1 523 ? 13.899 -16.841 -3.430 1.00 97.50 523 ALA A N 1
ATOM 4010 C CA . ALA A 1 523 ? 14.408 -15.983 -4.508 1.00 97.50 523 ALA A CA 1
ATOM 4011 C C . ALA A 1 523 ? 13.341 -15.490 -5.504 1.00 97.50 523 ALA A C 1
ATOM 4013 O O . ALA A 1 523 ? 13.597 -14.593 -6.306 1.00 97.50 523 ALA A O 1
ATOM 4014 N N . ASP A 1 524 ? 12.169 -16.112 -5.520 1.00 96.94 524 ASP A N 1
ATOM 4015 C CA . ASP A 1 524 ? 11.039 -15.758 -6.370 1.00 96.94 524 ASP A CA 1
ATOM 4016 C C . ASP A 1 524 ? 10.029 -14.817 -5.697 1.00 96.94 524 ASP A C 1
ATOM 4018 O O . ASP A 1 524 ? 9.047 -14.453 -6.340 1.00 96.94 524 ASP A O 1
ATOM 4022 N N . THR A 1 525 ? 10.291 -14.375 -4.463 1.00 98.31 525 THR A N 1
ATOM 4023 C CA . THR A 1 525 ? 9.512 -13.330 -3.782 1.00 98.31 525 THR A CA 1
ATOM 4024 C C . THR A 1 525 ? 9.667 -11.992 -4.514 1.00 98.31 525 THR A C 1
ATOM 4026 O O . THR A 1 525 ? 10.791 -11.487 -4.606 1.00 98.31 525 THR A O 1
ATOM 4029 N N . PRO A 1 526 ? 8.586 -11.389 -5.043 1.00 98.44 526 PRO A N 1
ATOM 4030 C CA . PRO A 1 526 ? 8.681 -10.096 -5.710 1.00 98.44 526 PRO A CA 1
ATOM 4031 C C . PRO A 1 526 ? 8.936 -8.950 -4.727 1.00 98.44 526 PRO A C 1
ATOM 4033 O O . PRO A 1 526 ? 8.272 -8.849 -3.694 1.00 98.44 526 PRO A O 1
ATOM 4036 N N . VAL A 1 527 ? 9.874 -8.065 -5.077 1.00 98.62 527 VAL A N 1
ATOM 4037 C CA . VAL A 1 527 ? 10.243 -6.893 -4.267 1.00 98.62 527 VAL A CA 1
ATOM 4038 C C . VAL A 1 527 ? 10.121 -5.612 -5.087 1.00 98.62 527 VAL A C 1
ATOM 4040 O O . VAL A 1 527 ? 10.609 -5.530 -6.216 1.00 98.62 527 VAL A O 1
ATOM 4043 N N . HIS A 1 528 ? 9.496 -4.593 -4.505 1.00 98.31 528 HIS A N 1
ATOM 4044 C CA . HIS A 1 528 ? 9.287 -3.276 -5.099 1.00 98.31 528 HIS A CA 1
ATOM 4045 C C . HIS A 1 528 ? 10.061 -2.217 -4.329 1.00 98.31 528 HIS A C 1
ATOM 4047 O O . HIS A 1 528 ? 9.755 -1.953 -3.170 1.00 98.31 528 HIS A O 1
ATOM 4053 N N . PHE A 1 529 ? 10.994 -1.541 -4.993 1.00 98.31 529 PHE A N 1
ATOM 4054 C CA . PHE A 1 529 ? 11.619 -0.333 -4.463 1.00 98.31 529 PHE A CA 1
ATOM 4055 C C . PHE A 1 529 ? 10.861 0.889 -4.959 1.00 98.31 529 PHE A C 1
ATOM 4057 O O . PHE A 1 529 ? 10.886 1.217 -6.147 1.00 98.31 529 PHE A O 1
ATOM 4064 N N . SER A 1 530 ? 10.150 1.558 -4.061 1.00 96.44 530 SER A N 1
ATOM 4065 C CA . SER A 1 530 ? 9.317 2.706 -4.411 1.00 96.44 530 SER A CA 1
ATOM 4066 C C . SER A 1 530 ? 10.011 4.020 -4.090 1.00 96.44 530 SER A C 1
ATOM 4068 O O . SER A 1 530 ? 10.673 4.164 -3.063 1.00 96.44 530 SER A O 1
ATOM 4070 N N . ARG A 1 531 ? 9.820 5.008 -4.968 1.00 96.50 531 ARG A N 1
ATOM 4071 C CA . ARG A 1 531 ? 10.280 6.379 -4.741 1.00 96.50 531 ARG A CA 1
ATOM 4072 C C . ARG A 1 531 ? 9.504 7.052 -3.611 1.00 96.50 531 ARG A C 1
ATOM 4074 O O . ARG A 1 531 ? 8.275 7.140 -3.675 1.00 96.50 531 ARG A O 1
ATOM 4081 N N . PHE A 1 532 ? 10.242 7.581 -2.642 1.00 97.38 532 PHE A N 1
ATOM 4082 C CA . PHE A 1 532 ? 9.769 8.519 -1.633 1.00 97.38 532 PHE A CA 1
ATOM 4083 C C . PHE A 1 532 ? 9.450 9.881 -2.255 1.00 97.38 532 PHE A C 1
ATOM 4085 O O . PHE A 1 532 ? 10.187 10.393 -3.107 1.00 97.38 532 PHE A O 1
ATOM 4092 N N . HIS A 1 533 ? 8.361 10.473 -1.773 1.00 93.62 533 HIS A N 1
ATOM 4093 C CA . HIS A 1 533 ? 7.981 11.855 -2.014 1.00 93.62 533 HIS A CA 1
ATOM 4094 C C . HIS A 1 533 ? 7.839 12.587 -0.670 1.00 93.62 533 HIS A C 1
ATOM 4096 O O . HIS A 1 533 ? 7.375 11.967 0.287 1.00 93.62 533 HIS A O 1
ATOM 4102 N N . PRO A 1 534 ? 8.244 13.868 -0.573 1.00 94.25 534 PRO A N 1
ATOM 4103 C CA . PRO A 1 534 ? 8.243 14.584 0.699 1.00 94.25 534 PRO A CA 1
ATOM 4104 C C . PRO A 1 534 ? 6.816 14.938 1.127 1.00 94.25 534 PRO A C 1
ATOM 4106 O O . PRO A 1 534 ? 6.232 15.892 0.619 1.00 94.25 534 PRO A O 1
ATOM 4109 N N . ASP A 1 535 ? 6.281 14.172 2.075 1.00 93.00 535 ASP A N 1
ATOM 4110 C CA . ASP A 1 535 ? 4.920 14.290 2.603 1.00 93.00 535 ASP A CA 1
ATOM 4111 C C . ASP A 1 535 ? 4.920 14.299 4.149 1.00 93.00 535 ASP A C 1
ATOM 4113 O O . ASP A 1 535 ? 5.916 13.979 4.808 1.00 93.00 535 ASP A O 1
ATOM 4117 N N . TYR A 1 536 ? 3.780 14.668 4.740 1.00 95.19 536 TYR A N 1
ATOM 4118 C CA . TYR A 1 536 ? 3.519 14.685 6.185 1.00 95.19 536 TYR A CA 1
ATOM 4119 C C . TYR A 1 536 ? 4.543 15.477 7.024 1.00 95.19 536 TYR A C 1
ATOM 4121 O O . TYR A 1 536 ? 4.547 16.708 6.984 1.00 95.19 536 TYR A O 1
ATOM 4129 N N . LYS A 1 537 ? 5.372 14.810 7.838 1.00 95.94 537 LYS A N 1
ATOM 4130 C CA . LYS A 1 537 ? 6.370 15.456 8.709 1.00 95.94 537 LYS A CA 1
ATOM 4131 C C . LYS A 1 537 ? 7.748 15.523 8.053 1.00 95.94 537 LYS A C 1
ATOM 4133 O O . LYS A 1 537 ? 8.563 16.351 8.452 1.00 95.94 537 LYS A O 1
ATOM 4138 N N . LEU A 1 538 ? 7.999 14.712 7.025 1.00 94.50 538 LEU A N 1
ATOM 4139 C CA . LEU A 1 538 ? 9.296 14.598 6.359 1.00 94.50 538 LEU A CA 1
ATOM 4140 C C . LEU A 1 538 ? 9.375 15.449 5.077 1.00 94.50 538 LEU A C 1
ATOM 4142 O O . LEU A 1 538 ? 9.852 15.008 4.036 1.00 94.50 538 LEU A O 1
ATOM 4146 N N . THR A 1 539 ? 8.917 16.700 5.143 1.00 94.25 539 THR A N 1
ATOM 4147 C CA . THR A 1 539 ? 8.790 17.592 3.971 1.00 94.25 539 THR A CA 1
ATOM 4148 C C . THR A 1 539 ? 10.107 18.206 3.494 1.00 94.25 539 THR A C 1
ATOM 4150 O O . THR A 1 539 ? 10.183 18.698 2.371 1.00 94.25 539 THR A O 1
ATOM 4153 N N . LYS A 1 540 ? 11.150 18.198 4.334 1.00 94.31 540 LYS A N 1
ATOM 4154 C CA . LYS A 1 540 ? 12.458 18.810 4.032 1.00 94.31 540 LYS A CA 1
ATOM 4155 C C . LYS A 1 540 ? 13.442 17.873 3.329 1.00 94.31 540 LYS A C 1
ATOM 4157 O O . LYS A 1 540 ? 14.473 18.334 2.851 1.00 94.31 540 LYS A O 1
ATOM 4162 N N . ARG A 1 541 ? 13.159 16.571 3.286 1.00 94.12 541 ARG A N 1
ATOM 4163 C CA . ARG A 1 541 ? 14.022 15.579 2.634 1.00 94.12 541 ARG A CA 1
ATOM 4164 C C . ARG A 1 541 ? 13.673 15.516 1.145 1.00 94.12 541 ARG A C 1
ATOM 4166 O O . ARG A 1 541 ? 12.485 15.511 0.838 1.00 94.12 541 ARG A O 1
ATOM 4173 N N . PRO A 1 542 ? 14.637 15.490 0.208 1.00 95.56 542 PRO A N 1
ATOM 4174 C CA . PRO A 1 542 ? 14.321 15.400 -1.216 1.00 95.56 542 PRO A CA 1
ATOM 4175 C C . PRO A 1 542 ? 13.649 14.064 -1.577 1.00 95.56 542 PRO A C 1
ATOM 4177 O O . PRO A 1 542 ? 13.824 13.070 -0.869 1.00 95.56 542 PRO A O 1
ATOM 4180 N N . PRO A 1 543 ? 12.907 13.999 -2.699 1.00 96.94 543 PRO A N 1
ATOM 4181 C CA . PRO A 1 543 ? 12.413 12.727 -3.215 1.00 96.94 543 PRO A CA 1
ATOM 4182 C C . PRO A 1 543 ? 13.582 11.812 -3.599 1.00 96.94 543 PRO A C 1
ATOM 4184 O O . PRO A 1 543 ? 14.603 12.305 -4.083 1.00 96.94 543 PRO A O 1
ATOM 4187 N N . THR A 1 544 ? 13.415 10.489 -3.496 1.00 97.56 544 THR A N 1
ATOM 4188 C CA . THR A 1 544 ? 14.498 9.538 -3.821 1.00 97.56 544 THR A CA 1
ATOM 4189 C C . THR A 1 544 ? 15.022 9.761 -5.239 1.00 97.56 544 THR A C 1
ATOM 4191 O O . THR A 1 544 ? 14.216 9.784 -6.180 1.00 97.56 544 THR A O 1
ATOM 4194 N N . PRO A 1 545 ? 16.341 9.906 -5.437 1.00 96.19 545 PRO A N 1
ATOM 4195 C CA . PRO A 1 545 ? 16.930 9.901 -6.768 1.00 96.19 545 PRO A CA 1
ATOM 4196 C C . PRO A 1 545 ? 16.608 8.600 -7.514 1.00 96.19 545 PRO A C 1
ATOM 4198 O O . PRO A 1 545 ? 16.479 7.530 -6.914 1.00 96.19 545 PRO A O 1
ATOM 4201 N N . ILE A 1 546 ? 16.469 8.674 -8.840 1.00 95.25 546 ILE A N 1
ATOM 4202 C CA . ILE A 1 546 ? 16.196 7.470 -9.642 1.00 95.25 546 ILE A CA 1
ATOM 4203 C C . ILE A 1 546 ? 17.402 6.525 -9.637 1.00 95.25 546 ILE A C 1
ATOM 4205 O O . ILE A 1 546 ? 17.243 5.309 -9.692 1.00 95.25 546 ILE A O 1
ATOM 4209 N N . GLU A 1 547 ? 18.600 7.084 -9.509 1.00 96.06 547 GLU A N 1
ATOM 4210 C CA . GLU A 1 547 ? 19.869 6.380 -9.400 1.00 96.06 547 GLU A CA 1
ATOM 4211 C C . GLU A 1 547 ? 19.885 5.461 -8.174 1.00 96.06 547 GLU A C 1
ATOM 4213 O O . GLU A 1 547 ? 20.305 4.312 -8.289 1.00 96.06 547 GLU A O 1
ATOM 4218 N N . THR A 1 548 ? 19.343 5.917 -7.040 1.00 97.31 548 THR A N 1
ATOM 4219 C CA . THR A 1 548 ? 19.200 5.114 -5.817 1.00 97.31 548 THR A CA 1
ATOM 4220 C C . THR A 1 548 ? 18.257 3.929 -6.032 1.00 97.31 548 THR A C 1
ATOM 4222 O O . THR A 1 548 ? 18.566 2.813 -5.628 1.00 97.31 548 THR A O 1
ATOM 4225 N N . LEU A 1 549 ? 17.138 4.126 -6.736 1.00 97.81 549 LEU A N 1
ATOM 4226 C CA . LEU A 1 549 ? 16.199 3.039 -7.053 1.00 97.81 549 LEU A CA 1
ATOM 4227 C C . LEU A 1 549 ? 16.819 2.005 -8.006 1.00 97.81 549 LEU A C 1
ATOM 4229 O O . LEU A 1 549 ? 16.619 0.801 -7.850 1.00 97.81 549 LEU A O 1
ATOM 4233 N N . LEU A 1 550 ? 17.579 2.470 -9.003 1.00 96.44 550 LEU A N 1
ATOM 4234 C CA . LEU A 1 550 ? 18.308 1.601 -9.929 1.00 96.44 550 LEU A CA 1
ATOM 4235 C C . LEU A 1 550 ? 19.413 0.818 -9.213 1.00 96.44 550 LEU A C 1
ATOM 4237 O O . LEU A 1 550 ? 19.592 -0.364 -9.503 1.00 96.44 550 LEU A O 1
ATOM 4241 N N . MET A 1 551 ? 20.112 1.457 -8.271 1.00 97.50 551 MET A N 1
ATOM 4242 C CA . MET A 1 551 ? 21.093 0.812 -7.400 1.00 97.50 551 MET A CA 1
ATOM 4243 C C . MET A 1 551 ? 20.431 -0.273 -6.549 1.00 97.50 551 MET A C 1
ATOM 4245 O O . MET A 1 551 ? 20.863 -1.421 -6.605 1.00 97.50 551 MET A O 1
ATOM 4249 N N . ALA A 1 552 ? 19.337 0.047 -5.853 1.00 98.25 552 ALA A N 1
ATOM 4250 C CA . ALA A 1 552 ? 18.614 -0.911 -5.019 1.00 98.25 552 ALA A CA 1
ATOM 4251 C C . ALA A 1 552 ? 18.164 -2.138 -5.823 1.00 98.25 552 ALA A C 1
ATOM 4253 O O . ALA A 1 552 ? 18.325 -3.280 -5.392 1.00 98.25 552 ALA A O 1
ATOM 4254 N N . ARG A 1 553 ? 17.673 -1.906 -7.048 1.00 97.62 553 ARG A N 1
ATOM 4255 C CA . ARG A 1 553 ? 17.303 -2.979 -7.971 1.00 97.62 553 ARG A CA 1
ATOM 4256 C C . ARG A 1 553 ? 18.486 -3.874 -8.342 1.00 97.62 553 ARG A C 1
ATOM 4258 O O . ARG A 1 553 ? 18.338 -5.093 -8.335 1.00 97.62 553 ARG A O 1
ATOM 4265 N N . ASP A 1 554 ? 19.627 -3.288 -8.689 1.00 97.38 554 ASP A N 1
ATOM 4266 C CA . ASP A 1 554 ? 20.840 -4.029 -9.048 1.00 97.38 554 ASP A CA 1
ATOM 4267 C C . ASP A 1 554 ? 21.380 -4.844 -7.860 1.00 97.38 554 ASP A C 1
ATOM 4269 O O . ASP A 1 554 ? 21.684 -6.028 -8.012 1.00 97.38 554 ASP A O 1
ATOM 4273 N N . VAL A 1 555 ? 21.411 -4.254 -6.660 1.00 98.12 555 VAL A N 1
ATOM 4274 C CA . VAL A 1 555 ? 21.794 -4.936 -5.411 1.00 98.12 555 VAL A CA 1
ATOM 4275 C C . VAL A 1 555 ? 20.876 -6.128 -5.135 1.00 98.12 555 VAL A C 1
ATOM 4277 O O . VAL A 1 555 ? 21.354 -7.244 -4.936 1.00 98.12 555 VAL A O 1
ATOM 4280 N N . ALA A 1 556 ? 19.561 -5.936 -5.211 1.00 98.00 556 ALA A N 1
ATOM 4281 C CA . ALA A 1 556 ? 18.577 -6.994 -5.001 1.00 98.00 556 ALA A CA 1
ATOM 4282 C C . ALA A 1 556 ? 18.721 -8.158 -5.999 1.00 98.00 556 ALA A C 1
ATOM 4284 O O . ALA A 1 556 ? 18.661 -9.330 -5.618 1.00 98.00 556 ALA A O 1
ATOM 4285 N N . GLN A 1 557 ? 18.970 -7.853 -7.276 1.00 96.44 557 GLN A N 1
ATOM 4286 C CA . GLN A 1 557 ? 19.218 -8.871 -8.300 1.00 96.44 557 GLN A CA 1
ATOM 4287 C C . GLN A 1 557 ? 20.520 -9.641 -8.036 1.00 96.44 557 GLN A C 1
ATOM 4289 O O . GLN A 1 557 ? 20.542 -10.867 -8.149 1.00 96.44 557 GLN A O 1
ATOM 4294 N N . LYS A 1 558 ? 21.592 -8.953 -7.622 1.00 97.50 558 LYS A N 1
ATOM 4295 C CA . LYS A 1 558 ? 22.868 -9.578 -7.225 1.00 97.50 558 LYS A CA 1
ATOM 4296 C C . LYS A 1 558 ? 22.747 -10.430 -5.960 1.00 97.50 558 LYS A C 1
ATOM 4298 O O . LYS A 1 558 ? 23.438 -11.446 -5.845 1.00 97.50 558 LYS A O 1
ATOM 4303 N N . ALA A 1 559 ? 21.857 -10.054 -5.041 1.00 96.88 559 ALA A N 1
ATOM 4304 C CA . ALA A 1 559 ? 21.527 -10.843 -3.857 1.00 96.88 559 ALA A CA 1
ATOM 4305 C C . ALA A 1 559 ? 20.779 -12.145 -4.205 1.00 96.88 559 ALA A C 1
ATOM 4307 O O . ALA A 1 559 ? 20.818 -13.095 -3.424 1.00 96.88 559 ALA A O 1
ATOM 4308 N N . GLY A 1 560 ? 20.171 -12.222 -5.396 1.00 96.81 560 GLY A N 1
ATOM 4309 C CA . GLY A 1 560 ? 19.555 -13.431 -5.947 1.00 96.81 560 GLY A CA 1
ATOM 4310 C C . GLY A 1 560 ? 18.053 -13.325 -6.211 1.00 96.81 560 GLY A C 1
ATOM 4311 O O . GLY A 1 560 ? 17.453 -14.319 -6.622 1.00 96.81 560 GLY A O 1
ATOM 4312 N N . LEU A 1 561 ? 17.435 -12.158 -6.000 1.00 98.06 561 LEU A N 1
ATOM 4313 C CA . LEU A 1 561 ? 16.010 -11.962 -6.273 1.00 98.06 561 LEU A CA 1
ATOM 4314 C C . LEU A 1 561 ? 15.726 -11.966 -7.779 1.00 98.06 561 LEU A C 1
ATOM 4316 O O . LEU A 1 561 ? 16.365 -11.263 -8.565 1.00 98.06 561 LEU A O 1
ATOM 4320 N N . LYS A 1 562 ? 14.721 -12.747 -8.183 1.00 97.44 562 LYS A N 1
ATOM 4321 C CA . LYS A 1 562 ? 14.320 -12.918 -9.589 1.00 97.44 562 LYS A CA 1
ATOM 4322 C C . LYS A 1 562 ? 13.431 -11.782 -10.091 1.00 97.44 562 LYS A C 1
ATOM 4324 O O . LYS A 1 562 ? 13.514 -11.415 -11.263 1.00 97.44 562 LYS A O 1
ATOM 4329 N N . TYR A 1 563 ? 12.581 -11.240 -9.219 1.00 98.00 563 TYR A N 1
ATOM 4330 C CA . TYR A 1 563 ? 11.585 -10.228 -9.565 1.00 98.00 563 TYR A CA 1
ATOM 4331 C C . TYR A 1 563 ? 11.791 -8.989 -8.704 1.00 98.00 563 TYR A C 1
ATOM 4333 O O . TYR A 1 563 ? 11.447 -8.968 -7.525 1.00 98.00 563 TYR A O 1
ATOM 4341 N N . VAL A 1 564 ? 12.378 -7.961 -9.314 1.00 97.81 564 VAL A N 1
ATOM 4342 C CA . VAL A 1 564 ? 12.666 -6.698 -8.640 1.00 97.81 564 VAL A CA 1
ATOM 4343 C C . VAL A 1 564 ? 12.156 -5.542 -9.480 1.00 97.81 564 VAL A C 1
ATOM 4345 O O . VAL A 1 564 ? 12.544 -5.382 -10.647 1.00 97.81 564 VAL A O 1
ATOM 4348 N N . TYR A 1 565 ? 11.304 -4.741 -8.856 1.00 97.50 565 TYR A N 1
ATOM 4349 C CA . TYR A 1 565 ? 10.570 -3.660 -9.482 1.00 97.50 565 TYR A CA 1
ATOM 4350 C C . TYR A 1 565 ? 10.934 -2.310 -8.892 1.00 97.50 565 TYR A C 1
ATOM 4352 O O . TYR A 1 565 ? 11.384 -2.204 -7.752 1.00 97.50 565 TYR A O 1
ATOM 4360 N N . ILE A 1 566 ? 10.712 -1.269 -9.688 1.00 95.44 566 ILE A N 1
ATOM 4361 C CA . ILE A 1 566 ? 10.812 0.114 -9.237 1.00 95.44 566 ILE A CA 1
ATOM 4362 C C . ILE A 1 566 ? 9.435 0.768 -9.367 1.00 95.44 566 ILE A C 1
ATOM 4364 O O . ILE A 1 566 ? 8.839 0.765 -10.447 1.00 95.44 566 ILE A O 1
ATOM 4368 N N . GLY A 1 567 ? 8.951 1.330 -8.261 1.00 91.25 567 GLY A N 1
ATOM 4369 C CA . GLY A 1 567 ? 7.653 1.990 -8.131 1.00 91.25 567 GLY A CA 1
ATOM 4370 C C . GLY A 1 567 ? 7.754 3.515 -8.038 1.00 91.25 567 GLY A C 1
ATOM 4371 O O . GLY A 1 567 ? 8.828 4.082 -7.834 1.00 91.25 567 GLY A O 1
ATOM 4372 N N . ASN A 1 568 ? 6.614 4.198 -8.184 1.00 89.06 568 ASN A N 1
ATOM 4373 C CA . ASN A 1 568 ? 6.477 5.664 -8.092 1.00 89.06 568 ASN A CA 1
ATOM 4374 C C . ASN A 1 568 ? 7.360 6.481 -9.058 1.00 89.06 568 ASN A C 1
ATOM 4376 O O . ASN A 1 568 ? 7.521 7.691 -8.912 1.00 89.06 568 ASN A O 1
ATOM 4380 N N . VAL A 1 569 ? 7.888 5.849 -10.106 1.00 88.81 569 VAL A N 1
ATOM 4381 C CA . VAL A 1 569 ? 8.570 6.512 -11.222 1.00 88.81 569 VAL A CA 1
ATOM 4382 C C . VAL A 1 569 ? 8.167 5.881 -12.544 1.00 88.81 569 VAL A C 1
ATOM 4384 O O . VAL A 1 569 ? 7.791 4.714 -12.627 1.00 88.81 569 VAL A O 1
ATOM 4387 N N . ARG A 1 570 ? 8.262 6.664 -13.620 1.00 82.62 570 ARG A N 1
ATOM 4388 C CA . ARG A 1 570 ? 8.068 6.155 -14.979 1.00 82.62 570 ARG A CA 1
ATOM 4389 C C . ARG A 1 570 ? 9.387 5.602 -15.506 1.00 82.62 570 ARG A C 1
ATOM 4391 O O . ARG A 1 570 ? 10.068 6.277 -16.270 1.00 82.62 570 ARG A O 1
ATOM 4398 N N . ASP A 1 571 ? 9.713 4.374 -15.117 1.00 82.25 571 ASP A N 1
ATOM 4399 C CA . ASP A 1 571 ? 10.809 3.613 -15.717 1.00 82.25 571 ASP A CA 1
ATOM 4400 C C . ASP A 1 571 ? 10.276 2.345 -16.410 1.00 82.25 571 ASP A C 1
ATOM 4402 O O . ASP A 1 571 ? 9.861 1.394 -15.741 1.00 82.25 571 ASP A O 1
ATOM 4406 N N . PRO A 1 572 ? 10.281 2.285 -17.756 1.00 75.06 572 PRO A N 1
ATOM 4407 C CA . PRO A 1 572 ? 9.806 1.113 -18.484 1.00 75.06 572 PRO A CA 1
ATOM 4408 C C . PRO A 1 572 ? 10.549 -0.176 -18.119 1.00 75.06 572 PRO A C 1
ATOM 4410 O O . PRO A 1 572 ? 9.966 -1.254 -18.206 1.00 75.06 572 PRO A O 1
ATOM 4413 N N . LYS A 1 573 ? 11.830 -0.095 -17.732 1.00 82.62 573 LYS A N 1
ATOM 4414 C CA . LYS A 1 573 ? 12.607 -1.281 -17.350 1.00 82.62 573 LYS A CA 1
ATOM 4415 C C . LYS A 1 573 ? 12.250 -1.758 -15.945 1.00 82.62 573 LYS A C 1
ATOM 4417 O O . LYS A 1 573 ? 12.221 -2.966 -15.722 1.00 82.62 573 LYS A O 1
ATOM 4422 N N . GLY A 1 574 ? 12.019 -0.838 -15.018 1.00 85.81 574 GLY A N 1
ATOM 4423 C CA . GLY A 1 574 ? 11.722 -1.077 -13.609 1.00 85.81 574 GLY A CA 1
ATOM 4424 C C . GLY A 1 574 ? 10.341 -1.666 -13.364 1.00 85.81 574 GLY A C 1
ATOM 4425 O O . GLY A 1 574 ? 10.182 -2.401 -12.405 1.00 85.81 574 GLY A O 1
ATOM 4426 N N . GLY A 1 575 ? 9.366 -1.426 -14.245 1.00 88.94 575 GLY A N 1
ATOM 4427 C CA . GLY A 1 575 ? 8.026 -2.028 -14.146 1.00 88.94 575 GLY A CA 1
ATOM 4428 C C . GLY A 1 575 ? 7.833 -3.340 -14.922 1.00 88.94 575 GLY A C 1
ATOM 4429 O O . GLY A 1 575 ? 6.725 -3.882 -14.953 1.00 88.94 575 GLY A O 1
ATOM 4430 N N . THR A 1 576 ? 8.872 -3.824 -15.611 1.00 93.88 576 THR A N 1
ATOM 4431 C CA . THR A 1 576 ? 8.770 -4.978 -16.514 1.00 93.88 576 THR A CA 1
ATOM 4432 C C . THR A 1 576 ? 9.078 -6.289 -15.795 1.00 93.88 576 THR A C 1
ATOM 4434 O O . THR A 1 576 ? 10.163 -6.457 -15.245 1.00 93.88 576 THR A O 1
ATOM 4437 N N . THR A 1 577 ? 8.154 -7.247 -15.870 1.00 96.00 577 THR A N 1
ATOM 4438 C CA . THR A 1 577 ? 8.365 -8.634 -15.438 1.00 96.00 577 THR A CA 1
ATOM 4439 C C . THR A 1 577 ? 9.128 -9.390 -16.523 1.00 96.00 577 THR A C 1
ATOM 4441 O O . THR A 1 577 ? 8.661 -9.493 -17.660 1.00 96.00 577 THR A O 1
ATOM 4444 N N . THR A 1 578 ? 10.293 -9.936 -16.183 1.00 96.12 578 THR A N 1
ATOM 4445 C CA . THR A 1 578 ? 11.143 -10.734 -17.081 1.00 96.12 578 THR A CA 1
ATOM 4446 C C . THR A 1 578 ? 11.148 -12.200 -16.673 1.00 96.12 578 THR A C 1
ATOM 4448 O O . THR A 1 578 ? 11.152 -12.512 -15.486 1.00 96.12 578 THR A O 1
ATOM 4451 N N . CYS A 1 579 ? 11.193 -13.112 -17.645 1.00 97.00 579 CYS A N 1
ATOM 4452 C CA . CYS A 1 579 ? 11.343 -14.536 -17.357 1.00 97.00 579 CYS A CA 1
ATOM 4453 C C . CYS A 1 579 ? 12.714 -14.807 -16.707 1.00 97.00 579 CYS A C 1
ATOM 4455 O O . CYS A 1 579 ? 13.726 -14.473 -17.327 1.00 97.00 579 CYS A O 1
ATOM 4457 N N . PRO A 1 580 ? 12.789 -15.468 -15.538 1.00 95.19 580 PRO A N 1
ATOM 4458 C CA . PRO A 1 580 ? 14.067 -15.742 -14.876 1.00 95.19 580 PRO A CA 1
ATOM 4459 C C . PRO A 1 580 ? 14.923 -16.787 -15.610 1.00 95.19 580 PRO A C 1
ATOM 4461 O O . PRO A 1 580 ? 16.103 -16.917 -15.315 1.00 95.19 580 PRO A O 1
ATOM 4464 N N . VAL A 1 581 ? 14.341 -17.535 -16.558 1.00 96.25 581 VAL A N 1
ATOM 4465 C CA . VAL A 1 581 ? 15.036 -18.594 -17.309 1.00 96.25 581 VAL A CA 1
ATOM 4466 C C . VAL A 1 581 ? 15.565 -18.085 -18.649 1.00 96.25 581 VAL A C 1
ATOM 4468 O O . VAL A 1 581 ? 16.737 -18.261 -18.953 1.00 96.25 581 VAL A O 1
ATOM 4471 N N . CYS A 1 582 ? 14.719 -17.450 -19.469 1.00 96.25 582 CYS A N 1
ATOM 4472 C CA . CYS A 1 582 ? 15.110 -17.013 -20.817 1.00 96.25 582 CYS A CA 1
ATOM 4473 C C . CYS A 1 582 ? 15.330 -15.499 -20.955 1.00 96.25 582 CYS A C 1
ATOM 4475 O O . CYS A 1 582 ? 15.565 -15.025 -22.065 1.00 96.25 582 CYS A O 1
ATOM 4477 N N . ALA A 1 583 ? 15.201 -14.735 -19.863 1.00 95.06 583 ALA A N 1
ATOM 4478 C CA . ALA A 1 583 ? 15.367 -13.277 -19.787 1.00 95.06 583 ALA A CA 1
ATOM 4479 C C . ALA A 1 583 ? 14.444 -12.436 -20.696 1.00 95.06 583 ALA A C 1
ATOM 4481 O O . ALA A 1 583 ? 14.536 -11.207 -20.716 1.00 95.06 583 ALA A O 1
ATOM 4482 N N . LYS A 1 584 ? 13.518 -13.058 -21.436 1.00 96.69 584 LYS A N 1
ATOM 4483 C CA . LYS A 1 584 ? 12.551 -12.335 -22.269 1.00 96.69 584 LYS A CA 1
ATOM 4484 C C . LYS A 1 584 ? 11.545 -11.581 -21.399 1.00 96.69 584 LYS A C 1
ATOM 4486 O O . LYS A 1 584 ? 11.116 -12.060 -20.349 1.00 96.69 584 LYS A O 1
ATOM 4491 N N . SER A 1 585 ? 11.158 -10.399 -21.871 1.00 96.06 585 SER A N 1
ATOM 4492 C CA . SER A 1 585 ? 10.119 -9.576 -21.253 1.00 96.06 585 SER A CA 1
ATOM 4493 C C . SER A 1 585 ? 8.753 -10.246 -21.384 1.00 96.06 585 SER A C 1
ATOM 4495 O O . SER A 1 585 ? 8.340 -10.578 -22.497 1.00 96.06 585 SER A O 1
ATOM 4497 N N . LEU A 1 586 ? 8.063 -10.420 -20.257 1.00 96.44 586 LEU A N 1
ATOM 4498 C CA . LEU A 1 586 ? 6.757 -11.069 -20.184 1.00 96.44 586 LEU A CA 1
ATOM 4499 C C . LEU A 1 586 ? 5.631 -10.066 -19.984 1.00 96.44 586 LEU A C 1
ATOM 4501 O O . LEU A 1 586 ? 4.655 -10.080 -20.726 1.00 96.44 586 LEU A O 1
ATOM 4505 N N . ILE A 1 587 ? 5.773 -9.174 -19.009 1.00 95.56 587 ILE A N 1
ATOM 4506 C CA . ILE A 1 587 ? 4.746 -8.178 -18.709 1.00 95.56 587 ILE A CA 1
ATOM 4507 C C . ILE A 1 587 ? 5.407 -6.822 -18.691 1.00 95.56 587 ILE A C 1
ATOM 4509 O O . ILE A 1 587 ? 6.266 -6.565 -17.851 1.00 95.56 587 ILE A O 1
ATOM 4513 N N . ARG A 1 588 ? 5.015 -5.949 -19.614 1.00 93.88 588 ARG A N 1
ATOM 4514 C CA . ARG A 1 588 ? 5.547 -4.588 -19.673 1.00 93.88 588 ARG A CA 1
ATOM 4515 C C . ARG A 1 588 ? 4.509 -3.611 -19.161 1.00 93.88 588 ARG A C 1
ATOM 4517 O O . ARG A 1 588 ? 3.419 -3.532 -19.719 1.00 93.88 588 ARG A O 1
ATOM 4524 N N . ARG A 1 589 ? 4.881 -2.817 -18.160 1.00 90.62 589 ARG A N 1
ATOM 4525 C CA . ARG A 1 589 ? 4.023 -1.788 -17.561 1.00 90.62 589 ARG A CA 1
ATOM 4526 C C . ARG A 1 589 ? 4.498 -0.386 -17.925 1.00 90.62 589 ARG A C 1
ATOM 4528 O O . ARG A 1 589 ? 5.693 -0.140 -18.091 1.00 90.62 589 ARG A O 1
ATOM 4535 N N . MET A 1 590 ? 3.552 0.536 -18.058 1.00 84.94 590 MET A N 1
ATOM 4536 C CA . MET A 1 590 ? 3.781 1.972 -18.202 1.00 84.94 590 MET A CA 1
ATOM 4537 C C . MET A 1 590 ? 2.938 2.700 -17.154 1.00 84.94 590 MET A C 1
ATOM 4539 O O . MET A 1 590 ? 1.775 3.027 -17.387 1.00 84.94 590 MET A O 1
ATOM 4543 N N . GLY A 1 591 ? 3.517 2.920 -15.971 1.00 83.38 591 GLY A N 1
ATOM 4544 C CA . GLY A 1 591 ? 2.729 3.279 -14.791 1.00 83.38 591 GLY A CA 1
ATOM 4545 C C . GLY A 1 591 ? 1.801 2.122 -14.417 1.00 83.38 591 GLY A C 1
ATOM 4546 O O . GLY A 1 591 ? 2.248 0.981 -14.368 1.00 83.38 591 GLY A O 1
ATOM 4547 N N . TYR A 1 592 ? 0.515 2.407 -14.224 1.00 86.38 592 TYR A N 1
ATOM 4548 C CA . TYR A 1 592 ? -0.494 1.400 -13.864 1.00 86.38 592 TYR A CA 1
ATOM 4549 C C . TYR A 1 592 ? -1.161 0.717 -15.065 1.00 86.38 592 TYR A C 1
ATOM 4551 O O . TYR A 1 592 ? -2.140 0.002 -14.897 1.00 86.38 592 TYR A O 1
ATOM 4559 N N . VAL A 1 593 ? -0.674 0.963 -16.285 1.00 87.00 593 VAL A N 1
ATOM 4560 C CA . VAL A 1 593 ? -1.211 0.345 -17.503 1.00 87.00 593 VAL A CA 1
ATOM 4561 C C . VAL A 1 593 ? -0.263 -0.748 -17.972 1.00 87.00 593 VAL A C 1
ATOM 4563 O O . VAL A 1 593 ? 0.934 -0.503 -18.154 1.00 87.00 593 VAL A O 1
ATOM 4566 N N . VAL A 1 594 ? -0.797 -1.940 -18.218 1.00 90.69 594 VAL A N 1
ATOM 4567 C CA . VAL A 1 594 ? -0.058 -3.032 -18.853 1.00 90.69 594 VAL A CA 1
ATOM 4568 C C . VAL A 1 594 ? -0.102 -2.840 -20.368 1.00 90.69 594 VAL A C 1
ATOM 4570 O O . VAL A 1 594 ? -1.162 -2.725 -20.973 1.00 90.69 594 VAL A O 1
ATOM 4573 N N . ALA A 1 595 ? 1.073 -2.748 -20.986 1.00 91.06 595 ALA A N 1
ATOM 4574 C CA . ALA A 1 595 ? 1.213 -2.614 -22.432 1.00 91.06 595 ALA A CA 1
ATOM 4575 C C . ALA A 1 595 ? 1.056 -3.963 -23.147 1.00 91.06 595 ALA A C 1
ATOM 4577 O O . ALA A 1 595 ? 0.587 -4.010 -24.280 1.00 91.06 595 ALA A O 1
ATOM 4578 N N . TYR A 1 596 ? 1.504 -5.042 -22.505 1.00 93.00 596 TYR A N 1
ATOM 4579 C CA . TYR A 1 596 ? 1.256 -6.420 -22.919 1.00 93.00 596 TYR A CA 1
ATOM 4580 C C . TYR A 1 596 ? 1.514 -7.376 -21.754 1.00 93.00 596 TYR A C 1
ATOM 4582 O O . TYR A 1 596 ? 2.372 -7.105 -20.905 1.00 93.00 596 TYR A O 1
ATOM 4590 N N . ASN A 1 597 ? 0.842 -8.524 -21.793 1.00 95.12 597 ASN A N 1
ATOM 4591 C CA . ASN A 1 597 ? 1.047 -9.652 -20.897 1.00 95.12 597 ASN A CA 1
ATOM 4592 C C . ASN A 1 597 ? 1.262 -10.937 -21.716 1.00 95.12 597 ASN A C 1
ATOM 4594 O O . ASN A 1 597 ? 0.430 -11.308 -22.539 1.00 95.12 597 ASN A O 1
ATOM 4598 N N . ARG A 1 598 ? 2.408 -11.584 -21.503 1.00 95.81 598 ARG A N 1
ATOM 4599 C CA . ARG A 1 598 ? 2.879 -12.802 -22.185 1.00 95.81 598 ARG A CA 1
ATOM 4600 C C . ARG A 1 598 ? 3.044 -13.984 -21.225 1.00 95.81 598 ARG A C 1
ATOM 4602 O O . ARG A 1 598 ? 3.804 -14.919 -21.488 1.00 95.81 598 ARG A O 1
ATOM 4609 N N . VAL A 1 599 ? 2.391 -13.911 -20.069 1.00 95.44 599 VAL A N 1
ATOM 4610 C CA . VAL A 1 599 ? 2.237 -15.043 -19.158 1.00 95.44 599 VAL A CA 1
ATOM 4611 C C . VAL A 1 599 ? 0.949 -15.769 -19.536 1.00 95.44 599 VAL A C 1
ATOM 4613 O O . VAL A 1 599 ? -0.106 -15.146 -19.612 1.00 95.44 599 VAL A O 1
ATOM 4616 N N . LYS A 1 600 ? 1.042 -17.076 -19.793 1.00 93.19 600 LYS A N 1
ATOM 4617 C CA . LYS A 1 600 ? -0.098 -17.951 -20.105 1.00 93.19 600 LYS A CA 1
ATOM 4618 C C . LYS A 1 600 ? -0.148 -19.071 -19.081 1.00 93.19 600 LYS A C 1
ATOM 4620 O O . LYS A 1 600 ? 0.863 -19.750 -18.917 1.00 93.19 600 LYS A O 1
ATOM 4625 N N . ASP A 1 601 ? -1.266 -19.216 -18.374 1.00 90.94 601 ASP A N 1
ATOM 4626 C CA . ASP A 1 601 ? -1.472 -20.244 -17.341 1.00 90.94 601 ASP A CA 1
ATOM 4627 C C . ASP A 1 601 ? -0.308 -20.305 -16.328 1.00 90.94 601 ASP A C 1
ATOM 4629 O O . ASP A 1 601 ? 0.239 -21.361 -16.006 1.00 90.94 601 ASP A O 1
ATOM 4633 N N . GLY A 1 602 ? 0.166 -19.126 -15.905 1.00 94.88 602 GLY A N 1
ATOM 4634 C CA . GLY A 1 602 ? 1.311 -18.979 -15.002 1.00 94.88 602 GLY A CA 1
ATOM 4635 C C . GLY A 1 602 ? 2.666 -19.399 -15.570 1.00 94.88 602 GLY A C 1
ATOM 4636 O O . GLY A 1 602 ? 3.600 -19.658 -14.814 1.00 94.88 602 GLY A O 1
ATOM 4637 N N . ARG A 1 603 ? 2.813 -19.463 -16.896 1.00 96.88 603 ARG A N 1
ATOM 4638 C CA . ARG A 1 603 ? 4.057 -19.838 -17.578 1.00 96.88 603 ARG A CA 1
ATOM 4639 C C . ARG A 1 603 ? 4.506 -18.788 -18.582 1.00 96.88 603 ARG A C 1
ATOM 4641 O O . ARG A 1 603 ? 3.717 -18.065 -19.185 1.00 96.88 603 ARG A O 1
ATOM 4648 N N . CYS A 1 604 ? 5.815 -18.729 -18.788 1.00 97.25 604 CYS A N 1
ATOM 4649 C CA . CYS A 1 604 ? 6.445 -17.947 -19.842 1.00 97.25 604 CYS A CA 1
ATOM 4650 C C . CYS A 1 604 ? 6.011 -18.462 -21.221 1.00 97.25 604 CYS A C 1
ATOM 4652 O O . CYS A 1 604 ? 6.317 -19.607 -21.559 1.00 97.25 604 CYS A O 1
ATOM 4654 N N . GLU A 1 605 ? 5.409 -17.615 -22.064 1.00 96.69 605 GLU A N 1
ATOM 4655 C CA . GLU A 1 605 ? 5.005 -18.026 -23.421 1.00 96.69 605 GLU A CA 1
ATOM 4656 C C . GLU A 1 605 ? 6.180 -18.458 -24.315 1.00 96.69 605 GLU A C 1
ATOM 4658 O O . GLU A 1 605 ? 5.982 -19.110 -25.335 1.00 96.69 605 GLU A O 1
ATOM 4663 N N . HIS A 1 606 ? 7.409 -18.059 -23.972 1.00 96.44 606 HIS A N 1
ATOM 4664 C CA . HIS A 1 606 ? 8.578 -18.264 -24.823 1.00 96.44 606 HIS A CA 1
ATOM 4665 C C . HIS A 1 606 ? 9.382 -19.527 -24.504 1.00 96.44 606 HIS A C 1
ATOM 4667 O O . HIS A 1 606 ? 10.075 -20.022 -25.387 1.00 96.44 606 HIS A O 1
ATOM 4673 N N . CYS A 1 607 ? 9.378 -19.993 -23.252 1.00 97.06 607 CYS A N 1
ATOM 4674 C CA . CYS A 1 607 ? 10.156 -21.167 -22.833 1.00 97.06 607 CYS A CA 1
ATOM 4675 C C . CYS A 1 607 ? 9.404 -22.118 -21.891 1.00 97.06 607 CYS A C 1
ATOM 4677 O O . CYS A 1 607 ? 9.988 -23.095 -21.439 1.00 97.06 607 CYS A O 1
ATOM 4679 N N . GLY A 1 608 ? 8.142 -21.835 -21.551 1.00 96.69 608 GLY A N 1
ATOM 4680 C CA . GLY A 1 608 ? 7.310 -22.699 -20.705 1.00 96.69 608 GLY A CA 1
ATOM 4681 C C . GLY A 1 608 ? 7.669 -22.712 -19.214 1.00 96.69 608 GLY A C 1
ATOM 4682 O O . GLY A 1 608 ? 6.998 -23.400 -18.439 1.00 96.69 608 GLY A O 1
ATOM 4683 N N . ALA A 1 609 ? 8.692 -21.956 -18.797 1.00 96.75 609 ALA A N 1
ATOM 4684 C CA . ALA A 1 609 ? 9.097 -21.852 -17.398 1.00 96.75 609 ALA A CA 1
ATOM 4685 C C . ALA A 1 609 ? 7.956 -21.287 -16.529 1.00 96.75 609 ALA A C 1
ATOM 4687 O O . ALA A 1 609 ? 7.313 -20.321 -16.957 1.00 96.75 609 ALA A O 1
ATOM 4688 N N . PRO A 1 610 ? 7.712 -21.846 -15.329 1.00 96.56 610 PRO A N 1
ATOM 4689 C CA . PRO A 1 610 ? 6.715 -21.317 -14.408 1.00 96.56 610 PRO A CA 1
ATOM 4690 C C . PRO A 1 610 ? 7.118 -19.920 -13.929 1.00 96.56 610 PRO A C 1
ATOM 4692 O O . PRO A 1 610 ? 8.293 -19.645 -13.672 1.00 96.56 610 PRO A O 1
ATOM 4695 N N . ILE A 1 611 ? 6.131 -19.040 -13.820 1.00 97.38 611 ILE A N 1
ATOM 4696 C CA . ILE A 1 611 ? 6.264 -17.683 -13.304 1.00 97.38 611 ILE A CA 1
ATOM 4697 C C . ILE A 1 611 ? 5.445 -17.618 -12.021 1.00 97.38 611 ILE A C 1
ATOM 4699 O O . ILE A 1 611 ? 4.231 -17.789 -12.039 1.00 97.38 611 ILE A O 1
ATOM 4703 N N . THR A 1 612 ? 6.123 -17.389 -10.903 1.00 95.88 612 THR A N 1
ATOM 4704 C CA . THR A 1 612 ? 5.521 -17.246 -9.572 1.00 95.88 612 THR A CA 1
ATOM 4705 C C . THR A 1 612 ? 4.442 -16.164 -9.584 1.00 95.88 612 THR A C 1
ATOM 4707 O O . THR A 1 612 ? 4.721 -15.065 -10.053 1.00 95.88 612 THR A O 1
ATOM 4710 N N . GLY A 1 613 ? 3.230 -16.455 -9.111 1.00 96.50 613 GLY A N 1
ATOM 4711 C CA . GLY A 1 613 ? 2.116 -15.501 -9.085 1.00 96.50 613 GLY A CA 1
ATOM 4712 C C . GLY A 1 613 ? 0.736 -16.155 -9.113 1.00 96.50 613 GLY A C 1
ATOM 4713 O O . GLY A 1 613 ? 0.613 -17.366 -9.291 1.00 96.50 613 GLY A O 1
ATOM 4714 N N . ILE A 1 614 ? -0.297 -15.328 -8.975 1.00 96.19 614 ILE A N 1
ATOM 4715 C CA . ILE A 1 614 ? -1.703 -15.659 -9.205 1.00 96.19 614 ILE A CA 1
ATOM 4716 C C . ILE A 1 614 ? -2.081 -15.148 -10.597 1.00 96.19 614 ILE A C 1
ATOM 4718 O O . ILE A 1 614 ? -2.132 -13.941 -10.848 1.00 96.19 614 ILE A O 1
ATOM 4722 N N . TRP A 1 615 ? -2.370 -16.073 -11.505 1.00 94.25 615 TRP A N 1
ATOM 4723 C CA . TRP A 1 615 ? -2.641 -15.787 -12.913 1.00 94.25 615 TRP A CA 1
ATOM 4724 C C . TRP A 1 615 ? -4.080 -16.152 -13.284 1.00 94.25 615 TRP A C 1
ATOM 4726 O O . TRP A 1 615 ? -4.760 -16.842 -12.523 1.00 94.25 615 TRP A O 1
ATOM 4736 N N . LYS A 1 616 ? -4.549 -15.614 -14.414 1.00 80.94 616 LYS A N 1
ATOM 4737 C CA . LYS A 1 616 ? -5.849 -15.974 -14.993 1.00 80.94 616 LYS A CA 1
ATOM 4738 C C . LYS A 1 616 ? -5.806 -17.352 -15.626 1.00 80.94 616 LYS A C 1
ATOM 4740 O O . LYS A 1 616 ? -4.706 -17.712 -16.106 1.00 80.94 616 LYS A O 1
#

Sequence (616 aa):
MWQQFLASFTAGLALGPSCILHCGVYHAAFLARHADPARGRNATLGVALILGRLSAYLLFGLLLGLVATSGLLVVQPWVLTLTLAVVMAVYALKPQRKKSGCGCRKKRSLVAGSGFLLGFVTGLSPCPPFLASGLIALKSHGVSAAVFTLLAFFVGSSVYMIPVWFGIVALPQRVNARLRVVSRLLAACVAVYASVSLTTMLRQGDEPAIHGRGSASAGLLLAQRAEREKLREAPTKARVGQQRPPVKLPPPAGNDVTPLFLKEPPTRTFTEALLRRLDMSLKEALFYTPLDEDEVQCNLCPSECILADGEQGLCRARVNIGGKLRSIVYERPVSIHIDPIEKKPLFHVLPESQAMSLATAGCNLGCVFCQNFEISQAAPEEIRRHKVSPEKMVALTLAKGCQGIAYTYTEPTIFYEYMLDIATLAKAKGIRNYWITCGQIEEAPLVELCKVMDAANVDLKGFSDDFYVEYCNAHLFPVLRTLKILRREEVFFEITNLLVPEANDSPEMIEDMCRWIVAELGADTPVHFSRFHPDYKLTKRPPTPIETLLMARDVAQKAGLKYVYIGNVRDPKGGTTTCPVCAKSLIRRMGYVVAYNRVKDGRCEHCGAPITGIWK

Foldseek 3Di:
DVVLLVVLLVLLQVCLVVCCVQLLLLLLLLLLVPQDLVPPCLLVLLVLLLQLLLVLLLVLLLVLQVCLVPVDDDPDLLVLLVVLLVLLVVQLPDDDDDDDDDDDDDDDDPQNNGSNNSSNSSSNRDDPSNVVLSVSSSVQNHSVSSSSSSNSSSVNSVVSNVCSSPVSSPDDPVVSVVSNVVSSVVSVVVSVVSVVVSVVSVVVVPPDDPDDDDPDPPVVVVVVVVVVVVVVPDDDDDPDDDPDDDQDAADAADPPQAAPDDQDFDPDFDEPVRLVVLVFFFAFDDAWDQDPQLWIFGQWFPQRDIAHARGADSQLQWGRHRSTIGGRCAQWWQDWDWDFVVVLVALQAAAPFIATETEAAGANKDAQQQPLCVRHVDNRSVGHTDRAALVRSLVVCVVVVGQAYEYDSGANSSNLVNLLSNLVVCVVVNRAYEGEHCQGTHDVSLLSVLVRHQEYEHEQAARHQSLCRHRIVHGNVSNVVSLLSCQVSVRHYAYEYEDFPPRHLDLVRLLSVLLCCCVRVNLQHAYEYEWGDQDRNRNPGHIDDVVSLVSSQVSNVVSRRQHAAYHPDQDQVRSWRADSPPRDTAWTDGHSDTPDHQQDPQAHVPPRHGRDHHYD

Radius of gyration: 31.72 Å; chains: 1; bounding box: 67×91×81 Å

pLDDT: mean 83.5, std 19.79, range [25.41, 98.88]